Protein AF-A0A961BH27-F1 (afdb_monomer)

Sequence (497 aa):
MKLRLSTRRLLLGATVGILLGLAGMFGVGQNLEDRLIDYRLHAWHKGTPSPEIVLVGVSDADIATFGSWPFPRGVHSDVIQILEAMKPAHISMDILFNEASEDPGQDQQLLTSINQQKNITLPYYFDKFGFEDFSPGTDHFLEGRHYGYDPAQGDLPAGADAVGPFTKLDCTFGASNGIPSRPDGKIREAPLFIQQGSLLYPSLGMQTLMASLKTAPDQITVQPGRFVTITNSPRGTLRFPISRRGLYRINYQGDLERFTGLDYSSLYRSVKDPEFGQKVRSAVEGNLVLVGYVATGSYDTLNTPIGPMPGLVVHANLLSNLWSGQHLWLPPFWLEMVILPIFGLAAGAVMTLRRKARLAGVLVLGLAALAICLAAAKEDIMLPMAGLAGTWGVLLCAAGLLKNTLTNPEGLAPAPSLPKVLLPKIPQTGSTGLSRRVSHPPSIRNPELPVGMDSNDAETVQMDATVTWQSPAREARSPDEKISPAEENTSLQPPAP

Mean predicted aligned error: 13.77 Å

Radius of gyration: 36.38 Å; Cα contacts (8 Å, |Δi|>4): 754; chains: 1; bounding box: 133×83×92 Å

Secondary structure (DSSP, 8-state):
-HHHHHHHHHHHHHHHHHHHHHHHHTTTTHHHHHHHHHHHHHHT------TTEEEEEE-HHHHHHH-SSSPPHHHHHHHHHHHHTT--SEEEEE----S--SSHHHHHHHHHHHHT-SSEEEEEEEEEEESS-PPP---TTSTT--EE--GGG--PPEEEEEE--SS--SSEEEE------STT----EEESEEEETTEEEEBHHHHHHHHHTT--GGGEEEETTTEEEEEEETTEEEEEE--TTSEEEP-----GGGSEEEEHHHHHHHHH-HHHHHHHHHHHTTSEEEEEE--TT-TTEEE-SS-EEEHHHHHHHHHHHHHH----BPPPHHHHHHHHHHHHHHHHHHTTS-HHHHHHHHHHHHHHHHHHHHHHHHTTB---HHHHHHHHHHHHHHHHHHHHHHH-GGGSPPPPPPP---PPPPPP----------------------------------------------------------------PPPP-

Nearest PDB structures (foldseek):
  5f13-assembly2_A  TM=2.605E-01  e=8.378E+00  Saccharomyces cerevisiae S288C

pLDDT: mean 77.59, std 23.12, range [23.41, 98.44]

Structure (mmCIF, N/CA/C/O backbone):
data_AF-A0A961BH27-F1
#
_entry.id   AF-A0A961BH27-F1
#
loop_
_atom_site.group_PDB
_atom_site.id
_atom_site.type_symbol
_atom_site.label_atom_id
_atom_site.label_alt_id
_atom_site.label_comp_id
_atom_site.label_asym_id
_atom_site.label_entity_id
_atom_site.label_seq_id
_atom_site.pdbx_PDB_ins_code
_atom_site.Cartn_x
_atom_site.Cartn_y
_atom_site.Cartn_z
_atom_site.occupancy
_atom_site.B_iso_or_equiv
_atom_site.auth_seq_id
_atom_site.auth_comp_id
_atom_site.auth_asym_id
_atom_site.auth_atom_id
_atom_site.pdbx_PDB_model_num
ATOM 1 N N . MET A 1 1 ? 35.818 -8.642 -47.823 1.00 59.59 1 MET A N 1
ATOM 2 C CA . MET A 1 1 ? 36.194 -7.955 -46.559 1.00 59.59 1 MET A CA 1
ATOM 3 C C . MET A 1 1 ? 35.021 -7.268 -45.843 1.00 59.59 1 MET A C 1
ATOM 5 O O . MET A 1 1 ? 34.776 -7.620 -44.697 1.00 59.59 1 MET A O 1
ATOM 9 N N . LYS A 1 2 ? 34.268 -6.346 -46.477 1.00 54.69 2 LYS A N 1
ATOM 10 C CA . LYS A 1 2 ? 33.192 -5.552 -45.825 1.00 54.69 2 LYS A CA 1
ATOM 11 C C . LYS A 1 2 ? 32.170 -6.378 -45.013 1.00 54.69 2 LYS A C 1
ATOM 13 O O . LYS A 1 2 ? 31.910 -6.024 -43.870 1.00 54.69 2 LYS A O 1
ATOM 18 N N . LEU A 1 3 ? 31.686 -7.507 -45.545 1.00 62.22 3 LEU A N 1
ATOM 19 C CA . LEU A 1 3 ? 30.698 -8.380 -44.882 1.00 62.22 3 LEU A CA 1
ATOM 20 C C . LEU A 1 3 ? 31.181 -8.963 -43.531 1.00 62.22 3 LEU A C 1
ATOM 22 O O . LEU A 1 3 ? 30.425 -9.048 -42.566 1.00 62.22 3 LEU A O 1
ATOM 26 N N . ARG A 1 4 ? 32.475 -9.308 -43.421 1.00 69.81 4 ARG A N 1
ATOM 27 C CA . ARG A 1 4 ? 33.071 -9.775 -42.153 1.00 69.81 4 ARG A CA 1
ATOM 28 C C . ARG A 1 4 ? 33.147 -8.649 -41.112 1.00 69.81 4 ARG A C 1
ATOM 30 O O . ARG A 1 4 ? 33.093 -8.922 -39.918 1.00 69.81 4 ARG A O 1
ATOM 37 N N . LEU A 1 5 ? 33.249 -7.390 -41.548 1.00 65.81 5 LEU A N 1
ATOM 38 C CA . LEU A 1 5 ? 33.334 -6.233 -40.655 1.00 65.81 5 LEU A CA 1
ATOM 39 C C . LEU A 1 5 ? 31.963 -5.823 -40.092 1.00 65.81 5 LEU A C 1
ATOM 41 O O . LEU A 1 5 ? 31.892 -5.422 -38.933 1.00 65.81 5 LEU A O 1
ATOM 45 N N . SER A 1 6 ? 30.882 -5.943 -40.873 1.00 76.50 6 SER A N 1
ATOM 46 C CA . SER A 1 6 ? 29.514 -5.735 -40.373 1.00 76.50 6 SER A CA 1
ATOM 47 C C . SER A 1 6 ? 29.108 -6.828 -39.384 1.00 76.50 6 SER A C 1
ATOM 49 O O . SER A 1 6 ? 28.646 -6.508 -38.293 1.00 76.50 6 SER A O 1
ATOM 51 N N . THR A 1 7 ? 29.387 -8.097 -39.704 1.00 83.25 7 THR A N 1
ATOM 52 C CA . THR A 1 7 ? 29.096 -9.240 -38.815 1.00 83.25 7 THR A CA 1
ATOM 53 C C . THR A 1 7 ? 29.766 -9.083 -37.443 1.00 83.25 7 THR A C 1
ATOM 55 O O . THR A 1 7 ? 29.114 -9.248 -36.418 1.00 83.25 7 THR A O 1
ATOM 58 N N . ARG A 1 8 ? 31.040 -8.659 -37.397 1.00 83.25 8 ARG A N 1
ATOM 59 C CA . ARG A 1 8 ? 31.754 -8.389 -36.132 1.00 83.25 8 ARG A CA 1
ATOM 60 C C . ARG A 1 8 ? 31.102 -7.294 -35.275 1.00 83.25 8 ARG A C 1
ATOM 62 O O . ARG A 1 8 ? 31.149 -7.399 -34.056 1.00 83.25 8 ARG A O 1
ATOM 69 N N . ARG A 1 9 ? 30.500 -6.260 -35.879 1.00 82.69 9 ARG A N 1
ATOM 70 C CA . ARG A 1 9 ? 29.819 -5.176 -35.136 1.00 82.69 9 ARG A CA 1
ATOM 71 C C . ARG A 1 9 ? 28.480 -5.619 -34.554 1.00 82.69 9 ARG A C 1
ATOM 73 O O . ARG A 1 9 ? 28.168 -5.235 -33.434 1.00 82.69 9 ARG A O 1
ATOM 80 N N . LEU A 1 10 ? 27.733 -6.440 -35.292 1.00 85.31 10 LEU A N 1
ATOM 81 C CA . LEU A 1 10 ? 26.492 -7.051 -34.810 1.00 85.31 10 LEU A CA 1
ATOM 82 C C . LEU A 1 10 ? 26.770 -7.987 -33.628 1.00 85.31 10 LEU A C 1
ATOM 84 O O . LEU A 1 10 ? 26.159 -7.831 -32.577 1.00 85.31 10 LEU A O 1
ATOM 88 N N . LEU A 1 11 ? 27.750 -8.889 -33.772 1.00 87.38 11 LEU A N 1
ATOM 89 C CA . LEU A 1 11 ? 28.154 -9.806 -32.701 1.00 87.38 11 LEU A CA 1
ATOM 90 C C . LEU A 1 11 ? 28.625 -9.057 -31.449 1.00 87.38 11 LEU A C 1
ATOM 92 O O . LEU A 1 11 ? 28.153 -9.364 -30.364 1.00 87.38 11 LEU A O 1
ATOM 96 N N . LEU A 1 12 ? 29.479 -8.035 -31.592 1.00 85.62 12 LEU A N 1
ATOM 97 C CA . LEU A 1 12 ? 29.916 -7.213 -30.457 1.00 85.62 12 LEU A CA 1
ATOM 98 C C . LEU A 1 12 ? 28.732 -6.552 -29.734 1.00 85.62 12 LEU A C 1
ATOM 100 O O . LEU A 1 12 ? 28.686 -6.567 -28.508 1.00 85.62 12 LEU A O 1
ATOM 104 N N . GLY A 1 13 ? 27.771 -6.002 -30.483 1.00 84.25 13 GLY A N 1
ATOM 105 C CA . GLY A 1 13 ? 26.556 -5.419 -29.915 1.00 84.25 13 GLY A CA 1
ATOM 106 C C . GLY A 1 13 ? 25.723 -6.439 -29.133 1.00 84.25 13 GLY A C 1
ATOM 107 O O . GLY A 1 13 ? 25.352 -6.173 -27.992 1.00 84.25 13 GLY A O 1
ATOM 108 N N . ALA A 1 14 ? 25.501 -7.628 -29.701 1.00 87.38 14 ALA A N 1
ATOM 109 C CA . ALA A 1 14 ? 24.814 -8.728 -29.021 1.00 87.38 14 ALA A CA 1
ATOM 110 C C . ALA A 1 14 ? 25.539 -9.154 -27.733 1.00 87.38 14 ALA A C 1
ATOM 112 O O . ALA A 1 14 ? 24.911 -9.248 -26.682 1.00 87.38 14 ALA A O 1
ATOM 113 N N . THR A 1 15 ? 26.862 -9.351 -27.787 1.00 89.38 15 THR A N 1
ATOM 114 C CA . THR A 1 15 ? 27.681 -9.719 -26.620 1.00 89.38 15 THR A CA 1
ATOM 115 C C . THR A 1 15 ? 27.604 -8.666 -25.515 1.00 89.38 15 THR A C 1
ATOM 117 O O . THR A 1 15 ? 27.448 -9.030 -24.355 1.00 89.38 15 THR A O 1
ATOM 120 N N . VAL A 1 16 ? 27.648 -7.372 -25.852 1.00 86.31 16 VAL A N 1
ATOM 121 C CA . VAL A 1 16 ? 27.463 -6.282 -24.875 1.00 86.31 16 VAL A CA 1
ATOM 122 C C . VAL A 1 16 ? 26.071 -6.337 -24.239 1.00 86.31 16 VAL A C 1
ATOM 124 O O . VAL A 1 16 ? 25.966 -6.221 -23.022 1.00 86.31 16 VAL A O 1
ATOM 127 N N . GLY A 1 17 ? 25.016 -6.568 -25.027 1.00 85.38 17 GLY A N 1
ATOM 128 C CA . GLY A 1 17 ? 23.655 -6.733 -24.505 1.00 85.38 17 GLY A CA 1
ATOM 129 C C . GLY A 1 17 ? 23.513 -7.924 -23.550 1.00 85.38 17 GLY A C 1
ATOM 130 O O . GLY A 1 17 ? 22.913 -7.783 -22.489 1.00 85.38 17 GLY A O 1
ATOM 131 N N . ILE A 1 18 ? 24.126 -9.068 -23.881 1.00 89.50 18 ILE A N 1
ATOM 132 C CA . ILE A 1 18 ? 24.154 -10.260 -23.014 1.00 89.50 18 ILE A CA 1
ATOM 133 C C . ILE A 1 18 ? 24.910 -9.966 -21.711 1.00 89.50 18 ILE A C 1
ATOM 135 O O . ILE A 1 18 ? 24.404 -10.266 -20.634 1.00 89.50 18 ILE A O 1
ATOM 139 N N . LEU A 1 19 ? 26.098 -9.356 -21.787 1.00 89.31 19 LEU A N 1
ATOM 140 C CA . LEU A 1 19 ? 26.910 -9.044 -20.604 1.00 89.31 19 LEU A CA 1
ATOM 141 C C . LEU A 1 19 ? 26.225 -8.034 -19.674 1.00 89.31 19 LEU A C 1
ATOM 143 O O . LEU A 1 19 ? 26.331 -8.171 -18.460 1.00 89.31 19 LEU A O 1
ATOM 147 N N . LEU A 1 20 ? 25.501 -7.053 -20.222 1.00 85.56 20 LEU A N 1
ATOM 148 C CA . LEU A 1 20 ? 24.712 -6.109 -19.426 1.00 85.56 20 LEU A CA 1
ATOM 149 C C . LEU A 1 20 ? 23.499 -6.775 -18.769 1.00 85.56 20 LEU A C 1
ATOM 151 O O . LEU A 1 20 ? 23.211 -6.468 -17.617 1.00 85.56 20 LEU A O 1
ATOM 155 N N . GLY A 1 21 ? 22.842 -7.720 -19.450 1.00 84.81 21 GLY A N 1
ATOM 156 C CA . GLY A 1 21 ? 21.815 -8.560 -18.831 1.00 84.81 21 GLY A CA 1
ATOM 157 C C . GLY A 1 21 ? 22.378 -9.374 -17.664 1.00 84.81 21 GLY A C 1
ATOM 158 O O . GLY A 1 21 ? 21.896 -9.261 -16.540 1.00 84.81 21 GLY A O 1
ATOM 159 N N . LEU A 1 22 ? 23.465 -10.115 -17.892 1.00 88.38 22 LEU A N 1
ATOM 160 C CA . LEU A 1 22 ? 24.137 -10.880 -16.836 1.00 88.38 22 LEU A CA 1
ATOM 161 C C . LEU A 1 22 ? 24.563 -9.988 -15.658 1.00 88.38 22 LEU A C 1
ATOM 163 O O . LEU A 1 22 ? 24.367 -10.369 -14.510 1.00 88.38 22 LEU A O 1
ATOM 167 N N . ALA A 1 23 ? 25.081 -8.784 -15.915 1.00 86.62 23 ALA A N 1
ATOM 168 C CA . ALA A 1 23 ? 25.407 -7.822 -14.863 1.00 86.62 23 ALA A CA 1
ATOM 169 C C . ALA A 1 23 ? 24.155 -7.368 -14.079 1.00 86.62 23 ALA A C 1
ATOM 171 O O . ALA A 1 23 ? 24.193 -7.314 -12.848 1.00 86.62 23 ALA A O 1
ATOM 172 N N . GLY A 1 24 ? 23.035 -7.115 -14.765 1.00 82.81 24 GLY A N 1
ATOM 173 C CA . GLY A 1 24 ? 21.744 -6.793 -14.146 1.00 82.81 24 GLY A CA 1
ATOM 174 C C . GLY A 1 24 ? 21.210 -7.903 -13.232 1.00 82.81 24 GLY A C 1
ATOM 175 O O . GLY A 1 24 ? 20.682 -7.604 -12.159 1.00 82.81 24 GLY A O 1
ATOM 176 N N . MET A 1 25 ? 21.440 -9.180 -13.575 1.00 80.62 25 MET A N 1
ATOM 177 C CA . MET A 1 25 ? 21.106 -10.322 -12.703 1.00 80.62 25 MET A CA 1
ATOM 178 C C . MET A 1 25 ? 21.856 -10.288 -11.361 1.00 80.62 25 MET A C 1
ATOM 180 O O . MET A 1 25 ? 21.301 -10.710 -10.350 1.00 80.62 25 MET A O 1
ATOM 184 N N . PHE A 1 26 ? 23.079 -9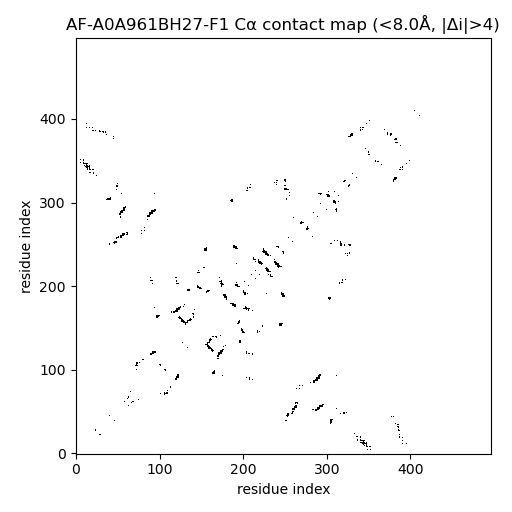.749 -11.331 1.00 83.75 26 PHE A N 1
ATOM 185 C CA . PHE A 1 26 ? 23.860 -9.514 -10.106 1.00 83.75 26 PHE A CA 1
ATOM 186 C C . PHE A 1 26 ? 23.602 -8.131 -9.476 1.00 83.75 26 PHE A C 1
ATOM 188 O O . PHE A 1 26 ? 24.369 -7.670 -8.634 1.00 83.75 26 PHE A O 1
ATOM 195 N N . GLY A 1 27 ? 22.536 -7.441 -9.887 1.00 80.75 27 GLY A N 1
ATOM 196 C CA . GLY A 1 27 ? 22.129 -6.151 -9.332 1.00 80.75 27 GLY A CA 1
ATOM 197 C C . GLY A 1 27 ? 22.894 -4.933 -9.855 1.00 80.75 27 GLY A C 1
ATOM 198 O O . GLY A 1 27 ? 22.629 -3.809 -9.415 1.00 80.75 27 GLY A O 1
ATOM 199 N N . VAL A 1 28 ? 23.810 -5.103 -10.814 1.00 84.44 28 VAL A N 1
ATOM 200 C CA . VAL A 1 28 ? 24.578 -3.987 -11.380 1.00 84.44 28 VAL A CA 1
ATOM 201 C C . VAL A 1 28 ? 23.629 -3.027 -12.097 1.00 84.44 28 VAL A C 1
ATOM 203 O O . VAL A 1 28 ? 22.975 -3.381 -13.072 1.00 84.44 28 VAL A O 1
ATOM 206 N N . GLY A 1 29 ? 23.567 -1.788 -11.608 1.00 84.25 29 GLY A N 1
ATOM 207 C CA . GLY A 1 29 ? 22.683 -0.753 -12.143 1.00 84.25 29 GLY A CA 1
ATOM 208 C C . GLY A 1 29 ? 21.291 -0.686 -11.506 1.00 84.25 29 GLY A C 1
ATOM 209 O O . GLY A 1 29 ? 20.572 0.259 -11.817 1.00 84.25 29 GLY A O 1
ATOM 210 N N . GLN A 1 30 ? 20.920 -1.575 -10.572 1.00 82.94 30 GLN A N 1
ATOM 211 C CA . GLN A 1 30 ? 19.602 -1.513 -9.913 1.00 82.94 30 GLN A CA 1
ATOM 212 C C . GLN A 1 30 ? 19.346 -0.167 -9.216 1.00 82.94 30 GLN A C 1
ATOM 214 O O . GLN A 1 30 ? 18.279 0.404 -9.389 1.00 82.94 30 GLN A O 1
ATOM 219 N N . ASN A 1 31 ? 20.342 0.414 -8.537 1.00 87.12 31 ASN A N 1
ATOM 220 C CA . ASN A 1 31 ? 20.216 1.746 -7.922 1.00 87.12 31 ASN A CA 1
ATOM 221 C C . ASN A 1 31 ? 19.938 2.870 -8.942 1.00 87.12 31 ASN A C 1
ATOM 223 O O . ASN A 1 31 ? 19.357 3.896 -8.590 1.00 87.12 31 ASN A O 1
ATOM 227 N N . LEU A 1 32 ? 20.380 2.711 -10.196 1.00 88.75 32 LEU A N 1
ATOM 228 C CA . LEU A 1 32 ? 20.043 3.637 -11.276 1.00 88.75 32 LEU A CA 1
ATOM 229 C C . LEU A 1 32 ? 18.631 3.354 -11.798 1.00 88.75 32 LEU A C 1
ATOM 231 O O . LEU A 1 32 ? 17.881 4.299 -12.016 1.00 88.75 32 LEU A O 1
ATOM 235 N N . GLU A 1 33 ? 18.251 2.083 -11.950 1.00 88.69 33 GLU A N 1
ATOM 236 C CA . GLU A 1 33 ? 16.896 1.709 -12.364 1.00 88.69 33 GLU A CA 1
ATOM 237 C C . GLU A 1 33 ? 15.842 2.181 -11.359 1.00 88.69 33 GLU A C 1
ATOM 239 O O . GLU A 1 33 ? 14.889 2.837 -11.764 1.00 88.69 33 GLU A O 1
ATOM 244 N N . ASP A 1 34 ? 16.046 1.957 -10.058 1.00 89.00 34 ASP A N 1
ATOM 245 C CA . ASP A 1 34 ? 15.152 2.432 -8.997 1.00 89.00 34 ASP A CA 1
ATOM 246 C C . ASP A 1 34 ? 14.978 3.961 -9.062 1.00 89.00 34 ASP A C 1
ATOM 248 O O . ASP A 1 34 ? 13.853 4.448 -9.030 1.00 89.00 34 ASP A O 1
ATOM 252 N N . ARG A 1 35 ? 16.053 4.734 -9.283 1.00 89.44 35 ARG A N 1
ATOM 253 C CA . ARG A 1 35 ? 15.963 6.196 -9.491 1.00 89.44 35 ARG A CA 1
ATOM 254 C C . ARG A 1 35 ? 15.223 6.585 -10.775 1.00 89.44 35 ARG A C 1
ATOM 256 O O . ARG A 1 35 ? 14.539 7.607 -10.801 1.00 89.44 35 ARG A O 1
ATOM 263 N N . LEU A 1 36 ? 15.357 5.801 -11.845 1.00 89.31 36 LEU A N 1
ATOM 264 C CA . LEU A 1 36 ? 14.645 6.022 -13.107 1.00 89.31 36 LEU A CA 1
ATOM 265 C C . LEU A 1 36 ? 13.167 5.607 -13.016 1.00 89.31 36 LEU A C 1
ATOM 267 O O . LEU A 1 36 ? 12.332 6.191 -13.706 1.00 89.31 36 LEU A O 1
ATOM 271 N N . ILE A 1 37 ? 12.819 4.622 -12.182 1.00 88.94 37 ILE A N 1
ATOM 272 C CA . ILE A 1 37 ? 11.434 4.308 -11.796 1.00 88.94 37 ILE A CA 1
ATOM 273 C C . ILE A 1 37 ? 10.871 5.460 -10.957 1.00 88.94 37 ILE A C 1
ATOM 275 O O . ILE A 1 37 ? 9.840 6.006 -11.336 1.00 88.94 37 ILE A O 1
ATOM 279 N N . ASP A 1 38 ? 11.570 5.896 -9.902 1.00 90.62 38 ASP A N 1
ATOM 280 C CA . ASP A 1 38 ? 11.144 7.014 -9.047 1.00 90.62 38 ASP A CA 1
ATOM 281 C C . ASP A 1 38 ? 10.828 8.273 -9.867 1.00 90.62 38 ASP A C 1
ATOM 283 O O . ASP A 1 38 ? 9.765 8.875 -9.711 1.00 90.62 38 ASP A O 1
ATOM 287 N N . TYR A 1 39 ? 11.725 8.645 -10.787 1.00 89.00 39 TYR A N 1
ATOM 288 C CA . TYR A 1 39 ? 11.520 9.791 -11.670 1.00 89.00 39 TYR A CA 1
ATOM 289 C C . TYR A 1 39 ? 10.280 9.626 -12.561 1.00 89.00 39 TYR A C 1
ATOM 291 O O . TYR A 1 39 ? 9.517 10.576 -12.717 1.00 89.00 39 TYR A O 1
ATOM 299 N N . ARG A 1 40 ? 10.047 8.430 -13.125 1.00 87.12 40 ARG A N 1
ATOM 300 C CA . ARG A 1 40 ? 8.849 8.152 -13.937 1.00 87.12 40 ARG A CA 1
ATOM 301 C C . ARG A 1 40 ? 7.571 8.268 -13.110 1.00 87.12 40 ARG A C 1
ATOM 303 O O . ARG A 1 40 ? 6.652 8.935 -13.576 1.00 87.12 40 ARG A O 1
ATOM 310 N N . LEU A 1 41 ? 7.537 7.686 -11.907 1.00 87.81 41 LEU A N 1
ATOM 311 C CA . LEU A 1 41 ? 6.415 7.786 -10.963 1.00 87.81 41 LEU A CA 1
ATOM 312 C C . LEU A 1 41 ? 6.093 9.248 -10.628 1.00 87.81 41 LEU A C 1
ATOM 314 O O . LEU A 1 41 ? 4.961 9.689 -10.797 1.00 87.81 41 LEU A O 1
ATOM 318 N N . HIS A 1 42 ? 7.099 10.031 -10.239 1.00 85.50 42 HIS A N 1
ATOM 319 C CA . HIS A 1 42 ? 6.890 11.425 -9.848 1.00 85.50 42 HIS A CA 1
ATOM 320 C C . HIS A 1 42 ? 6.506 12.338 -11.032 1.00 85.50 42 HIS A C 1
ATOM 322 O O . HIS A 1 42 ? 5.605 13.172 -10.909 1.00 85.50 42 HIS A O 1
ATOM 328 N N . ALA A 1 43 ? 7.178 12.196 -12.182 1.00 81.25 43 ALA A N 1
ATOM 329 C CA . ALA A 1 43 ? 7.036 13.128 -13.302 1.00 81.25 43 ALA A CA 1
ATOM 330 C C . ALA A 1 43 ? 5.830 12.840 -14.211 1.00 81.25 43 ALA A C 1
ATOM 332 O O . ALA A 1 43 ? 5.185 13.784 -14.670 1.00 81.25 43 ALA A O 1
ATOM 333 N N . TRP A 1 44 ? 5.550 11.567 -14.517 1.00 67.44 44 TRP A N 1
ATOM 334 C CA . TRP A 1 44 ? 4.668 11.192 -15.636 1.00 67.44 44 TRP A CA 1
ATOM 335 C C . TRP A 1 44 ? 3.654 10.094 -15.309 1.00 67.44 44 TRP A C 1
ATOM 337 O O . TRP A 1 44 ? 2.553 10.112 -15.856 1.00 67.44 44 TRP A O 1
ATOM 347 N N . HIS A 1 45 ? 3.995 9.156 -14.427 1.00 67.25 45 HIS A N 1
ATOM 348 C CA . HIS A 1 45 ? 3.149 8.020 -14.068 1.00 67.25 45 HIS A CA 1
ATOM 349 C C . HIS A 1 45 ? 2.304 8.324 -12.832 1.00 67.25 45 HIS A C 1
ATOM 351 O O . HIS A 1 45 ? 2.448 7.723 -11.771 1.00 67.25 45 HIS A O 1
ATOM 357 N N . LYS A 1 46 ? 1.411 9.300 -12.989 1.00 67.19 46 LYS A N 1
ATOM 358 C CA . LYS A 1 46 ? 0.401 9.646 -11.990 1.00 67.19 46 LYS A CA 1
ATOM 359 C C . LYS A 1 46 ? -0.877 8.864 -12.286 1.00 67.19 46 LYS A C 1
ATOM 361 O O . LYS A 1 46 ? -1.806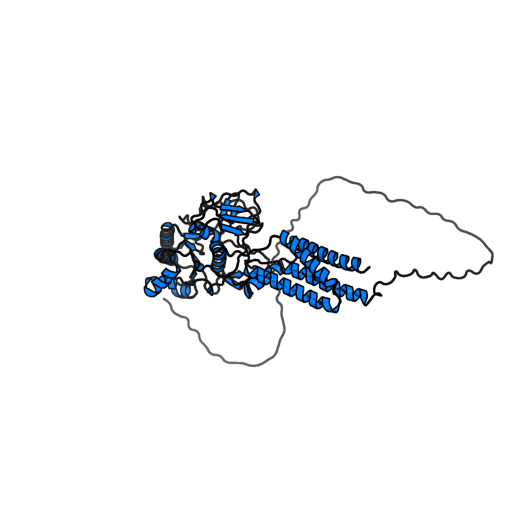 9.413 -12.877 1.00 67.19 46 LYS A O 1
ATOM 366 N N . GLY A 1 47 ? -0.905 7.588 -11.888 1.00 74.38 47 GLY A N 1
ATOM 367 C CA . GLY A 1 47 ? -2.096 6.729 -11.983 1.00 74.38 47 GLY A CA 1
ATOM 368 C C . GLY A 1 47 ? -3.312 7.320 -11.251 1.00 74.38 47 GLY A C 1
ATOM 369 O O . GLY A 1 47 ? -3.226 8.396 -10.655 1.00 74.38 47 GLY A O 1
ATOM 370 N N . THR A 1 48 ? -4.467 6.656 -11.291 1.00 87.00 48 THR A N 1
ATOM 371 C CA . THR A 1 48 ? -5.687 7.199 -10.658 1.00 87.00 48 THR A CA 1
ATOM 372 C C . THR A 1 48 ? -5.996 6.430 -9.376 1.00 87.00 48 THR A C 1
ATOM 374 O O . THR A 1 48 ? -6.301 5.239 -9.482 1.00 87.00 48 THR A O 1
ATOM 377 N N . PRO A 1 49 ? -5.916 7.070 -8.188 1.00 92.56 49 PRO A N 1
ATOM 378 C CA . PRO A 1 49 ? -6.366 6.466 -6.938 1.00 92.56 49 PRO A CA 1
ATOM 379 C C . PRO A 1 49 ? -7.818 5.997 -7.037 1.00 92.56 49 PRO A C 1
ATOM 381 O O . PRO A 1 49 ? -8.630 6.630 -7.715 1.00 92.56 49 PRO A O 1
ATOM 384 N N . SER A 1 50 ? -8.147 4.892 -6.373 1.00 94.38 50 SER A N 1
ATOM 385 C CA . SER A 1 50 ? -9.505 4.358 -6.392 1.00 94.38 50 SER A CA 1
ATOM 386 C C . SER A 1 50 ? -10.455 5.304 -5.647 1.00 94.38 50 SER A C 1
ATOM 388 O O . SER A 1 50 ? -10.194 5.601 -4.478 1.00 94.38 50 SER A O 1
ATOM 390 N N . PRO A 1 51 ? -11.556 5.772 -6.268 1.00 94.94 51 PRO A N 1
ATOM 391 C CA . PRO A 1 51 ? -12.512 6.667 -5.614 1.00 94.94 51 PRO A CA 1
ATOM 392 C C . PRO A 1 51 ? -13.247 6.004 -4.439 1.00 94.94 51 PRO A C 1
ATOM 394 O O . PRO A 1 51 ? -13.809 6.705 -3.604 1.00 94.94 51 PRO A O 1
ATOM 397 N N . GLU A 1 52 ? -13.222 4.670 -4.355 1.00 96.25 52 GLU A N 1
ATOM 398 C CA . GLU A 1 52 ? -13.803 3.884 -3.265 1.00 96.25 52 GLU A CA 1
ATOM 399 C C . GLU A 1 52 ? -12.931 3.840 -1.996 1.00 96.25 52 GLU A C 1
ATOM 401 O O . GLU A 1 52 ? -13.275 3.130 -1.053 1.00 96.25 52 GLU A O 1
ATOM 406 N N . ILE A 1 53 ? -11.794 4.548 -1.964 1.00 97.62 53 ILE A N 1
ATOM 407 C CA . ILE A 1 53 ? -10.916 4.650 -0.790 1.00 97.62 53 ILE A CA 1
ATOM 408 C C . ILE A 1 53 ? -10.994 6.067 -0.228 1.00 97.62 53 ILE A C 1
ATOM 410 O O . ILE A 1 53 ? -10.622 7.045 -0.882 1.00 97.62 53 ILE A O 1
ATOM 414 N N . VAL A 1 54 ? -11.457 6.152 1.014 1.00 98.00 54 VAL A N 1
ATOM 415 C CA . VAL A 1 54 ? -11.623 7.391 1.776 1.00 98.00 54 VAL A CA 1
ATOM 416 C C . VAL A 1 54 ? -10.601 7.415 2.898 1.00 98.00 54 VAL A C 1
ATOM 418 O O . VAL A 1 54 ? -10.437 6.424 3.609 1.00 98.00 54 VAL A O 1
ATOM 421 N N . LEU A 1 55 ? -9.934 8.549 3.081 1.00 98.00 55 LEU A N 1
ATOM 422 C CA . LEU A 1 55 ? -9.017 8.769 4.193 1.00 98.00 55 LEU A CA 1
ATOM 423 C C . LEU A 1 55 ? -9.718 9.618 5.247 1.00 98.00 55 LEU A C 1
ATOM 425 O O . LEU A 1 55 ? -10.197 10.707 4.945 1.00 98.00 55 LEU A O 1
ATOM 429 N N . VAL A 1 56 ? -9.762 9.125 6.479 1.00 97.88 56 VAL A N 1
ATOM 430 C CA . VAL A 1 56 ? -10.148 9.879 7.672 1.00 97.88 56 VAL A CA 1
ATOM 431 C C . VAL A 1 56 ? -8.861 10.171 8.433 1.00 97.88 56 VAL A C 1
ATOM 433 O O . VAL A 1 56 ? -8.367 9.352 9.212 1.00 97.88 56 VAL A O 1
ATOM 436 N N . GLY A 1 57 ? -8.277 11.321 8.126 1.00 95.50 57 GLY A N 1
ATOM 437 C CA . GLY A 1 57 ? -7.056 11.797 8.748 1.00 95.50 57 GLY A CA 1
ATOM 438 C C . GLY A 1 57 ? -7.312 12.367 10.141 1.00 95.50 57 GLY A C 1
ATOM 439 O O . GLY A 1 57 ? -8.360 12.952 10.395 1.00 95.50 57 GLY A O 1
ATOM 440 N N . VAL A 1 58 ? -6.323 12.232 11.020 1.00 96.06 58 VAL A N 1
ATOM 441 C CA . VAL A 1 58 ? -6.126 13.126 12.165 1.00 96.06 58 VAL A CA 1
ATOM 442 C C . VAL A 1 58 ? -5.211 14.252 11.698 1.00 96.06 58 VAL A C 1
ATOM 444 O O . VAL A 1 58 ? -4.018 14.016 11.473 1.00 96.06 58 VAL A O 1
ATOM 447 N N . SER A 1 59 ? -5.772 15.443 11.491 1.00 94.56 59 SER A N 1
ATOM 448 C CA . SER A 1 59 ? -5.061 16.618 10.966 1.00 94.56 59 SER A CA 1
ATOM 449 C C . SER A 1 59 ? -4.698 17.640 12.052 1.00 94.56 59 SER A C 1
ATOM 451 O O . SER A 1 59 ? -5.095 17.516 13.211 1.00 94.56 59 SER A O 1
ATOM 453 N N . ASP A 1 60 ? -3.950 18.691 11.694 1.00 94.00 60 ASP A N 1
ATOM 454 C CA . ASP A 1 60 ? -3.601 19.771 12.634 1.00 94.00 60 ASP A CA 1
ATOM 455 C C . ASP A 1 60 ? -4.853 20.473 13.202 1.00 94.00 60 ASP A C 1
ATOM 457 O O . ASP A 1 60 ? -4.861 20.923 14.349 1.00 94.00 60 ASP A O 1
ATOM 461 N N . ALA A 1 61 ? -5.940 20.527 12.420 1.00 92.19 61 ALA A N 1
ATOM 462 C CA . ALA A 1 61 ? -7.231 21.058 12.857 1.00 92.19 61 ALA A CA 1
ATOM 463 C C . ALA A 1 61 ? -7.899 20.162 13.914 1.00 92.19 61 ALA A C 1
ATOM 465 O O . ALA A 1 61 ? -8.562 20.666 14.825 1.00 92.19 61 ALA A O 1
ATOM 466 N N . ASP A 1 62 ? -7.691 18.848 13.834 1.00 95.56 62 ASP A N 1
ATOM 467 C CA . ASP A 1 62 ? -8.176 17.898 14.832 1.00 95.56 62 ASP A CA 1
ATOM 468 C C . ASP A 1 62 ? -7.380 18.017 16.131 1.00 95.56 62 ASP A C 1
ATOM 470 O O . ASP A 1 62 ? -7.979 18.064 17.201 1.00 95.56 62 ASP A O 1
ATOM 474 N N . ILE A 1 63 ? -6.055 18.176 16.061 1.00 95.06 63 ILE A N 1
ATOM 475 C CA . ILE A 1 63 ? -5.210 18.435 17.242 1.00 95.06 63 ILE A CA 1
ATOM 476 C C . ILE A 1 63 ? -5.634 19.745 17.928 1.00 95.06 63 ILE A C 1
ATOM 478 O O . ILE A 1 63 ? -5.795 19.796 19.147 1.00 95.06 63 ILE A O 1
ATOM 482 N N . ALA A 1 64 ? -5.926 20.793 17.153 1.00 93.50 64 ALA A N 1
ATOM 483 C CA . ALA A 1 64 ? -6.471 22.043 17.688 1.00 93.50 64 ALA A CA 1
ATOM 484 C C . ALA A 1 64 ? -7.886 21.900 18.299 1.00 93.50 64 ALA A C 1
ATOM 486 O O . ALA A 1 64 ? -8.289 22.751 19.093 1.00 93.50 64 ALA A O 1
ATOM 487 N N . THR A 1 65 ? -8.637 20.850 17.944 1.00 94.31 65 THR A N 1
ATOM 488 C CA . THR A 1 65 ? -10.021 20.611 18.398 1.00 94.31 65 THR A CA 1
ATOM 489 C C . THR A 1 65 ? -10.102 19.659 19.596 1.00 94.31 65 THR A C 1
ATOM 491 O O . THR A 1 65 ? -10.876 19.909 20.520 1.00 94.31 65 THR A O 1
ATOM 494 N N . PHE A 1 66 ? -9.329 18.570 19.587 1.00 93.94 66 PHE A N 1
ATOM 495 C CA . PHE A 1 66 ? -9.388 17.479 20.571 1.00 93.94 66 PHE A CA 1
ATOM 496 C C . PHE A 1 66 ? -8.213 17.484 21.563 1.00 93.94 66 PHE A C 1
ATOM 498 O O . PHE A 1 66 ? -8.263 16.766 22.561 1.00 93.94 66 PHE A O 1
ATOM 505 N N . GLY A 1 67 ? -7.189 18.312 21.332 1.00 92.75 67 GLY A N 1
ATOM 506 C CA . GLY A 1 67 ? -5.999 18.426 22.175 1.00 92.75 67 GLY A CA 1
ATOM 507 C C . GLY A 1 67 ? -4.803 17.638 21.638 1.00 92.75 67 GLY A C 1
ATOM 508 O O . GLY A 1 67 ? -4.733 17.288 20.463 1.00 92.75 67 GLY A O 1
ATOM 509 N N . SER A 1 68 ? -3.822 17.383 22.503 1.00 90.19 68 SER A N 1
ATOM 510 C CA . SER A 1 68 ? -2.588 16.682 22.131 1.00 90.19 68 SER A CA 1
ATOM 511 C C . SER A 1 68 ? -2.839 15.240 21.680 1.00 90.19 68 SER A C 1
ATOM 513 O O . SER A 1 68 ? -3.688 14.542 22.226 1.00 90.19 68 SER A O 1
ATOM 515 N N . TRP A 1 69 ? -2.037 14.772 20.723 1.00 90.19 69 TRP A N 1
ATOM 516 C CA . TRP A 1 69 ? -1.945 13.355 20.370 1.00 90.19 69 TRP A CA 1
ATOM 517 C C . TRP A 1 69 ? -1.133 12.574 21.429 1.00 90.19 69 TRP A C 1
ATOM 519 O O . TRP A 1 69 ? -0.136 13.119 21.912 1.00 90.19 69 TRP A O 1
ATOM 529 N N . PRO A 1 70 ? -1.480 11.312 21.764 1.00 91.69 70 PRO A N 1
ATOM 530 C CA . PRO A 1 70 ? -2.632 10.536 21.293 1.00 91.69 70 PRO A CA 1
ATOM 531 C C . PRO A 1 70 ? -3.964 11.001 21.895 1.00 91.69 70 PRO A C 1
ATOM 533 O O . PRO A 1 70 ? -4.030 11.399 23.055 1.00 91.69 70 PRO A O 1
ATOM 536 N N . PHE A 1 71 ? -5.040 10.922 21.108 1.00 93.62 71 PHE A N 1
ATOM 537 C CA . PHE A 1 71 ? -6.370 11.323 21.570 1.00 93.62 71 PHE A CA 1
ATOM 538 C C . PHE A 1 71 ? -6.969 10.334 22.595 1.00 93.62 71 PHE A C 1
ATOM 540 O O . PHE A 1 71 ? -6.668 9.135 22.558 1.00 93.62 71 PHE A O 1
ATOM 547 N N . PRO A 1 72 ? -7.881 10.805 23.472 1.00 93.94 72 PRO A N 1
ATOM 548 C CA . PRO A 1 72 ? -8.691 9.947 24.338 1.00 93.94 72 PRO A CA 1
ATOM 549 C C . PRO A 1 72 ? -9.423 8.852 23.550 1.00 93.94 72 PRO A C 1
ATOM 551 O O . PRO A 1 72 ? -9.930 9.098 22.451 1.00 93.94 72 PRO A O 1
ATOM 554 N N . ARG A 1 73 ? -9.564 7.648 24.123 1.00 94.50 73 ARG A N 1
ATOM 555 C CA . ARG A 1 73 ? -10.192 6.500 23.428 1.00 94.50 73 ARG A CA 1
ATOM 556 C C . ARG A 1 73 ? -11.636 6.778 23.001 1.00 94.50 73 ARG A C 1
ATOM 558 O O . ARG A 1 73 ? -12.078 6.271 21.971 1.00 94.50 73 ARG A O 1
ATOM 565 N N . GLY A 1 74 ? -12.339 7.623 23.758 1.00 93.62 74 GLY A N 1
ATOM 566 C CA . GLY A 1 74 ? -13.683 8.093 23.426 1.00 93.62 74 GLY A CA 1
ATOM 567 C C . GLY A 1 74 ? -13.762 8.786 22.062 1.00 93.62 74 GLY A C 1
ATOM 568 O O . GLY A 1 74 ? -14.714 8.551 21.328 1.00 93.62 74 GLY A O 1
ATOM 569 N N . VAL A 1 75 ? -12.726 9.531 21.656 1.00 95.31 75 VAL A N 1
ATOM 570 C CA . VAL A 1 75 ? -12.687 10.206 20.345 1.00 95.31 75 VAL A CA 1
ATOM 571 C C . VAL A 1 75 ? -12.651 9.184 19.203 1.00 95.31 75 VAL A C 1
ATOM 573 O O . VAL A 1 75 ? -13.399 9.294 18.233 1.00 95.31 75 VAL A O 1
ATOM 576 N N . HIS A 1 76 ? -11.828 8.140 19.335 1.00 95.38 76 HIS A N 1
ATOM 577 C CA . HIS A 1 76 ? -11.789 7.045 18.360 1.00 95.38 76 HIS A CA 1
ATOM 578 C C . HIS A 1 76 ? -13.095 6.237 18.354 1.00 95.38 76 HIS A C 1
ATOM 580 O O . HIS A 1 76 ? -13.584 5.872 17.286 1.00 95.38 76 HIS A O 1
ATOM 586 N N . SER A 1 77 ? -13.692 6.000 19.527 1.00 95.06 77 SER A N 1
ATOM 587 C CA . SER A 1 77 ? -15.001 5.352 19.656 1.00 95.06 77 SER A CA 1
ATOM 588 C C . SER A 1 77 ? -16.103 6.117 18.915 1.00 95.06 77 SER A C 1
ATOM 590 O O . SER A 1 77 ? -16.866 5.508 18.168 1.00 95.06 77 SER A O 1
ATOM 592 N N . ASP A 1 78 ? -16.197 7.432 19.111 1.00 95.31 78 ASP A N 1
ATOM 593 C CA . ASP A 1 78 ? -17.193 8.272 18.441 1.00 95.31 78 ASP A CA 1
ATOM 594 C C . ASP A 1 78 ? -16.994 8.255 16.920 1.00 95.31 78 ASP A C 1
ATOM 596 O O . ASP A 1 78 ? -17.957 8.086 16.175 1.00 95.31 78 ASP A O 1
ATOM 600 N N . VAL A 1 79 ? -15.746 8.365 16.445 1.00 96.62 79 VAL A N 1
ATOM 601 C CA . VAL A 1 79 ? -15.416 8.281 15.012 1.00 96.62 79 VAL A CA 1
ATOM 602 C C . VAL A 1 79 ? -15.851 6.946 14.409 1.00 96.62 79 VAL A C 1
ATOM 604 O O . VAL A 1 79 ? -16.481 6.948 13.351 1.00 96.62 79 VAL A O 1
ATOM 607 N N . ILE A 1 80 ? -15.599 5.822 15.090 1.00 96.19 80 ILE A N 1
ATOM 608 C CA . ILE A 1 80 ? -16.087 4.500 14.666 1.00 96.19 80 ILE A CA 1
ATOM 609 C C . ILE A 1 80 ? -17.620 4.503 14.579 1.00 96.19 80 ILE A C 1
ATOM 611 O O . ILE A 1 80 ? -18.169 4.136 13.544 1.00 96.19 80 ILE A O 1
ATOM 615 N N . GLN A 1 81 ? -18.327 4.972 15.612 1.00 95.88 81 GLN A N 1
ATOM 616 C CA . GLN A 1 81 ? -19.798 4.992 15.623 1.00 95.88 81 GLN A CA 1
ATOM 617 C C . GLN A 1 81 ? -20.398 5.893 14.527 1.00 95.88 81 GLN A C 1
ATOM 619 O O . GLN A 1 81 ? -21.397 5.523 13.905 1.00 95.88 81 GLN A O 1
ATOM 624 N N . ILE A 1 82 ? -19.788 7.054 14.257 1.00 96.81 82 ILE A N 1
ATOM 625 C CA . ILE A 1 82 ? -20.214 7.977 13.194 1.00 96.81 82 ILE A CA 1
ATOM 626 C C . ILE A 1 82 ? -20.015 7.340 11.815 1.00 96.81 82 ILE A C 1
ATOM 628 O O . ILE A 1 82 ? -20.922 7.407 10.983 1.00 96.81 82 ILE A O 1
ATOM 632 N N . LEU A 1 83 ? -18.863 6.704 11.578 1.00 97.19 83 LEU A N 1
ATOM 633 C CA . LEU A 1 83 ? -18.583 6.009 10.322 1.00 97.19 83 LEU A CA 1
ATOM 634 C C . LEU A 1 83 ? -19.533 4.824 10.121 1.00 97.19 83 LEU A C 1
ATOM 636 O O . LEU A 1 83 ? -20.160 4.733 9.071 1.00 97.19 83 LEU A O 1
ATOM 640 N N . GLU A 1 84 ? -19.741 3.974 11.126 1.00 95.81 84 GLU A N 1
ATOM 641 C CA . GLU A 1 84 ? -20.674 2.841 11.032 1.00 95.81 84 GLU A CA 1
ATOM 642 C C . GLU A 1 84 ? -22.120 3.273 10.741 1.00 95.81 84 GLU A C 1
ATOM 644 O O . GLU A 1 84 ? -22.809 2.658 9.922 1.00 95.81 84 GLU A O 1
ATOM 649 N N . ALA A 1 85 ? -22.572 4.403 11.296 1.00 95.69 85 ALA A N 1
ATOM 650 C CA . ALA A 1 85 ? -23.871 4.994 10.956 1.00 95.69 85 ALA A CA 1
ATOM 651 C C . ALA A 1 85 ? -23.981 5.463 9.481 1.00 95.69 85 ALA A C 1
ATOM 653 O O . ALA A 1 85 ? -25.088 5.726 8.990 1.00 95.69 85 ALA A O 1
ATOM 654 N N . MET A 1 86 ? -22.858 5.559 8.761 1.00 97.00 86 MET A N 1
ATOM 655 C CA . MET A 1 86 ? -22.773 5.823 7.318 1.00 97.00 86 MET A CA 1
ATOM 656 C C . MET A 1 86 ? -22.548 4.559 6.471 1.00 97.00 86 MET A C 1
ATOM 658 O O . MET A 1 86 ? -22.609 4.661 5.251 1.00 97.00 86 MET A O 1
ATOM 662 N N . LYS A 1 87 ? -22.368 3.380 7.085 1.00 96.75 87 LYS A N 1
ATOM 663 C CA . LYS A 1 87 ? -22.238 2.065 6.422 1.00 96.75 87 LYS A CA 1
ATOM 664 C C . LYS A 1 87 ? -21.093 1.965 5.389 1.00 96.75 87 LYS A C 1
ATOM 666 O O . LYS A 1 87 ? -21.353 1.692 4.211 1.00 96.75 87 LYS A O 1
ATOM 671 N N . PRO A 1 88 ? -19.824 2.154 5.788 1.00 97.69 88 PRO A N 1
ATOM 672 C CA . PRO A 1 88 ? -18.682 1.806 4.950 1.00 97.69 88 PRO A CA 1
ATOM 673 C C . PRO A 1 88 ? -18.681 0.310 4.616 1.00 97.69 88 PRO A C 1
ATOM 675 O O . PRO A 1 88 ? -19.210 -0.514 5.365 1.00 97.69 88 PRO A O 1
ATOM 678 N N . ALA A 1 89 ? -18.040 -0.064 3.509 1.00 96.44 89 ALA A N 1
ATOM 679 C CA . ALA A 1 89 ? -17.789 -1.472 3.209 1.00 96.44 89 ALA A CA 1
ATOM 680 C C . ALA A 1 89 ? -16.812 -2.098 4.217 1.00 96.44 89 ALA A C 1
ATOM 682 O O . ALA A 1 89 ? -16.979 -3.262 4.581 1.00 96.44 89 ALA A O 1
ATOM 683 N N . HIS A 1 90 ? -15.808 -1.331 4.663 1.00 97.88 90 HIS A N 1
ATOM 684 C CA . HIS A 1 90 ? -14.861 -1.721 5.711 1.00 97.88 90 HIS A CA 1
ATOM 685 C C . HIS A 1 90 ? -14.133 -0.494 6.280 1.00 97.88 90 HIS A C 1
ATOM 687 O O . HIS A 1 90 ? -13.810 0.424 5.524 1.00 97.88 90 HIS A O 1
ATOM 693 N N . ILE A 1 91 ? -13.829 -0.499 7.577 1.00 98.12 91 ILE A N 1
ATOM 694 C CA . ILE A 1 91 ? -12.966 0.474 8.259 1.00 98.12 91 ILE A CA 1
ATOM 695 C C . ILE A 1 91 ? -11.623 -0.194 8.573 1.00 98.12 91 ILE A C 1
ATOM 697 O O . ILE A 1 91 ? -11.565 -1.260 9.179 1.00 98.12 91 ILE A O 1
ATOM 701 N N . SER A 1 92 ? -10.519 0.438 8.200 1.00 97.81 92 SER A N 1
ATOM 702 C CA . SER A 1 92 ? -9.170 0.039 8.599 1.00 97.81 92 SER A CA 1
ATOM 703 C C . SER A 1 92 ? -8.554 1.161 9.409 1.00 97.81 92 SER A C 1
ATOM 705 O O . SER A 1 92 ? -8.421 2.276 8.909 1.00 97.81 92 SER A O 1
ATOM 707 N N . MET A 1 93 ? -8.154 0.877 10.639 1.00 96.69 93 MET A N 1
ATOM 708 C CA . MET A 1 93 ? -7.413 1.834 11.450 1.00 96.69 93 MET A CA 1
ATOM 709 C C . MET A 1 93 ? -5.913 1.644 11.234 1.00 96.69 93 MET A C 1
ATOM 711 O O . MET A 1 93 ? -5.426 0.521 11.132 1.00 96.69 93 MET A O 1
ATOM 715 N N . ASP A 1 94 ? -5.201 2.758 11.180 1.00 95.19 94 ASP A N 1
ATOM 716 C CA . ASP A 1 94 ? -3.748 2.893 11.156 1.00 95.19 94 ASP A CA 1
ATOM 717 C C . ASP A 1 94 ? -3.328 3.677 12.414 1.00 95.19 94 ASP A C 1
ATOM 719 O O . ASP A 1 94 ? -2.769 4.771 12.381 1.00 95.19 94 ASP A O 1
ATOM 723 N N . ILE A 1 95 ? -3.786 3.153 13.555 1.00 94.38 95 ILE A N 1
ATOM 724 C CA . ILE A 1 95 ? -3.582 3.667 14.909 1.00 94.38 95 ILE A CA 1
ATOM 725 C C . ILE A 1 95 ? -3.331 2.446 15.797 1.00 94.38 95 ILE A C 1
ATOM 727 O O . ILE A 1 95 ? -4.193 1.571 15.909 1.00 94.38 95 ILE A O 1
ATOM 731 N N . LEU A 1 96 ? -2.146 2.367 16.402 1.00 92.44 96 LEU A N 1
ATOM 732 C CA . LEU A 1 96 ? -1.779 1.272 17.299 1.00 92.44 96 LEU A CA 1
ATOM 733 C C . LEU A 1 96 ? -2.399 1.483 18.686 1.00 92.44 96 LEU A C 1
ATOM 735 O O . LEU A 1 96 ? -2.305 2.556 19.278 1.00 92.44 96 LEU A O 1
ATOM 739 N N . PHE A 1 97 ? -3.021 0.427 19.210 1.00 92.75 97 PHE A N 1
ATOM 740 C CA . PHE A 1 97 ? -3.651 0.394 20.533 1.00 92.75 97 PHE A CA 1
ATOM 741 C C . PHE A 1 97 ? -2.912 -0.575 21.467 1.00 92.75 97 PHE A C 1
ATOM 743 O O . PHE A 1 97 ? -3.539 -1.394 22.127 1.00 92.75 97 PHE A O 1
ATOM 750 N N . ASN A 1 98 ? -1.579 -0.537 21.483 1.00 90.19 98 ASN A N 1
ATOM 751 C CA . ASN A 1 98 ? -0.725 -1.500 22.194 1.00 90.19 98 ASN A CA 1
ATOM 752 C C . ASN A 1 98 ? -0.563 -1.250 23.701 1.00 90.19 98 ASN A C 1
ATOM 754 O O . ASN A 1 98 ? -0.110 -2.136 24.421 1.00 90.19 98 ASN A O 1
ATOM 758 N N . GLU A 1 99 ? -0.975 -0.083 24.186 1.00 90.31 99 GLU A N 1
ATOM 759 C CA . GLU A 1 99 ? -0.951 0.283 25.605 1.00 90.31 99 GLU A CA 1
ATOM 760 C C . GLU A 1 99 ? -2.378 0.512 26.122 1.00 90.31 99 GLU A C 1
ATOM 762 O O . GLU A 1 99 ? -3.247 0.986 25.385 1.00 90.31 99 GLU A O 1
ATOM 767 N N . ALA A 1 100 ? -2.634 0.170 27.385 1.00 88.81 100 ALA A N 1
ATOM 768 C CA . ALA A 1 100 ? -3.894 0.496 28.051 1.00 88.81 100 ALA A CA 1
ATOM 769 C C . ALA A 1 100 ? -3.955 1.997 28.386 1.00 88.81 100 ALA A C 1
ATOM 771 O O . ALA A 1 100 ? -2.928 2.632 28.630 1.00 88.81 100 ALA A O 1
ATOM 772 N N . SER A 1 101 ? -5.155 2.570 28.407 1.00 90.44 101 SER A N 1
ATOM 773 C CA . SER A 1 101 ? -5.386 3.929 28.898 1.00 90.44 101 SER A CA 1
ATOM 774 C C . SER A 1 101 ? -5.231 3.998 30.424 1.00 90.44 101 SER A C 1
ATOM 776 O O . SER A 1 101 ? -5.515 3.034 31.133 1.00 90.44 101 SER A O 1
ATOM 778 N N . GLU A 1 102 ? -4.848 5.168 30.947 1.00 88.81 102 GLU A N 1
ATOM 779 C CA . GLU A 1 102 ? -4.888 5.448 32.392 1.00 88.81 102 GLU A CA 1
ATOM 780 C C . GLU A 1 102 ? -6.313 5.343 32.970 1.00 88.81 102 GLU A C 1
ATOM 782 O O . GLU A 1 102 ? -6.479 5.071 34.159 1.00 88.81 102 GLU A O 1
ATOM 787 N N . ASP A 1 103 ? -7.339 5.535 32.131 1.00 90.31 103 ASP A N 1
ATOM 788 C CA . ASP A 1 103 ? -8.752 5.374 32.473 1.00 90.31 103 ASP A CA 1
ATOM 789 C C . ASP A 1 103 ? -9.331 4.097 31.823 1.00 90.31 103 ASP A C 1
ATOM 791 O O . ASP A 1 103 ? -9.629 4.088 30.623 1.00 90.31 103 ASP A O 1
ATOM 795 N N . PRO A 1 104 ? -9.576 3.020 32.595 1.00 89.19 104 PRO A N 1
ATOM 796 C CA . PRO A 1 104 ? -10.192 1.796 32.078 1.00 89.19 104 PRO A CA 1
ATOM 797 C C . PRO A 1 104 ? -11.588 2.000 31.466 1.00 89.19 104 PRO A C 1
ATOM 799 O O . PRO A 1 104 ? -12.021 1.187 30.646 1.00 89.19 104 PRO A O 1
ATOM 802 N N . GLY A 1 105 ? -12.306 3.067 31.839 1.00 92.06 105 GLY A N 1
ATOM 803 C CA . GLY A 1 105 ? -13.599 3.415 31.248 1.00 92.06 105 GLY A CA 1
ATOM 804 C C . GLY A 1 105 ? -13.478 3.838 29.783 1.00 92.06 105 GLY A C 1
ATOM 805 O O . GLY A 1 105 ? -14.318 3.464 28.961 1.00 92.06 105 GLY A O 1
ATOM 806 N N . GLN A 1 106 ? -12.396 4.540 29.437 1.00 90.88 106 GLN A N 1
ATOM 807 C CA . GLN A 1 106 ? -12.084 4.923 28.061 1.00 90.88 106 GLN A CA 1
ATOM 808 C C . GLN A 1 106 ? -11.758 3.711 27.189 1.00 90.88 106 GLN A C 1
ATOM 810 O O . GLN A 1 106 ? -12.311 3.580 26.093 1.00 90.88 106 GLN A O 1
ATOM 815 N N . ASP A 1 107 ? -10.913 2.799 27.675 1.00 92.19 107 ASP A N 1
ATOM 816 C CA . ASP A 1 107 ? -10.649 1.553 26.954 1.00 92.19 107 ASP A CA 1
ATOM 817 C C . ASP A 1 107 ? -11.953 0.766 26.773 1.00 92.19 107 ASP A C 1
ATOM 819 O O . ASP A 1 107 ? -12.291 0.419 25.643 1.00 92.19 107 ASP A O 1
ATOM 823 N N . GLN A 1 108 ? -12.762 0.580 27.825 1.00 91.62 108 GLN A N 1
ATOM 824 C CA . GLN A 1 108 ? -14.047 -0.125 27.730 1.00 91.62 108 GLN A CA 1
ATOM 825 C C . GLN A 1 108 ? -15.015 0.500 26.705 1.00 91.62 108 GLN A C 1
ATOM 827 O O . GLN A 1 108 ? -15.750 -0.237 26.037 1.00 91.62 108 GLN A O 1
ATOM 832 N N . GLN A 1 109 ? -15.009 1.825 26.530 1.00 91.31 109 GLN A N 1
ATOM 833 C CA . GLN A 1 109 ? -15.784 2.501 25.484 1.00 91.31 109 GLN A CA 1
ATOM 834 C C . GLN A 1 109 ? -15.314 2.077 24.079 1.00 91.31 109 GLN A C 1
ATOM 836 O O . GLN A 1 109 ? -16.136 1.684 23.247 1.00 91.31 109 GLN A O 1
ATOM 841 N N . LEU A 1 110 ? -13.999 2.067 23.830 1.00 92.50 110 LEU A N 1
ATOM 842 C CA . LEU A 1 110 ? -13.421 1.614 22.559 1.00 92.50 110 LEU A CA 1
ATOM 843 C C . LEU A 1 110 ? -13.644 0.111 22.319 1.00 92.50 110 LEU A C 1
ATOM 845 O O . LEU A 1 110 ? -14.061 -0.268 21.225 1.00 92.50 110 LEU A O 1
ATOM 849 N N . LEU A 1 111 ? -13.448 -0.734 23.341 1.00 92.31 111 LEU A N 1
ATOM 850 C CA . LEU A 1 111 ? -13.736 -2.175 23.283 1.00 92.31 111 LEU A CA 1
ATOM 851 C C . LEU A 1 111 ? -15.179 -2.435 22.844 1.00 92.31 111 LEU A C 1
ATOM 853 O O . LEU A 1 111 ? -15.435 -3.313 22.022 1.00 92.31 111 LEU A O 1
ATOM 857 N N . THR A 1 112 ? -16.120 -1.665 23.391 1.00 91.44 112 THR A N 1
ATOM 858 C CA . THR A 1 112 ? -17.548 -1.793 23.086 1.00 91.44 112 THR A CA 1
ATOM 859 C C . THR A 1 112 ? -17.831 -1.414 21.633 1.00 91.44 112 THR A C 1
ATOM 861 O O . THR A 1 112 ? -18.482 -2.182 20.928 1.00 91.44 112 THR A O 1
ATOM 864 N N . SER A 1 113 ? -17.293 -0.286 21.161 1.00 91.50 113 SER A N 1
ATOM 865 C CA . SER A 1 113 ? -17.479 0.177 19.779 1.00 91.50 113 SER A CA 1
ATOM 866 C C . SER A 1 113 ? -16.833 -0.740 18.739 1.00 91.50 113 SER A C 1
ATOM 868 O O . SER A 1 113 ? -17.402 -0.915 17.666 1.00 91.50 113 SER A O 1
ATOM 870 N N . ILE A 1 114 ? -15.687 -1.359 19.045 1.00 92.56 114 ILE A N 1
ATOM 871 C CA . ILE A 1 114 ? -15.019 -2.293 18.126 1.00 92.56 114 ILE A CA 1
ATOM 872 C C . ILE A 1 114 ? -15.729 -3.652 18.110 1.00 92.56 114 ILE A C 1
ATOM 874 O O . ILE A 1 114 ? -16.093 -4.133 17.043 1.00 92.56 114 ILE A O 1
ATOM 878 N N . ASN A 1 115 ? -15.990 -4.257 19.275 1.00 90.00 115 ASN A N 1
ATOM 879 C CA . ASN A 1 115 ? -16.573 -5.605 19.358 1.00 90.00 115 ASN A CA 1
ATOM 880 C C . ASN A 1 115 ? -18.051 -5.676 18.919 1.00 90.00 115 ASN A C 1
ATOM 882 O O . ASN A 1 115 ? -18.592 -6.768 18.749 1.00 90.00 115 ASN A O 1
ATOM 886 N N . GLN A 1 116 ? -18.729 -4.537 18.746 1.00 88.38 116 GLN A N 1
ATOM 887 C CA . GLN A 1 116 ? -20.065 -4.485 18.141 1.00 88.38 116 GLN A CA 1
ATOM 888 C C . GLN A 1 116 ? -20.045 -4.647 16.611 1.00 88.38 116 GLN A C 1
ATOM 890 O O . GLN A 1 116 ? -21.096 -4.913 16.027 1.00 88.38 116 GLN A O 1
ATOM 895 N N . GLN A 1 117 ? -18.881 -4.508 15.967 1.00 86.12 117 GLN A N 1
ATOM 896 C CA . GLN A 1 117 ? -18.745 -4.348 14.519 1.00 86.12 117 GLN A CA 1
ATOM 897 C C . GLN A 1 117 ? -17.833 -5.422 13.918 1.00 86.12 117 GLN A C 1
ATOM 899 O O . GLN A 1 117 ? -16.875 -5.868 14.540 1.00 86.12 117 GLN A O 1
ATOM 904 N N . LYS A 1 118 ? -18.126 -5.859 12.687 1.00 83.56 118 LYS A N 1
ATOM 905 C CA . LYS A 1 118 ? -17.423 -6.990 12.028 1.00 83.56 118 LYS A CA 1
ATOM 906 C C . LYS A 1 118 ? -16.589 -6.596 10.810 1.00 83.56 118 LYS A C 1
ATOM 908 O O . LYS A 1 118 ? -16.016 -7.447 10.137 1.00 83.56 118 LYS A O 1
ATOM 913 N N . ASN A 1 119 ? -16.560 -5.307 10.522 1.00 94.00 119 ASN A N 1
ATOM 914 C CA . ASN A 1 119 ? -15.985 -4.645 9.358 1.00 94.00 119 ASN A CA 1
ATOM 915 C C . ASN A 1 119 ? -14.853 -3.688 9.774 1.00 94.00 119 ASN A C 1
ATOM 917 O O . ASN A 1 119 ? -14.607 -2.699 9.094 1.00 94.00 119 ASN A O 1
ATOM 921 N N . ILE A 1 120 ? -14.168 -3.981 10.888 1.00 95.94 120 ILE A N 1
ATOM 922 C CA . ILE A 1 120 ? -13.018 -3.218 11.387 1.00 95.94 120 ILE A CA 1
ATOM 923 C C . ILE A 1 120 ? -11.745 -4.066 11.265 1.00 95.94 120 ILE A C 1
ATOM 925 O O . ILE A 1 120 ? -11.700 -5.199 11.748 1.00 95.94 120 ILE A O 1
ATOM 929 N N . THR A 1 121 ? -10.697 -3.506 10.656 1.00 95.69 121 THR A N 1
ATOM 930 C CA . THR A 1 121 ? -9.310 -3.983 10.784 1.00 95.69 121 THR A CA 1
ATOM 931 C C . THR A 1 121 ? -8.529 -3.036 11.683 1.00 95.69 121 THR A C 1
ATOM 933 O O . THR A 1 121 ? -8.581 -1.823 11.485 1.00 95.69 121 THR A O 1
ATOM 936 N N . LEU A 1 122 ? -7.756 -3.588 12.615 1.00 95.69 122 LEU A N 1
ATOM 937 C CA . LEU A 1 122 ? -6.768 -2.847 13.397 1.00 95.69 122 LEU A CA 1
ATOM 938 C C . LEU A 1 122 ? -5.339 -3.203 12.968 1.00 95.69 122 LEU A C 1
ATOM 940 O O . LEU A 1 122 ? -5.107 -4.315 12.471 1.00 95.69 122 LEU A O 1
ATOM 944 N N . PRO A 1 123 ? -4.371 -2.301 13.187 1.00 95.62 123 PRO A N 1
ATOM 945 C CA . PRO A 1 123 ? -2.983 -2.575 12.897 1.00 95.62 123 PRO A CA 1
ATOM 946 C C . PRO A 1 123 ? -2.325 -3.310 14.064 1.00 95.62 123 PRO A C 1
ATOM 948 O O . PRO A 1 123 ? -2.732 -3.217 15.224 1.00 95.62 123 PRO A O 1
ATOM 951 N N . TYR A 1 124 ? -1.258 -4.014 13.732 1.00 94.69 124 TYR A N 1
ATOM 952 C CA . TYR A 1 124 ? -0.242 -4.478 14.665 1.00 94.69 124 TYR A CA 1
ATOM 953 C C . TYR A 1 124 ? 1.100 -4.472 13.924 1.00 94.69 124 TYR A C 1
ATOM 955 O O . TYR A 1 124 ? 1.124 -4.308 12.701 1.00 94.69 124 TYR A O 1
ATOM 963 N N . TYR A 1 125 ? 2.212 -4.675 14.620 1.00 93.81 125 TYR A N 1
ATOM 964 C CA . TYR A 1 125 ? 3.505 -4.879 13.967 1.00 93.81 125 TYR A CA 1
ATOM 965 C C . TYR A 1 125 ? 4.286 -6.013 14.632 1.00 93.81 125 TYR A C 1
ATOM 967 O O . TYR A 1 125 ? 4.070 -6.326 15.796 1.00 93.81 125 TYR A O 1
ATOM 975 N N . PHE A 1 126 ? 5.189 -6.643 13.892 1.00 92.44 126 PHE A N 1
ATOM 976 C CA . PHE A 1 126 ? 6.221 -7.514 14.453 1.00 92.44 126 PHE A CA 1
ATOM 977 C C . PHE A 1 126 ? 7.433 -6.671 14.853 1.00 92.44 126 PHE A C 1
ATOM 979 O O . PHE A 1 126 ? 7.934 -5.919 14.012 1.00 92.44 126 PHE A O 1
ATOM 986 N N . ASP A 1 127 ? 7.893 -6.781 16.101 1.00 91.12 127 ASP A N 1
ATOM 987 C CA . ASP A 1 127 ? 9.088 -6.071 16.588 1.00 91.12 127 ASP A CA 1
ATOM 988 C C . ASP A 1 127 ? 10.358 -6.594 15.896 1.00 91.12 127 ASP A C 1
ATOM 990 O O . ASP A 1 127 ? 11.200 -5.828 15.421 1.00 91.12 127 ASP A O 1
ATOM 994 N N . LYS A 1 128 ? 10.439 -7.918 15.721 1.00 90.31 128 LYS A N 1
ATOM 995 C CA . LYS A 1 128 ? 11.441 -8.568 14.872 1.00 90.31 128 LYS A CA 1
ATOM 996 C C . LYS A 1 128 ? 10.854 -8.786 13.491 1.00 90.31 128 LYS A C 1
ATOM 998 O O . LYS A 1 128 ? 9.894 -9.537 13.342 1.00 90.31 128 LYS A O 1
ATOM 1003 N N . PHE A 1 129 ? 11.433 -8.150 12.481 1.00 90.88 129 PHE A N 1
ATOM 1004 C CA . PHE A 1 129 ? 10.917 -8.203 11.120 1.00 90.88 129 PHE A CA 1
ATOM 1005 C C . PHE A 1 129 ? 12.034 -8.072 10.083 1.00 90.88 129 PHE A C 1
ATOM 1007 O O . PHE A 1 129 ? 12.894 -7.198 10.197 1.00 90.88 129 PHE A O 1
ATOM 1014 N N . GLY A 1 130 ? 12.014 -8.928 9.060 1.00 90.31 130 GLY A N 1
ATOM 1015 C CA . GLY A 1 130 ? 13.091 -9.002 8.075 1.00 90.31 130 GLY A CA 1
ATOM 1016 C C . GLY A 1 130 ? 12.990 -10.228 7.173 1.00 90.31 130 GLY A C 1
ATOM 1017 O O . GLY A 1 130 ? 11.912 -10.551 6.683 1.00 90.31 130 GLY A O 1
ATOM 1018 N N . PHE A 1 131 ? 14.120 -10.887 6.932 1.00 87.88 131 PHE A N 1
ATOM 1019 C CA . PHE A 1 131 ? 14.232 -12.131 6.146 1.00 87.88 131 PHE A CA 1
ATOM 1020 C C . PHE A 1 131 ? 15.048 -13.209 6.877 1.00 87.88 131 PHE A C 1
ATOM 1022 O O . PHE A 1 131 ? 15.520 -14.177 6.287 1.00 87.88 131 PHE A O 1
ATOM 1029 N N . GLU A 1 132 ? 15.272 -12.995 8.165 1.00 85.50 132 GLU A N 1
ATOM 1030 C CA . GLU A 1 132 ? 15.895 -13.919 9.087 1.00 85.50 132 GLU A CA 1
ATOM 1031 C C . GLU A 1 132 ? 14.851 -14.922 9.601 1.00 85.50 132 GLU A C 1
ATOM 1033 O O . GLU A 1 132 ? 13.691 -14.571 9.823 1.00 85.50 132 GLU A O 1
ATOM 1038 N N . ASP A 1 133 ? 15.261 -16.168 9.841 1.00 78.44 133 ASP A N 1
ATOM 1039 C CA . ASP A 1 133 ? 14.399 -17.163 10.481 1.00 78.44 133 ASP A CA 1
ATOM 1040 C C . ASP A 1 133 ? 14.175 -16.794 11.957 1.00 78.44 133 ASP A C 1
ATOM 1042 O O . ASP A 1 133 ? 15.022 -17.047 12.821 1.00 78.44 133 ASP A O 1
ATOM 1046 N N . PHE A 1 134 ? 13.022 -16.200 12.262 1.00 80.50 134 PHE A N 1
ATOM 1047 C CA . PHE A 1 134 ? 12.614 -15.922 13.636 1.00 80.50 134 PHE A CA 1
ATOM 1048 C C . PHE A 1 134 ? 11.854 -17.106 14.251 1.00 80.50 134 PHE A C 1
ATOM 1050 O O . PHE A 1 134 ? 10.926 -17.658 13.654 1.00 80.50 134 PHE A O 1
ATOM 1057 N N . SER A 1 135 ? 12.202 -17.462 15.490 1.00 73.06 135 SER A N 1
ATOM 1058 C CA . SER A 1 135 ? 11.394 -18.375 16.306 1.00 73.06 135 SER A CA 1
ATOM 1059 C C . SER A 1 135 ? 9.991 -17.788 16.536 1.00 73.06 135 SER A C 1
ATOM 1061 O O . SER A 1 135 ? 9.900 -16.600 16.848 1.00 73.06 135 SER A O 1
ATOM 1063 N N . PRO A 1 136 ? 8.905 -18.581 16.441 1.00 67.31 136 PRO A N 1
ATOM 1064 C CA . PRO A 1 136 ? 7.554 -18.097 16.726 1.00 67.31 136 PRO A CA 1
ATOM 1065 C C . PRO A 1 136 ? 7.415 -17.553 18.156 1.00 67.31 136 PRO A C 1
ATOM 1067 O O . PRO A 1 136 ? 7.849 -18.204 19.110 1.00 67.31 136 PRO A O 1
ATOM 1070 N N . GLY A 1 137 ? 6.790 -16.381 18.288 1.00 66.75 137 GLY A N 1
ATOM 1071 C CA . GLY A 1 137 ? 6.446 -15.768 19.573 1.00 66.75 137 GLY A CA 1
ATOM 1072 C C . GLY A 1 137 ? 5.123 -16.292 20.145 1.00 66.75 137 GLY A C 1
ATOM 1073 O O . GLY A 1 137 ? 4.397 -17.054 19.504 1.00 66.75 137 GLY A O 1
ATOM 1074 N N . THR A 1 138 ? 4.778 -15.866 21.362 1.00 61.84 138 THR A N 1
ATOM 1075 C CA . THR A 1 138 ? 3.477 -16.150 21.998 1.00 61.84 138 THR A CA 1
ATOM 1076 C C . THR A 1 138 ? 2.443 -15.073 21.652 1.00 61.84 138 THR A C 1
ATOM 1078 O O . THR A 1 138 ? 1.963 -14.342 22.520 1.00 61.84 138 THR A O 1
ATOM 1081 N N . ASP A 1 139 ? 2.096 -14.965 20.370 1.00 65.69 139 ASP A N 1
ATOM 1082 C CA . ASP A 1 139 ? 1.273 -13.875 19.827 1.00 65.69 139 ASP A CA 1
ATOM 1083 C C . ASP A 1 139 ? -0.243 -14.134 20.019 1.00 65.69 139 ASP A C 1
ATOM 1085 O O . ASP A 1 139 ? -1.005 -14.304 19.065 1.00 65.69 139 ASP A O 1
ATOM 1089 N N . HIS A 1 140 ? -0.710 -14.188 21.274 1.00 65.06 140 HIS A N 1
ATOM 1090 C CA . HIS A 1 140 ? -2.052 -14.684 21.659 1.00 65.06 140 HIS A CA 1
ATOM 1091 C C . HIS A 1 140 ? -3.261 -13.987 20.978 1.00 65.06 140 HIS A C 1
ATOM 1093 O O . HIS A 1 140 ? -4.363 -14.546 20.927 1.00 65.06 140 HIS A O 1
ATOM 1099 N N . PHE A 1 141 ? -3.106 -12.764 20.453 1.00 74.62 141 PHE A N 1
ATOM 1100 C CA . PHE A 1 141 ? -4.182 -12.059 19.736 1.00 74.62 141 PHE A CA 1
ATOM 1101 C C . PHE A 1 141 ? -4.311 -12.476 18.255 1.00 74.62 141 PHE A C 1
ATOM 1103 O O . PHE A 1 141 ? -5.370 -12.256 17.655 1.00 74.62 141 PHE A O 1
ATOM 1110 N N . LEU A 1 142 ? -3.280 -13.115 17.686 1.00 79.56 142 LEU A N 1
ATOM 1111 C CA . LEU A 1 142 ? -3.226 -13.609 16.302 1.00 79.56 142 LEU A CA 1
ATOM 1112 C C . LEU A 1 142 ? -3.694 -15.072 16.146 1.00 79.56 142 LEU A C 1
ATOM 1114 O O . LEU A 1 142 ? -3.790 -15.586 15.028 1.00 79.56 142 LEU A O 1
ATOM 1118 N N . GLU A 1 143 ? -4.026 -15.748 17.248 1.00 73.69 143 GLU A N 1
ATOM 1119 C CA . GLU A 1 143 ? -4.562 -17.114 17.249 1.00 73.69 143 GLU A CA 1
ATOM 1120 C C . GLU A 1 143 ? -5.754 -17.275 16.290 1.00 73.69 143 GLU A C 1
ATOM 1122 O O . GLU A 1 143 ? -6.764 -16.578 16.400 1.00 73.69 143 GLU A O 1
ATOM 1127 N N . GLY A 1 144 ? -5.643 -18.221 15.352 1.00 70.44 144 GLY A N 1
ATOM 1128 C CA . GLY A 1 144 ? -6.673 -18.507 14.346 1.00 70.44 144 GLY A CA 1
ATOM 1129 C C . GLY A 1 144 ? -6.825 -17.451 13.242 1.00 70.44 144 GLY A C 1
ATOM 1130 O O . GLY A 1 144 ? -7.709 -17.594 12.400 1.00 70.44 144 GLY A O 1
ATOM 1131 N N . ARG A 1 145 ? -5.982 -16.409 13.213 1.00 76.88 145 ARG A N 1
ATOM 1132 C CA . ARG A 1 145 ? -6.028 -15.295 12.242 1.00 76.88 145 ARG A CA 1
ATOM 1133 C C . ARG A 1 145 ? -4.891 -15.358 11.220 1.00 76.88 145 ARG A C 1
ATOM 1135 O O . ARG A 1 145 ? -4.299 -14.346 10.857 1.00 76.88 145 ARG A O 1
ATOM 1142 N N . HIS A 1 146 ? -4.584 -16.568 10.771 1.00 76.62 146 HIS A N 1
ATOM 1143 C CA . HIS A 1 146 ? -3.463 -16.882 9.893 1.00 76.62 146 HIS A CA 1
ATOM 1144 C C . HIS A 1 146 ? -3.889 -17.743 8.705 1.00 76.62 146 HIS A C 1
ATOM 1146 O O . HIS A 1 146 ? -4.935 -18.394 8.717 1.00 76.62 146 HIS A O 1
ATOM 1152 N N . TYR A 1 147 ? -3.023 -17.789 7.700 1.00 79.06 147 TYR A N 1
ATOM 1153 C CA . TYR A 1 147 ? -3.185 -18.581 6.487 1.00 79.06 147 TYR A CA 1
ATOM 1154 C C . TYR A 1 147 ? -2.080 -19.638 6.447 1.00 79.06 147 TYR A C 1
ATOM 1156 O O . TYR A 1 147 ? -0.934 -19.351 6.791 1.00 79.06 147 TYR A O 1
ATOM 1164 N N . GLY A 1 148 ? -2.421 -20.870 6.070 1.00 69.06 148 GLY A N 1
ATOM 1165 C CA . GLY A 1 148 ? -1.444 -21.956 5.986 1.00 69.06 148 GLY A CA 1
ATOM 1166 C C . GLY A 1 148 ? -0.477 -21.749 4.822 1.00 69.06 148 GLY A C 1
ATOM 1167 O O . GLY A 1 148 ? -0.904 -21.426 3.712 1.00 69.06 148 GLY A O 1
ATOM 1168 N N . TYR A 1 149 ? 0.814 -21.962 5.065 1.00 70.56 149 TYR A N 1
ATOM 1169 C CA . TYR A 1 149 ? 1.864 -21.854 4.058 1.00 70.56 149 TYR A CA 1
ATOM 1170 C C . TYR A 1 149 ? 2.834 -23.024 4.130 1.00 70.56 149 TYR A C 1
ATOM 1172 O O . TYR A 1 149 ? 3.143 -23.555 5.195 1.00 70.56 149 TYR A O 1
ATOM 1180 N N . ASP A 1 150 ? 3.306 -23.417 2.954 1.00 71.81 150 ASP A N 1
ATOM 1181 C CA . ASP A 1 150 ? 4.362 -24.398 2.773 1.00 71.81 150 ASP A CA 1
ATOM 1182 C C . ASP A 1 150 ? 5.694 -23.645 2.605 1.00 71.81 150 ASP A C 1
ATOM 1184 O O . ASP A 1 150 ? 5.887 -22.986 1.576 1.00 71.81 150 ASP A O 1
ATOM 1188 N N . PRO A 1 151 ? 6.624 -23.738 3.579 1.00 64.94 151 PRO A N 1
ATOM 1189 C CA . PRO A 1 151 ? 7.911 -23.046 3.525 1.00 64.94 151 PRO A CA 1
ATOM 1190 C C . PRO A 1 151 ? 8.756 -23.376 2.286 1.00 64.94 151 PRO A C 1
ATOM 1192 O O . PRO A 1 151 ? 9.652 -22.610 1.939 1.00 64.94 151 PRO A O 1
ATOM 1195 N N . ALA A 1 152 ? 8.473 -24.475 1.575 1.00 60.03 152 ALA A N 1
ATOM 1196 C CA . ALA A 1 152 ? 9.172 -24.824 0.339 1.00 60.03 152 ALA A CA 1
ATOM 1197 C C . ALA A 1 152 ? 8.897 -23.859 -0.838 1.00 60.03 152 ALA A C 1
ATOM 1199 O O . ALA A 1 152 ? 9.548 -23.974 -1.880 1.00 60.03 152 ALA A O 1
ATOM 1200 N N . GLN A 1 153 ? 7.944 -22.925 -0.714 1.00 65.88 153 GLN A N 1
ATOM 1201 C CA . GLN A 1 153 ? 7.483 -22.093 -1.834 1.00 65.88 153 GLN A CA 1
ATOM 1202 C C . GLN A 1 153 ? 8.273 -20.786 -2.042 1.00 65.88 153 GLN A C 1
ATOM 1204 O O . GLN A 1 153 ? 8.152 -20.184 -3.113 1.00 65.88 153 GLN A O 1
ATOM 1209 N N . GLY A 1 154 ? 9.138 -20.379 -1.104 1.00 67.88 154 GLY A N 1
ATOM 1210 C CA . GLY A 1 154 ? 10.090 -19.275 -1.293 1.00 67.88 154 GLY A CA 1
ATOM 1211 C C . GLY A 1 154 ? 10.418 -18.456 -0.039 1.00 67.88 154 GLY A C 1
ATOM 1212 O O . GLY A 1 154 ? 9.835 -18.658 1.021 1.00 67.88 154 GLY A O 1
ATOM 1213 N N . ASP A 1 155 ? 11.352 -17.515 -0.211 1.00 82.69 155 ASP A N 1
ATOM 1214 C CA . ASP A 1 155 ? 11.797 -16.521 0.780 1.00 82.69 155 ASP A CA 1
ATOM 1215 C C . ASP A 1 155 ? 10.713 -15.439 0.935 1.00 82.69 155 ASP A C 1
ATOM 1217 O O . ASP A 1 155 ? 10.553 -14.584 0.063 1.00 82.69 155 ASP A O 1
ATOM 1221 N N . LEU A 1 156 ? 9.908 -15.508 1.993 1.00 89.50 156 LEU A N 1
ATOM 1222 C CA . LEU A 1 156 ? 8.958 -14.457 2.367 1.00 89.50 156 LEU A CA 1
ATOM 1223 C C . LEU A 1 156 ? 9.537 -13.645 3.530 1.00 89.50 156 LEU A C 1
ATOM 1225 O O . LEU A 1 156 ? 10.325 -14.180 4.307 1.00 89.50 156 LEU A O 1
ATOM 1229 N N . PRO A 1 157 ? 9.153 -12.367 3.689 1.00 92.12 157 PRO A N 1
ATOM 1230 C CA . PRO A 1 157 ? 9.596 -11.608 4.842 1.00 92.12 157 PRO A CA 1
ATOM 1231 C C . PRO A 1 157 ? 8.988 -12.216 6.106 1.00 92.12 157 PRO A C 1
ATOM 1233 O O . PRO A 1 157 ? 7.783 -12.475 6.155 1.00 92.12 157 PRO A O 1
ATOM 1236 N N . ALA A 1 158 ? 9.819 -12.456 7.110 1.00 91.19 158 ALA A N 1
ATOM 1237 C CA . ALA A 1 158 ? 9.441 -13.114 8.351 1.00 91.19 158 ALA A CA 1
ATOM 1238 C C . ALA A 1 158 ? 9.221 -12.099 9.480 1.00 91.19 158 ALA A C 1
ATOM 1240 O O . ALA A 1 158 ? 9.787 -11.002 9.459 1.00 91.19 158 ALA A O 1
ATOM 1241 N N . GLY A 1 159 ? 8.406 -12.472 10.468 1.00 90.56 159 GLY A N 1
ATOM 1242 C CA . GLY A 1 159 ? 8.099 -11.654 11.638 1.00 90.56 159 GLY A CA 1
ATOM 1243 C C . GLY A 1 159 ? 7.940 -12.469 12.924 1.00 90.56 159 GLY A C 1
ATOM 1244 O O . GLY A 1 159 ? 7.425 -13.590 12.908 1.00 90.56 159 GLY A O 1
ATOM 1245 N N . ALA A 1 160 ? 8.368 -11.898 14.048 1.00 89.69 160 ALA A N 1
ATOM 1246 C CA . ALA A 1 160 ? 8.139 -12.429 15.390 1.00 89.69 160 ALA A CA 1
ATOM 1247 C C . ALA A 1 160 ? 7.968 -11.309 16.423 1.00 89.69 160 ALA A C 1
ATOM 1249 O O . ALA A 1 160 ? 8.246 -10.143 16.140 1.00 89.69 160 ALA A O 1
ATOM 1250 N N . ASP A 1 161 ? 7.506 -11.699 17.612 1.00 88.75 161 ASP A N 1
ATOM 1251 C CA . ASP A 1 161 ? 7.160 -10.818 18.728 1.00 88.75 161 ASP A CA 1
ATOM 1252 C C . ASP A 1 161 ? 6.151 -9.745 18.283 1.00 88.75 161 ASP A C 1
ATOM 1254 O O . ASP A 1 161 ? 6.482 -8.573 18.074 1.00 88.75 161 ASP A O 1
ATOM 1258 N N . ALA A 1 162 ? 4.907 -10.176 18.046 1.00 90.56 162 ALA A N 1
ATOM 1259 C CA . ALA A 1 162 ? 3.862 -9.298 17.539 1.00 90.56 162 ALA A CA 1
ATOM 1260 C C . ALA A 1 162 ? 3.355 -8.346 18.633 1.00 90.56 162 ALA A C 1
ATOM 1262 O O . ALA A 1 162 ? 2.768 -8.758 19.635 1.00 90.56 162 ALA A O 1
ATOM 1263 N N . VAL A 1 163 ? 3.506 -7.048 18.391 1.00 91.12 163 VAL A N 1
ATOM 1264 C CA . VAL A 1 163 ? 2.955 -5.966 19.203 1.00 91.12 163 VAL A CA 1
ATOM 1265 C C . VAL A 1 163 ? 1.648 -5.504 18.559 1.00 91.12 163 VAL A C 1
ATOM 1267 O O . VAL A 1 163 ? 1.631 -4.838 17.522 1.00 91.12 163 VAL A O 1
ATOM 1270 N N . GLY A 1 164 ? 0.534 -5.914 19.163 1.00 89.31 164 GLY A N 1
ATOM 1271 C CA . GLY A 1 164 ? -0.828 -5.589 18.734 1.00 89.31 164 GLY A CA 1
ATOM 1272 C C . GLY A 1 164 ? -1.632 -4.890 19.827 1.00 89.31 164 GLY A C 1
ATOM 1273 O O . GLY A 1 164 ? -1.034 -4.219 20.660 1.00 89.31 164 GLY A O 1
ATOM 1274 N N . PRO A 1 165 ? -2.972 -5.002 19.838 1.00 87.50 165 PRO A N 1
ATOM 1275 C CA . PRO A 1 165 ? -3.806 -4.326 20.828 1.00 87.50 165 PRO A CA 1
ATOM 1276 C C . PRO A 1 165 ? -3.542 -4.816 22.261 1.00 87.50 165 PRO A C 1
ATOM 1278 O O . PRO A 1 165 ? -3.235 -5.988 22.478 1.00 87.50 165 PRO A O 1
ATOM 1281 N N . PHE A 1 166 ? -3.794 -3.952 23.247 1.00 82.88 166 PHE A N 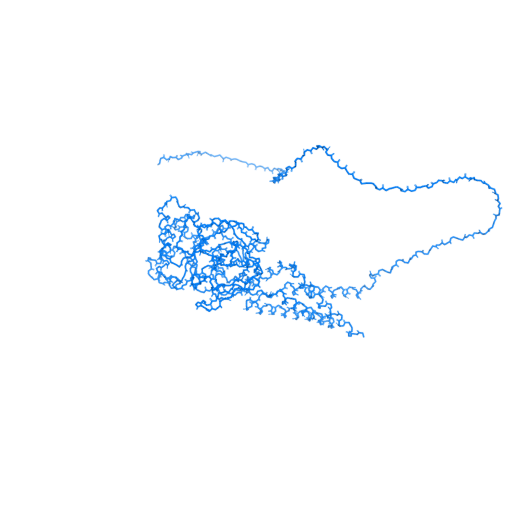1
ATOM 1282 C CA . PHE A 1 166 ? -3.676 -4.248 24.683 1.00 82.88 166 PHE A CA 1
ATOM 1283 C C . PHE A 1 166 ? -4.586 -5.398 25.173 1.00 82.88 166 PHE A C 1
ATOM 1285 O O . PHE A 1 166 ? -4.438 -5.872 26.298 1.00 82.88 166 PHE A O 1
ATOM 1292 N N . THR A 1 167 ? -5.548 -5.852 24.359 1.00 83.12 167 THR A N 1
ATOM 1293 C CA . THR A 1 167 ? -6.421 -6.999 24.651 1.00 83.12 167 THR A CA 1
ATOM 1294 C C . THR A 1 167 ? -6.956 -7.664 23.376 1.00 83.12 167 THR A C 1
ATOM 1296 O O . THR A 1 167 ? -6.845 -7.125 22.275 1.00 83.12 167 THR A O 1
ATOM 1299 N N . LYS A 1 168 ? -7.571 -8.845 23.508 1.00 81.38 168 LYS A N 1
ATOM 1300 C CA . LYS A 1 168 ? -8.173 -9.597 22.394 1.00 81.38 168 LYS A CA 1
ATOM 1301 C C . LYS A 1 168 ? -9.527 -8.986 22.003 1.00 81.38 168 LYS A C 1
ATOM 1303 O O . LYS A 1 168 ? -10.442 -8.932 22.819 1.00 81.38 168 LYS A O 1
ATOM 1308 N N . LEU A 1 169 ? -9.653 -8.570 20.743 1.00 85.50 169 LEU A N 1
ATOM 1309 C CA . LEU A 1 169 ? -10.855 -7.945 20.161 1.00 85.50 169 LEU A CA 1
ATOM 1310 C C . LEU A 1 169 ? -11.489 -8.859 19.104 1.00 85.50 169 LEU A C 1
ATOM 1312 O O . LEU A 1 169 ? -10.778 -9.676 18.511 1.00 85.50 169 LEU A O 1
ATOM 1316 N N . ASP A 1 170 ? -12.789 -8.713 18.833 1.00 87.12 170 ASP A N 1
ATOM 1317 C CA . ASP A 1 170 ? -13.528 -9.447 17.785 1.00 87.12 170 ASP A CA 1
ATOM 1318 C C . ASP A 1 170 ? -13.493 -8.712 16.429 1.00 87.12 170 ASP A C 1
ATOM 1320 O O . ASP A 1 170 ? -14.514 -8.417 15.817 1.00 87.12 170 ASP A O 1
ATOM 1324 N N . CYS A 1 171 ? -12.286 -8.383 15.964 1.00 90.00 171 CYS A N 1
ATOM 1325 C CA . CYS A 1 171 ? -12.044 -7.705 14.688 1.00 90.00 171 CYS A CA 1
ATOM 1326 C C . CYS A 1 171 ? -10.948 -8.419 13.867 1.00 90.00 171 CYS A C 1
ATOM 1328 O O . CYS A 1 171 ? -10.373 -9.424 14.311 1.00 90.00 171 CYS A O 1
ATOM 1330 N N . THR A 1 172 ? -10.653 -7.924 12.660 1.00 92.50 172 THR A N 1
ATOM 1331 C CA . THR A 1 172 ? -9.497 -8.383 11.868 1.00 92.50 172 THR A CA 1
ATOM 1332 C C . THR A 1 172 ? -8.226 -7.606 12.223 1.00 9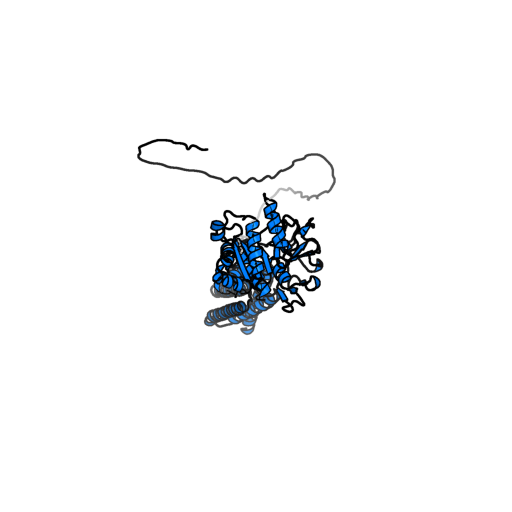2.50 172 THR A C 1
ATOM 1334 O O . THR A 1 172 ? -8.288 -6.485 12.726 1.00 92.50 172 THR A O 1
ATOM 1337 N N . PHE A 1 173 ? -7.062 -8.207 11.965 1.00 93.44 173 PHE A N 1
ATOM 1338 C CA . PHE A 1 173 ? -5.746 -7.645 12.287 1.00 93.44 173 PHE A CA 1
ATOM 1339 C C . PHE A 1 173 ? -4.813 -7.769 11.090 1.00 93.44 173 PHE A C 1
ATOM 1341 O O . PHE A 1 173 ? -4.732 -8.846 10.502 1.00 93.44 173 PHE A O 1
ATOM 1348 N N . GLY A 1 174 ? -4.118 -6.691 10.731 1.00 94.69 174 GLY A N 1
ATOM 1349 C CA . GLY A 1 174 ? -3.148 -6.707 9.636 1.00 94.69 174 GLY A CA 1
ATOM 1350 C C . GLY A 1 174 ? -1.866 -5.963 9.993 1.00 94.69 174 GLY A C 1
ATOM 1351 O O . GLY A 1 174 ? -1.907 -4.938 10.669 1.00 94.69 174 GLY A O 1
ATOM 1352 N N . ALA A 1 175 ? -0.729 -6.488 9.544 1.00 95.31 175 ALA A N 1
ATOM 1353 C CA . ALA A 1 175 ? 0.579 -5.963 9.924 1.00 95.31 175 ALA A CA 1
ATOM 1354 C C . ALA A 1 175 ? 0.917 -4.641 9.205 1.00 95.31 175 ALA A C 1
ATOM 1356 O O . ALA A 1 175 ? 0.832 -4.570 7.975 1.00 95.31 175 ALA A O 1
ATOM 1357 N N . SER A 1 176 ? 1.352 -3.612 9.934 1.00 94.12 176 SER A N 1
ATOM 1358 C CA . SER A 1 176 ? 1.810 -2.329 9.367 1.00 94.12 176 SER A CA 1
ATOM 1359 C C . SER A 1 176 ? 3.313 -2.295 9.038 1.00 94.12 176 SER A C 1
ATOM 1361 O O . SER A 1 176 ? 3.823 -1.284 8.561 1.00 94.12 176 SER A O 1
ATOM 1363 N N . ASN A 1 177 ? 4.044 -3.402 9.227 1.00 91.75 177 ASN A N 1
ATOM 1364 C CA . ASN A 1 177 ? 5.475 -3.481 8.923 1.00 91.75 177 ASN A CA 1
ATOM 1365 C C . ASN A 1 177 ? 5.803 -3.159 7.446 1.00 91.75 177 ASN A C 1
ATOM 1367 O O . ASN A 1 177 ? 5.323 -3.822 6.521 1.00 91.75 177 ASN A O 1
ATOM 1371 N N . GLY A 1 178 ? 6.711 -2.204 7.226 1.00 83.00 178 GLY A N 1
ATOM 1372 C CA . GLY A 1 178 ? 7.319 -1.906 5.925 1.00 83.00 178 GLY A CA 1
ATOM 1373 C C . GLY A 1 178 ? 8.790 -2.327 5.864 1.00 83.00 178 GLY A C 1
ATOM 1374 O O . GLY A 1 178 ? 9.496 -2.258 6.866 1.00 83.00 178 GLY A O 1
ATOM 1375 N N . ILE A 1 179 ? 9.275 -2.739 4.686 1.00 75.81 179 ILE A N 1
ATOM 1376 C CA . ILE A 1 179 ? 10.701 -3.044 4.459 1.00 75.81 179 ILE A CA 1
ATOM 1377 C C . ILE A 1 179 ? 11.327 -1.910 3.643 1.00 75.81 179 ILE A C 1
ATOM 1379 O O . ILE A 1 179 ? 10.989 -1.761 2.464 1.00 75.81 179 ILE A O 1
ATOM 1383 N N . PRO A 1 180 ? 12.284 -1.146 4.200 1.00 69.69 180 PRO A N 1
ATOM 1384 C CA . PRO A 1 180 ? 13.106 -0.233 3.417 1.00 69.69 180 PRO A CA 1
ATOM 1385 C C . PRO A 1 180 ? 13.922 -1.031 2.392 1.00 69.69 180 PRO A C 1
ATOM 1387 O O . PRO A 1 180 ? 14.892 -1.707 2.727 1.00 69.69 180 PRO A O 1
ATOM 1390 N N . SER A 1 181 ? 13.531 -0.979 1.118 1.00 65.38 181 SER A N 1
ATOM 1391 C CA . SER A 1 181 ? 14.096 -1.866 0.089 1.00 65.38 181 SER A CA 1
ATOM 1392 C C . SER A 1 181 ? 15.561 -1.552 -0.260 1.00 65.38 181 SER A C 1
ATOM 1394 O O . SER A 1 181 ? 16.216 -2.348 -0.936 1.00 65.38 181 SER A O 1
ATOM 1396 N N . ARG A 1 182 ? 16.067 -0.367 0.120 1.00 79.88 182 ARG A N 1
ATOM 1397 C CA . ARG A 1 182 ? 17.350 0.204 -0.327 1.00 79.88 182 ARG A CA 1
ATOM 1398 C C . ARG A 1 182 ? 17.987 1.128 0.728 1.00 79.88 182 ARG A C 1
ATOM 1400 O O . ARG A 1 182 ? 17.260 1.720 1.522 1.00 79.88 182 ARG A O 1
ATOM 1407 N N . PRO A 1 183 ? 19.314 1.378 0.656 1.00 80.31 183 PRO A N 1
ATOM 1408 C CA . PRO A 1 183 ? 20.015 2.335 1.525 1.00 80.31 183 PRO A CA 1
ATOM 1409 C C . PRO A 1 183 ? 19.551 3.798 1.430 1.00 80.31 183 PRO A C 1
ATOM 1411 O O . PRO A 1 183 ? 20.002 4.619 2.219 1.00 80.31 183 PRO A O 1
ATOM 1414 N N . ASP A 1 184 ? 18.699 4.153 0.461 1.00 85.56 184 ASP A N 1
ATOM 1415 C CA . ASP A 1 184 ? 18.102 5.492 0.366 1.00 85.56 184 ASP A CA 1
ATOM 1416 C C . ASP A 1 184 ? 16.817 5.655 1.198 1.00 85.56 184 ASP A C 1
ATOM 1418 O O . ASP A 1 184 ? 16.203 6.719 1.162 1.00 85.56 184 ASP A O 1
ATOM 1422 N N . GLY A 1 185 ? 16.413 4.619 1.945 1.00 87.38 185 GLY A N 1
ATOM 1423 C CA . GLY A 1 185 ? 15.316 4.674 2.913 1.00 87.38 185 GLY A CA 1
ATOM 1424 C C . GLY A 1 185 ? 13.926 4.871 2.306 1.00 87.38 185 GLY A C 1
ATOM 1425 O O . GLY A 1 185 ? 12.965 5.045 3.051 1.00 87.38 185 GLY A O 1
ATOM 1426 N N . LYS A 1 186 ? 13.791 4.857 0.974 1.00 92.12 186 LYS A N 1
ATOM 1427 C CA . LYS A 1 186 ? 12.490 5.010 0.320 1.00 92.12 186 LYS A CA 1
ATOM 1428 C C . LYS A 1 186 ? 11.696 3.710 0.362 1.00 92.12 186 LYS A C 1
ATOM 1430 O O . LYS A 1 186 ? 12.154 2.682 -0.147 1.00 92.12 186 LYS A O 1
ATOM 1435 N N . ILE A 1 187 ? 10.466 3.793 0.856 1.00 92.69 187 ILE A N 1
ATOM 1436 C CA . ILE A 1 187 ? 9.473 2.729 0.735 1.00 92.69 187 ILE A CA 1
ATOM 1437 C C . ILE A 1 187 ? 9.037 2.656 -0.729 1.00 92.69 187 ILE A C 1
ATOM 1439 O O . ILE A 1 187 ? 8.469 3.599 -1.273 1.00 92.69 187 ILE A O 1
ATOM 1443 N N . ARG A 1 188 ? 9.372 1.550 -1.395 1.00 92.50 188 ARG A N 1
ATOM 1444 C CA . ARG A 1 188 ? 8.945 1.241 -2.775 1.00 92.50 188 ARG A CA 1
ATOM 1445 C C . ARG A 1 188 ? 8.095 -0.019 -2.845 1.00 92.50 188 ARG A C 1
ATOM 1447 O O . ARG A 1 188 ? 7.370 -0.239 -3.813 1.00 92.50 188 ARG A O 1
ATOM 1454 N N . GLU A 1 189 ? 8.249 -0.865 -1.839 1.00 93.25 189 GLU A N 1
ATOM 1455 C CA . GLU A 1 189 ? 7.724 -2.213 -1.773 1.00 93.25 189 GLU A CA 1
ATOM 1456 C C . GLU A 1 189 ? 7.165 -2.457 -0.373 1.00 93.25 189 GLU A C 1
ATOM 1458 O O . GLU A 1 189 ? 7.684 -1.918 0.605 1.00 93.25 189 GLU A O 1
ATOM 1463 N N . ALA A 1 190 ? 6.125 -3.278 -0.284 1.00 94.25 190 ALA A N 1
ATOM 1464 C CA . ALA A 1 190 ? 5.535 -3.713 0.975 1.00 94.25 190 ALA A CA 1
ATOM 1465 C C . ALA A 1 190 ? 5.288 -5.230 0.950 1.00 94.25 190 ALA A C 1
ATOM 1467 O O . ALA A 1 190 ? 5.035 -5.791 -0.124 1.00 94.25 190 ALA A O 1
ATOM 1468 N N . PRO A 1 191 ? 5.334 -5.918 2.104 1.00 94.94 191 PRO A N 1
ATOM 1469 C CA . PRO A 1 191 ? 4.799 -7.270 2.203 1.00 94.94 191 PRO A CA 1
ATOM 1470 C C . PRO A 1 191 ? 3.285 -7.258 1.937 1.00 94.94 191 PRO A C 1
ATOM 1472 O O . PRO A 1 191 ? 2.566 -6.378 2.412 1.00 94.94 191 PRO A O 1
ATOM 1475 N N . LEU A 1 192 ? 2.774 -8.261 1.218 1.00 95.56 192 LEU A N 1
ATOM 1476 C CA . LEU A 1 192 ? 1.339 -8.599 1.274 1.00 95.56 192 LEU A CA 1
ATOM 1477 C C . LEU A 1 192 ? 1.054 -9.601 2.393 1.00 95.56 192 LEU A C 1
ATOM 1479 O O . LEU A 1 192 ? 0.006 -9.534 3.025 1.00 95.56 192 LEU A O 1
ATOM 1483 N N . PHE A 1 193 ? 2.017 -10.486 2.650 1.00 94.50 193 PHE A N 1
ATOM 1484 C CA . PHE A 1 193 ? 2.030 -11.428 3.758 1.00 94.50 193 PHE A CA 1
ATOM 1485 C C . PHE A 1 193 ? 3.397 -11.416 4.439 1.00 94.50 193 PHE A C 1
ATOM 1487 O O . PHE A 1 193 ? 4.416 -11.205 3.778 1.00 94.50 193 PHE A O 1
ATOM 1494 N N . ILE A 1 194 ? 3.386 -11.668 5.744 1.00 92.44 194 ILE A N 1
ATOM 1495 C CA . ILE A 1 194 ? 4.552 -11.855 6.605 1.00 92.44 194 ILE A CA 1
ATOM 1496 C C . ILE A 1 194 ? 4.486 -13.275 7.168 1.00 92.44 194 ILE A C 1
ATOM 1498 O O . ILE A 1 194 ? 3.414 -13.727 7.579 1.00 92.44 194 ILE A O 1
ATOM 1502 N N . GLN A 1 195 ? 5.609 -13.984 7.153 1.00 90.12 195 GLN A N 1
ATOM 1503 C CA . GLN A 1 195 ? 5.715 -15.372 7.586 1.00 90.12 195 GLN A CA 1
ATOM 1504 C C . GLN A 1 195 ? 6.099 -15.492 9.065 1.00 90.12 195 GLN A C 1
ATOM 1506 O O . GLN A 1 195 ? 6.954 -14.764 9.560 1.00 90.12 195 GLN A O 1
ATOM 1511 N N . GLN A 1 196 ? 5.521 -16.473 9.752 1.00 85.69 196 GLN A N 1
ATOM 1512 C CA . GLN A 1 196 ? 5.966 -16.929 11.066 1.00 85.69 196 GLN A CA 1
ATOM 1513 C C . GLN A 1 196 ? 5.848 -18.457 11.113 1.00 85.69 196 GLN A C 1
ATOM 1515 O O . GLN A 1 196 ? 4.749 -19.013 11.153 1.00 85.69 196 GLN A O 1
ATOM 1520 N N . GLY A 1 197 ? 6.976 -19.168 11.040 1.00 81.44 197 GLY A N 1
ATOM 1521 C CA . GLY A 1 197 ? 6.964 -20.624 10.864 1.00 81.44 197 GLY A CA 1
ATOM 1522 C C . GLY A 1 197 ? 6.240 -21.036 9.573 1.00 81.44 197 GLY A C 1
ATOM 1523 O O . GLY A 1 197 ? 6.638 -20.634 8.482 1.00 81.44 197 GLY A O 1
ATOM 1524 N N . SER A 1 198 ? 5.174 -21.834 9.687 1.00 81.81 198 SER A N 1
ATOM 1525 C CA . SER A 1 198 ? 4.302 -22.257 8.573 1.00 81.81 198 SER A CA 1
ATOM 1526 C C . SER A 1 198 ? 3.041 -21.393 8.402 1.00 81.81 198 SER A C 1
ATOM 1528 O O . SER A 1 198 ? 2.128 -21.760 7.657 1.00 81.81 198 SER A O 1
ATOM 1530 N N . LEU A 1 199 ? 2.960 -20.263 9.108 1.00 87.19 199 LEU A N 1
ATOM 1531 C CA . LEU A 1 199 ? 1.813 -19.360 9.101 1.00 87.19 199 LEU A CA 1
ATOM 1532 C C . LEU A 1 199 ? 2.128 -18.082 8.326 1.00 87.19 199 LEU A C 1
ATOM 1534 O O . LEU A 1 199 ? 3.240 -17.560 8.399 1.00 87.19 199 LEU A O 1
ATOM 1538 N N . LEU A 1 200 ? 1.129 -17.559 7.618 1.00 90.12 200 LEU A N 1
ATOM 1539 C CA . LEU A 1 200 ? 1.162 -16.232 7.010 1.00 90.12 200 LEU A CA 1
ATOM 1540 C C . LEU A 1 200 ? 0.149 -15.313 7.665 1.00 90.12 200 LEU A C 1
ATOM 1542 O O . LEU A 1 200 ? -1.013 -15.686 7.854 1.00 90.12 200 LEU A O 1
ATOM 1546 N N . TYR A 1 201 ? 0.574 -14.076 7.883 1.00 92.50 201 TYR A N 1
ATOM 1547 C CA . TYR A 1 201 ? -0.278 -12.986 8.321 1.00 92.50 201 TYR A CA 1
ATOM 1548 C C . TYR A 1 201 ? -0.299 -11.871 7.272 1.00 92.50 201 TYR A C 1
ATOM 1550 O O . TYR A 1 201 ? 0.764 -11.474 6.789 1.00 92.50 201 TYR A O 1
ATOM 1558 N N . PRO A 1 202 ? -1.478 -11.377 6.867 1.00 95.31 202 PRO A N 1
ATOM 1559 C CA . PRO A 1 202 ? -1.584 -10.309 5.882 1.00 95.31 202 PRO A CA 1
ATOM 1560 C C . PRO A 1 202 ? -1.109 -8.961 6.442 1.00 95.31 202 PRO A C 1
ATOM 1562 O O . PRO A 1 202 ? -1.303 -8.654 7.620 1.00 95.31 202 PRO A O 1
ATOM 1565 N N . SER A 1 203 ? -0.544 -8.112 5.582 1.00 96.12 203 SER A N 1
ATOM 1566 C CA . SER A 1 203 ? -0.320 -6.701 5.924 1.00 96.12 203 SER A CA 1
ATOM 1567 C C . SER A 1 203 ? -1.641 -5.927 6.021 1.00 96.12 203 SER A C 1
ATOM 1569 O O . SER A 1 203 ? -2.665 -6.380 5.510 1.00 96.12 203 SER A O 1
ATOM 1571 N N . LEU A 1 204 ? -1.642 -4.750 6.654 1.00 96.56 204 LEU A N 1
ATOM 1572 C CA . LEU A 1 204 ? -2.842 -3.949 6.938 1.00 96.56 204 LEU A CA 1
ATOM 1573 C C . LEU A 1 204 ? -3.729 -3.736 5.696 1.00 96.56 204 LEU A C 1
ATOM 1575 O O . LEU A 1 204 ? -4.922 -4.044 5.712 1.00 96.56 204 LEU A O 1
ATOM 1579 N N . GLY A 1 205 ? -3.129 -3.306 4.581 1.00 96.06 205 GLY A N 1
ATOM 1580 C CA . GLY A 1 205 ? -3.840 -3.128 3.310 1.00 96.06 205 GLY A CA 1
ATOM 1581 C C . GLY A 1 205 ? -4.372 -4.441 2.721 1.00 96.06 205 GLY A C 1
ATOM 1582 O O . GLY A 1 205 ? -5.487 -4.479 2.202 1.00 96.06 205 GLY A O 1
ATOM 1583 N N . MET A 1 206 ? -3.618 -5.538 2.846 1.00 96.81 206 MET A N 1
ATOM 1584 C CA . MET A 1 206 ? -4.034 -6.855 2.358 1.00 96.81 206 MET A CA 1
ATOM 1585 C C . MET A 1 206 ? -5.177 -7.441 3.208 1.00 96.81 206 MET A C 1
ATOM 1587 O O . MET A 1 206 ? -6.147 -7.964 2.659 1.00 96.81 206 MET A O 1
ATOM 1591 N N . GLN A 1 207 ? -5.129 -7.289 4.535 1.00 96.38 207 GLN A N 1
ATOM 1592 C CA . GLN A 1 207 ? -6.196 -7.729 5.437 1.00 96.38 207 GLN A CA 1
ATOM 1593 C C . GLN A 1 207 ? -7.490 -6.946 5.204 1.00 96.38 207 GLN A C 1
ATOM 1595 O O . GLN A 1 207 ? -8.568 -7.537 5.213 1.00 96.38 207 GLN A O 1
ATOM 1600 N N . THR A 1 208 ? -7.406 -5.639 4.965 1.00 97.06 208 THR A N 1
ATOM 1601 C CA . THR A 1 208 ? -8.579 -4.797 4.684 1.00 97.06 208 THR A CA 1
ATOM 1602 C C . THR A 1 208 ? -9.222 -5.129 3.335 1.00 97.06 208 THR A C 1
ATOM 1604 O O . THR A 1 208 ? -10.449 -5.223 3.239 1.00 97.06 208 THR A O 1
ATOM 1607 N N . LEU A 1 209 ? -8.422 -5.442 2.309 1.00 96.94 209 LEU A N 1
ATOM 1608 C CA . LEU A 1 209 ? -8.932 -6.038 1.071 1.00 96.94 209 LEU A CA 1
ATOM 1609 C C . LEU A 1 209 ? -9.644 -7.376 1.339 1.00 96.94 209 LEU A C 1
ATOM 1611 O O . LEU A 1 209 ? -10.760 -7.597 0.879 1.00 96.94 209 LEU A O 1
ATOM 1615 N N . MET A 1 210 ? -9.009 -8.279 2.085 1.00 95.38 210 MET A N 1
ATOM 1616 C CA . MET A 1 210 ? -9.552 -9.613 2.351 1.00 95.38 210 MET A CA 1
ATOM 1617 C C . MET A 1 210 ? -10.828 -9.579 3.197 1.00 95.38 210 MET A C 1
ATOM 1619 O O . MET A 1 210 ? -11.764 -10.320 2.910 1.00 95.38 210 MET A O 1
ATOM 1623 N N . ALA A 1 211 ? -10.900 -8.706 4.201 1.00 94.12 211 ALA A N 1
ATOM 1624 C CA . ALA A 1 211 ? -12.069 -8.573 5.063 1.00 94.12 211 ALA A CA 1
ATOM 1625 C C . ALA A 1 211 ? -13.263 -7.959 4.312 1.00 94.12 211 ALA A C 1
ATOM 1627 O O . ALA A 1 211 ? -14.358 -8.523 4.353 1.00 94.12 211 ALA A O 1
ATOM 1628 N N . SER A 1 212 ? -13.043 -6.895 3.527 1.00 95.12 212 SER A N 1
ATOM 1629 C CA . SER A 1 212 ? -14.093 -6.291 2.687 1.00 95.12 212 SER A CA 1
ATOM 1630 C C . SER A 1 212 ? -14.645 -7.252 1.622 1.00 95.12 212 SER A C 1
ATOM 1632 O O . SER A 1 212 ? -15.844 -7.248 1.340 1.00 95.12 212 SER A O 1
ATOM 1634 N N . LEU A 1 213 ? -13.800 -8.134 1.073 1.00 94.88 213 LEU A N 1
ATOM 1635 C CA . LEU A 1 213 ? -14.206 -9.194 0.140 1.00 94.88 213 LEU A CA 1
ATOM 1636 C C . LEU A 1 213 ? -14.740 -10.465 0.826 1.00 94.88 213 LEU A C 1
ATOM 1638 O O . LEU A 1 213 ? -15.238 -11.351 0.129 1.00 94.88 213 LEU A O 1
ATOM 1642 N N . LYS A 1 214 ? -14.666 -10.552 2.163 1.00 92.88 214 LYS A N 1
ATOM 1643 C CA . LYS A 1 214 ? -15.008 -11.733 2.980 1.00 92.88 214 LYS A CA 1
ATOM 1644 C C . LYS A 1 214 ? -14.247 -12.996 2.549 1.00 92.88 214 LYS A C 1
ATOM 1646 O O . LYS A 1 214 ? -14.812 -14.087 2.497 1.00 92.88 214 LYS A O 1
ATOM 1651 N N . THR A 1 215 ? -12.968 -12.824 2.221 1.00 92.19 215 THR A N 1
ATOM 1652 C CA . THR A 1 215 ? -12.079 -13.876 1.722 1.00 92.19 215 THR A CA 1
ATOM 1653 C C . THR A 1 215 ? -11.839 -14.958 2.777 1.00 92.19 215 THR A C 1
ATOM 1655 O O . THR A 1 215 ? -11.438 -14.656 3.900 1.00 92.19 215 THR A O 1
ATOM 1658 N N . ALA A 1 216 ? -12.030 -16.222 2.399 1.00 87.62 216 ALA A N 1
ATOM 1659 C CA . ALA A 1 216 ? -11.738 -17.382 3.241 1.00 87.62 216 ALA A CA 1
ATOM 1660 C C . ALA A 1 216 ? -10.289 -17.891 3.041 1.00 87.62 216 ALA A C 1
ATOM 1662 O O . ALA A 1 216 ? -9.712 -17.672 1.972 1.00 87.62 216 ALA A O 1
ATOM 1663 N N . PRO A 1 217 ? -9.667 -18.575 4.025 1.00 84.62 217 PRO A N 1
ATOM 1664 C CA . PRO A 1 217 ? -8.257 -18.966 3.923 1.00 84.62 217 PRO A CA 1
ATOM 1665 C C . PRO A 1 217 ? -7.898 -19.905 2.768 1.00 84.62 217 PRO A C 1
ATOM 1667 O O . PRO A 1 217 ? -6.801 -19.805 2.224 1.00 84.62 217 PRO A O 1
ATOM 1670 N N . ASP A 1 218 ? -8.820 -20.772 2.358 1.00 87.19 218 ASP A N 1
ATOM 1671 C CA . ASP A 1 218 ? -8.678 -21.697 1.228 1.00 87.19 218 ASP A CA 1
ATOM 1672 C C . ASP A 1 218 ? -8.709 -21.000 -0.144 1.00 87.19 218 ASP A C 1
ATOM 1674 O O . ASP A 1 218 ? -8.251 -21.558 -1.141 1.00 87.19 218 ASP A O 1
ATOM 1678 N N . GLN A 1 219 ? -9.211 -19.764 -0.207 1.00 90.56 219 GLN A N 1
ATOM 1679 C CA . GLN A 1 219 ? -9.264 -18.976 -1.439 1.00 90.56 219 GLN A CA 1
ATOM 1680 C C . GLN A 1 219 ? -7.914 -18.354 -1.819 1.00 90.56 219 GLN A C 1
ATOM 1682 O O . GLN A 1 219 ? -7.764 -17.885 -2.955 1.00 90.56 219 GLN A O 1
ATOM 1687 N N . ILE A 1 220 ? -6.953 -18.318 -0.890 1.00 92.12 220 ILE A N 1
ATOM 1688 C CA . ILE A 1 220 ? -5.679 -17.612 -1.041 1.00 92.12 220 ILE A CA 1
ATOM 1689 C C . ILE A 1 220 ? -4.574 -18.571 -1.486 1.00 92.12 220 ILE A C 1
ATOM 1691 O O . ILE A 1 220 ? -4.422 -19.679 -0.981 1.00 92.12 220 ILE A O 1
ATOM 1695 N N . THR A 1 221 ? -3.754 -18.137 -2.440 1.00 92.25 221 THR A N 1
ATOM 1696 C CA . THR A 1 221 ? -2.537 -18.852 -2.842 1.00 92.25 221 THR A CA 1
ATOM 1697 C C . THR A 1 221 ? -1.397 -17.862 -3.028 1.00 92.25 221 THR A C 1
ATOM 1699 O O . THR A 1 221 ? -1.511 -16.929 -3.825 1.00 92.25 221 THR A O 1
ATOM 1702 N N . VAL A 1 222 ? -0.286 -18.070 -2.324 1.00 92.38 222 VAL A N 1
ATOM 1703 C CA . VAL A 1 222 ? 0.911 -17.220 -2.394 1.00 92.38 222 VAL A CA 1
ATOM 1704 C C . VAL A 1 222 ? 1.990 -17.948 -3.190 1.00 92.38 222 VAL A C 1
ATOM 1706 O O . VAL A 1 222 ? 2.425 -19.020 -2.797 1.00 92.38 222 VAL A O 1
ATOM 1709 N N . GLN A 1 223 ? 2.416 -17.381 -4.320 1.00 91.25 223 GLN A N 1
ATOM 1710 C CA . GLN A 1 223 ? 3.501 -17.916 -5.151 1.00 91.25 223 GLN A CA 1
ATOM 1711 C C . GLN A 1 223 ? 4.621 -16.871 -5.269 1.00 91.25 223 GLN A C 1
ATOM 1713 O O . GLN A 1 223 ? 4.537 -15.997 -6.145 1.00 91.25 223 GLN A O 1
ATOM 1718 N N . PRO A 1 224 ? 5.660 -16.932 -4.412 1.00 89.88 224 PRO A N 1
ATOM 1719 C CA . PRO A 1 224 ? 6.813 -16.037 -4.468 1.00 89.88 224 PRO A CA 1
ATOM 1720 C C . PRO A 1 224 ? 7.422 -15.941 -5.874 1.00 89.88 224 PRO A C 1
ATOM 1722 O O . PRO A 1 224 ? 7.590 -16.929 -6.590 1.00 89.88 224 PRO A O 1
ATOM 1725 N N . GLY A 1 225 ? 7.718 -14.717 -6.313 1.00 87.25 225 GLY A N 1
ATOM 1726 C CA . GLY A 1 225 ? 8.220 -14.434 -7.662 1.00 87.25 225 GLY A CA 1
ATOM 1727 C C . GLY A 1 225 ? 7.172 -14.513 -8.772 1.00 87.25 225 GLY A C 1
ATOM 1728 O O . GLY A 1 225 ? 7.539 -14.430 -9.948 1.00 87.25 225 GLY A O 1
ATOM 1729 N N . ARG A 1 226 ? 5.893 -14.700 -8.424 1.00 89.94 226 ARG A N 1
ATOM 1730 C CA . ARG A 1 226 ? 4.760 -14.684 -9.353 1.00 89.94 226 ARG A CA 1
ATOM 1731 C C . ARG A 1 226 ? 3.636 -13.807 -8.811 1.00 89.94 226 ARG A C 1
ATOM 1733 O O . ARG A 1 226 ? 3.565 -12.636 -9.166 1.00 89.94 226 ARG A O 1
ATOM 1740 N N . PHE A 1 227 ? 2.757 -14.373 -7.985 1.00 93.25 227 PHE A N 1
ATOM 1741 C CA . PHE A 1 227 ? 1.492 -13.758 -7.590 1.00 93.25 227 PHE A CA 1
ATOM 1742 C C . PHE A 1 227 ? 1.041 -14.202 -6.202 1.00 93.25 227 PHE A C 1
ATOM 1744 O O . PHE A 1 227 ? 1.085 -15.391 -5.887 1.00 93.25 227 PHE A O 1
ATOM 1751 N N . VAL A 1 228 ? 0.468 -13.273 -5.442 1.00 94.81 228 VAL A N 1
ATOM 1752 C CA . VAL A 1 228 ? -0.617 -13.607 -4.513 1.00 94.81 228 VAL A CA 1
ATOM 1753 C C . VAL A 1 228 ? -1.903 -13.690 -5.331 1.00 94.81 228 VAL A C 1
ATOM 1755 O O . VAL A 1 228 ? -2.186 -12.795 -6.124 1.00 94.81 228 VAL A O 1
ATOM 1758 N N . THR A 1 229 ? -2.676 -14.759 -5.171 1.00 95.38 229 THR A N 1
ATOM 1759 C CA . THR A 1 229 ? -3.963 -14.954 -5.852 1.00 95.38 229 THR A CA 1
ATOM 1760 C C . THR A 1 229 ? -5.076 -15.094 -4.822 1.00 95.38 229 THR A C 1
ATOM 1762 O O . THR A 1 229 ? -4.935 -15.890 -3.897 1.00 95.38 229 THR A O 1
ATOM 1765 N N . ILE A 1 230 ? -6.182 -14.371 -5.014 1.00 95.31 230 ILE A N 1
ATOM 1766 C CA . ILE A 1 230 ? -7.460 -14.648 -4.342 1.00 95.31 230 ILE A CA 1
ATOM 1767 C C . ILE A 1 230 ? -8.401 -15.231 -5.395 1.00 95.31 230 ILE A C 1
ATOM 1769 O O . ILE A 1 230 ? -8.711 -14.577 -6.393 1.00 95.31 230 ILE A O 1
ATOM 1773 N N . THR A 1 231 ? -8.837 -16.468 -5.190 1.00 94.69 231 THR A N 1
ATOM 1774 C CA . THR A 1 231 ? -9.821 -17.152 -6.039 1.00 94.69 231 THR A CA 1
ATOM 1775 C C . THR A 1 231 ? -11.234 -16.972 -5.486 1.00 94.69 231 THR A C 1
ATOM 1777 O O . THR A 1 231 ? -11.410 -16.687 -4.308 1.00 94.69 231 THR A O 1
ATOM 1780 N N . ASN A 1 232 ? -12.259 -17.124 -6.331 1.00 91.50 232 ASN A N 1
ATOM 1781 C CA . ASN A 1 232 ? -13.671 -17.142 -5.914 1.00 91.50 232 ASN A CA 1
ATOM 1782 C C . ASN A 1 232 ? -14.145 -15.927 -5.078 1.00 91.50 232 ASN A C 1
ATOM 1784 O O . ASN A 1 232 ? -15.124 -16.036 -4.341 1.00 91.50 232 ASN A O 1
ATOM 1788 N N . SER A 1 233 ? -13.491 -14.764 -5.201 1.00 92.94 233 SER A N 1
ATOM 1789 C CA . SER A 1 233 ? -13.944 -13.538 -4.533 1.00 92.94 233 SER A CA 1
ATOM 1790 C C . SER A 1 233 ? -15.208 -12.972 -5.206 1.00 92.94 233 SER A C 1
ATOM 1792 O O . SER A 1 233 ? -15.456 -13.263 -6.383 1.00 92.94 233 SER A O 1
ATOM 1794 N N . PRO A 1 234 ? -15.957 -12.069 -4.542 1.00 92.50 234 PRO A N 1
ATOM 1795 C CA . PRO A 1 234 ? -17.062 -11.330 -5.165 1.00 92.50 234 PRO A CA 1
ATOM 1796 C C . PRO A 1 234 ? -16.671 -10.545 -6.430 1.00 92.50 234 PRO A C 1
ATOM 1798 O O . PRO A 1 234 ? -17.536 -10.188 -7.226 1.00 92.50 234 PRO A O 1
ATOM 1801 N N . ARG A 1 235 ? -15.370 -10.284 -6.634 1.00 92.19 235 ARG A N 1
ATOM 1802 C CA . ARG A 1 235 ? -14.803 -9.582 -7.799 1.00 92.19 235 ARG A CA 1
ATOM 1803 C C . ARG A 1 235 ? -14.075 -10.524 -8.772 1.00 92.19 235 ARG A C 1
ATOM 1805 O O . ARG A 1 235 ? -13.316 -10.069 -9.623 1.00 92.19 235 ARG A O 1
ATOM 1812 N N . GLY A 1 236 ? -14.303 -11.835 -8.663 1.00 93.12 236 GLY A N 1
ATOM 1813 C CA . GLY A 1 236 ? -13.650 -12.860 -9.477 1.00 93.12 236 GLY A CA 1
ATOM 1814 C C . GLY A 1 236 ? -12.285 -13.283 -8.926 1.00 93.12 236 GLY A C 1
ATOM 1815 O O . GLY A 1 236 ? -12.069 -13.305 -7.714 1.00 93.12 236 GLY A O 1
ATOM 1816 N N . THR A 1 237 ? -11.363 -13.662 -9.816 1.00 95.69 237 THR A N 1
ATOM 1817 C CA . THR A 1 237 ? -9.995 -14.051 -9.431 1.00 95.69 237 THR A CA 1
ATOM 1818 C C . THR A 1 237 ? -9.066 -12.842 -9.484 1.00 95.69 237 THR A C 1
ATOM 1820 O O . THR A 1 237 ? -8.796 -12.327 -10.569 1.00 95.69 237 THR A O 1
ATOM 1823 N N . LEU A 1 238 ? -8.546 -12.424 -8.332 1.00 96.44 238 LEU A N 1
ATOM 1824 C CA . LEU A 1 238 ? -7.601 -11.311 -8.205 1.00 96.44 238 LEU A CA 1
ATOM 1825 C C . LEU A 1 238 ? -6.163 -11.844 -8.149 1.00 96.44 238 LEU A C 1
ATOM 1827 O O . LEU A 1 238 ? -5.926 -12.917 -7.589 1.00 96.44 238 LEU A O 1
ATOM 1831 N N . ARG A 1 239 ? -5.204 -11.123 -8.744 1.00 95.94 239 ARG A N 1
ATOM 1832 C CA . ARG A 1 239 ? -3.787 -11.527 -8.822 1.00 95.94 239 ARG A CA 1
ATOM 1833 C C . ARG A 1 239 ? -2.860 -10.334 -8.626 1.00 95.94 239 ARG A C 1
ATOM 1835 O O . ARG A 1 239 ? -2.798 -9.465 -9.487 1.00 95.94 239 ARG A O 1
ATOM 1842 N N . PHE A 1 240 ? -2.086 -10.355 -7.549 1.00 95.81 240 PHE A N 1
ATOM 1843 C CA . PHE A 1 240 ? -1.191 -9.271 -7.151 1.00 95.81 240 PHE A CA 1
ATOM 1844 C C . PHE A 1 240 ? 0.264 -9.692 -7.408 1.00 95.81 240 PHE A C 1
ATOM 1846 O O . PHE A 1 240 ? 0.708 -10.673 -6.801 1.00 95.81 240 PHE A O 1
ATOM 1853 N N . PRO A 1 241 ? 1.005 -9.042 -8.327 1.00 94.44 241 PRO A N 1
ATOM 1854 C CA . PRO A 1 241 ? 2.377 -9.429 -8.652 1.00 94.44 241 PRO A CA 1
ATOM 1855 C C . PRO A 1 241 ? 3.312 -9.226 -7.457 1.00 94.44 241 PRO A C 1
ATOM 1857 O O . PRO A 1 241 ? 3.373 -8.138 -6.889 1.00 94.44 241 PRO A O 1
ATOM 1860 N N . ILE A 1 242 ? 4.067 -10.267 -7.100 1.00 92.88 242 ILE A N 1
ATOM 1861 C CA . ILE A 1 242 ? 5.056 -10.220 -6.013 1.00 92.88 242 ILE A CA 1
ATOM 1862 C C . ILE A 1 242 ? 6.439 -10.660 -6.486 1.00 92.88 242 ILE A C 1
ATOM 1864 O O . ILE A 1 242 ? 6.589 -11.553 -7.326 1.00 92.88 242 ILE A O 1
ATOM 1868 N N . SER A 1 243 ? 7.468 -10.037 -5.917 1.00 89.81 243 SER A N 1
ATOM 1869 C CA . SER A 1 243 ? 8.863 -10.400 -6.142 1.00 89.81 243 SER A CA 1
ATOM 1870 C C . SER A 1 243 ? 9.170 -11.797 -5.587 1.00 89.81 243 SER A C 1
ATOM 1872 O O . SER A 1 243 ? 8.381 -12.392 -4.846 1.00 89.81 243 SER A O 1
ATOM 1874 N N . ARG A 1 244 ? 10.352 -12.339 -5.916 1.00 87.25 244 ARG A N 1
ATOM 1875 C CA . ARG A 1 244 ? 10.840 -13.609 -5.338 1.00 87.25 244 ARG A CA 1
ATOM 1876 C C . ARG A 1 244 ? 10.938 -13.582 -3.811 1.00 87.25 244 ARG A C 1
ATOM 1878 O O . ARG A 1 244 ? 10.969 -14.652 -3.225 1.00 87.25 244 ARG A O 1
ATOM 1885 N N . ARG A 1 245 ? 10.977 -12.381 -3.223 1.00 88.50 245 ARG A N 1
ATOM 1886 C CA . ARG A 1 245 ? 11.051 -12.118 -1.785 1.00 88.50 245 ARG A CA 1
ATOM 1887 C C . ARG A 1 245 ? 9.684 -11.809 -1.154 1.00 88.50 245 ARG A C 1
ATOM 1889 O O . ARG A 1 245 ? 9.613 -11.096 -0.165 1.00 88.50 245 ARG A O 1
ATOM 1896 N N . GLY A 1 246 ? 8.576 -12.177 -1.805 1.00 90.38 246 GLY A N 1
ATOM 1897 C CA . GLY A 1 246 ? 7.216 -11.890 -1.321 1.00 90.38 246 GLY A CA 1
ATOM 1898 C C . GLY A 1 246 ? 6.744 -10.435 -1.416 1.00 90.38 246 GLY A C 1
ATOM 1899 O O . GLY A 1 246 ? 5.592 -10.151 -1.090 1.00 90.38 246 GLY A O 1
ATOM 1900 N N . LEU A 1 247 ? 7.600 -9.511 -1.862 1.00 93.00 247 LEU A N 1
ATOM 1901 C CA . LEU A 1 247 ? 7.313 -8.078 -1.810 1.00 93.00 247 LEU A CA 1
ATOM 1902 C C . LEU A 1 247 ? 6.503 -7.604 -3.019 1.00 93.00 247 LEU A C 1
ATOM 1904 O O . LEU A 1 247 ? 6.839 -7.911 -4.165 1.00 93.00 247 LEU A O 1
ATOM 1908 N N . TYR A 1 248 ? 5.465 -6.817 -2.757 1.00 94.81 248 TYR A N 1
ATOM 1909 C CA . TYR A 1 248 ? 4.649 -6.140 -3.758 1.00 94.81 248 TYR A CA 1
ATOM 1910 C C . TYR A 1 248 ? 5.191 -4.731 -4.021 1.00 94.81 248 TYR A C 1
ATOM 1912 O O . TYR A 1 248 ? 5.459 -3.986 -3.078 1.00 94.81 248 TYR A O 1
ATOM 1920 N N . ARG A 1 249 ? 5.337 -4.347 -5.295 1.00 93.69 249 ARG A N 1
ATOM 1921 C CA . ARG A 1 249 ? 5.832 -3.021 -5.700 1.00 93.69 249 ARG A CA 1
ATOM 1922 C C . ARG A 1 249 ? 4.674 -2.024 -5.757 1.00 93.69 249 ARG A C 1
ATOM 1924 O O . ARG A 1 249 ? 3.752 -2.194 -6.553 1.00 93.69 249 ARG A O 1
ATOM 1931 N N . ILE A 1 250 ? 4.736 -0.977 -4.938 1.00 94.31 250 ILE A N 1
ATOM 1932 C CA . ILE A 1 250 ? 3.656 0.008 -4.821 1.00 94.31 250 ILE A CA 1
ATOM 1933 C C . ILE A 1 250 ? 3.638 0.905 -6.067 1.00 94.31 250 ILE A C 1
ATOM 1935 O O . ILE A 1 250 ? 4.636 1.541 -6.414 1.00 94.31 250 ILE A O 1
ATOM 1939 N N . ASN A 1 251 ? 2.484 0.970 -6.728 1.00 93.81 251 ASN A N 1
ATOM 1940 C CA . ASN A 1 251 ? 2.184 1.962 -7.752 1.00 93.81 251 ASN A CA 1
ATOM 1941 C C . ASN A 1 251 ? 1.667 3.218 -7.039 1.00 93.81 251 ASN A C 1
ATOM 1943 O O . ASN A 1 251 ? 0.512 3.271 -6.616 1.00 93.81 251 ASN A O 1
ATOM 1947 N N . TYR A 1 252 ? 2.541 4.205 -6.838 1.00 93.75 252 TYR A N 1
ATOM 1948 C CA . TYR A 1 252 ? 2.191 5.451 -6.155 1.00 93.75 252 TYR A CA 1
ATOM 1949 C C . TYR A 1 252 ? 1.308 6.327 -7.053 1.00 93.75 252 TYR A C 1
ATOM 1951 O O . TYR A 1 252 ? 1.790 7.124 -7.856 1.00 93.75 252 TYR A O 1
ATOM 1959 N N . GLN A 1 253 ? -0.003 6.148 -6.913 1.00 91.38 253 GLN A N 1
ATOM 1960 C CA . GLN A 1 253 ? -1.042 6.845 -7.661 1.00 91.38 253 GLN A CA 1
ATOM 1961 C C . GLN A 1 253 ? -1.309 8.253 -7.112 1.00 91.38 253 GLN A C 1
ATOM 1963 O O . GLN A 1 253 ? -1.732 9.119 -7.876 1.00 91.38 253 GLN A O 1
ATOM 1968 N N . GLY A 1 254 ? -1.061 8.535 -5.831 1.00 87.75 254 GLY A N 1
ATOM 1969 C CA . GLY A 1 254 ? -1.324 9.866 -5.278 1.00 87.75 254 GLY A CA 1
ATOM 1970 C C . GLY A 1 254 ? -0.691 10.167 -3.926 1.00 87.75 254 GLY A C 1
ATOM 1971 O O . GLY A 1 254 ? -0.291 9.272 -3.187 1.00 87.75 254 GLY A O 1
ATOM 1972 N N . ASP A 1 255 ? -0.618 11.458 -3.630 1.00 91.44 255 ASP A N 1
ATOM 1973 C CA . ASP A 1 255 ? -0.423 12.029 -2.299 1.00 91.44 255 ASP A CA 1
ATOM 1974 C C . ASP A 1 255 ? -1.793 12.263 -1.623 1.00 91.44 255 ASP A C 1
ATOM 1976 O O . ASP A 1 255 ? -2.838 11.896 -2.168 1.00 91.44 255 ASP A O 1
ATOM 1980 N N . LEU A 1 256 ? -1.788 12.856 -0.424 1.00 91.06 256 LEU A N 1
ATOM 1981 C CA . LEU A 1 256 ? -2.986 13.090 0.390 1.00 91.06 256 LEU A CA 1
ATOM 1982 C C . LEU A 1 256 ? -4.083 13.871 -0.361 1.00 91.06 256 LEU A C 1
ATOM 1984 O O . LEU A 1 256 ? -5.258 13.556 -0.209 1.00 91.06 256 LEU A O 1
ATOM 1988 N N . GLU A 1 257 ? -3.708 14.837 -1.208 1.00 91.31 257 GLU A N 1
ATOM 1989 C CA . GLU A 1 257 ? -4.646 15.690 -1.957 1.00 91.31 257 GLU A CA 1
ATOM 1990 C C . GLU A 1 257 ? -5.402 14.942 -3.068 1.00 91.31 257 GLU A C 1
ATOM 1992 O O . GLU A 1 257 ? -6.446 15.407 -3.530 1.00 91.31 257 GLU A O 1
ATOM 1997 N N . ARG A 1 258 ? -4.887 13.790 -3.527 1.00 92.25 258 ARG A N 1
ATOM 1998 C CA . ARG A 1 258 ? -5.514 12.995 -4.598 1.00 92.25 258 ARG A CA 1
ATOM 1999 C C . ARG A 1 258 ? -6.500 11.936 -4.107 1.00 92.25 258 ARG A C 1
ATOM 2001 O O . ARG A 1 258 ? -7.208 11.371 -4.941 1.00 92.25 258 ARG A O 1
ATOM 2008 N N . PHE A 1 259 ? -6.543 11.654 -2.807 1.00 94.12 259 PHE A N 1
ATOM 2009 C CA . PHE A 1 259 ? -7.554 10.787 -2.198 1.00 94.12 259 PHE A CA 1
ATOM 2010 C C . PHE A 1 259 ? -8.718 11.619 -1.642 1.00 94.12 259 PHE A C 1
ATOM 2012 O O . PHE A 1 259 ? -8.579 12.810 -1.369 1.00 94.12 259 PHE A O 1
ATOM 2019 N N . THR A 1 260 ? -9.876 10.990 -1.433 1.00 93.38 260 THR A N 1
ATOM 2020 C CA . THR A 1 260 ? -10.990 11.639 -0.729 1.00 93.38 260 THR A CA 1
ATOM 2021 C C . THR A 1 260 ? -10.642 11.757 0.755 1.00 93.38 260 THR A C 1
ATOM 2023 O O . THR A 1 260 ? -10.758 10.780 1.493 1.00 93.38 260 THR A O 1
ATOM 2026 N N . GLY A 1 261 ? -10.192 12.939 1.180 1.00 93.81 261 GLY A N 1
ATOM 2027 C CA . GLY A 1 261 ? -9.846 13.243 2.570 1.00 93.81 261 GLY A CA 1
ATOM 2028 C C . GLY A 1 261 ? -11.019 13.786 3.395 1.00 93.81 261 GLY A C 1
ATOM 2029 O O . GLY A 1 261 ? -11.790 14.630 2.932 1.00 93.81 261 GLY A O 1
ATOM 2030 N N . LEU A 1 262 ? -11.118 13.311 4.633 1.00 96.31 262 LEU A N 1
ATOM 2031 C CA . LEU A 1 262 ? -11.977 13.789 5.714 1.00 96.31 262 LEU A CA 1
ATOM 2032 C C . LEU A 1 262 ? -11.133 13.918 6.991 1.00 96.31 262 LEU A C 1
ATOM 2034 O O . LEU A 1 262 ? -10.198 13.149 7.189 1.00 96.31 262 LEU A O 1
ATOM 2038 N N . ASP A 1 263 ? -11.505 14.837 7.875 1.00 95.50 263 ASP A N 1
ATOM 2039 C CA . ASP A 1 263 ? -10.902 15.012 9.206 1.00 95.50 263 ASP A CA 1
ATOM 2040 C C . ASP A 1 263 ? -11.790 14.412 10.310 1.00 95.50 263 ASP A C 1
ATOM 2042 O O . ASP A 1 263 ? -13.009 14.273 10.124 1.00 95.50 263 ASP A O 1
ATOM 2046 N N . TYR A 1 264 ? -11.239 14.152 11.501 1.00 96.56 264 TYR A N 1
ATOM 2047 C CA . TYR A 1 264 ? -12.046 13.747 12.666 1.00 96.56 264 TYR A CA 1
ATOM 2048 C C . TYR A 1 264 ? -13.114 14.807 12.991 1.00 96.56 264 TYR A C 1
ATOM 2050 O O . TYR A 1 264 ? -14.302 14.503 13.126 1.00 96.56 264 TYR A O 1
ATOM 2058 N N . SER A 1 265 ? -12.718 16.076 13.050 1.00 94.94 265 SER A N 1
ATOM 2059 C CA . SER A 1 265 ? -13.595 17.233 13.273 1.00 94.94 265 SER A CA 1
ATOM 2060 C C . SER A 1 265 ? -14.683 17.365 12.200 1.00 94.94 265 SER A C 1
ATOM 2062 O O . SER A 1 265 ? -15.825 17.718 12.520 1.00 94.94 265 SER A O 1
ATOM 2064 N N . SER A 1 266 ? -14.384 16.995 10.950 1.00 95.06 266 SER A N 1
ATOM 2065 C CA . SER A 1 266 ? -15.375 16.903 9.873 1.00 95.06 266 SER A CA 1
ATOM 2066 C C . SER A 1 266 ? -16.423 15.817 10.155 1.00 95.06 266 SER A C 1
ATOM 2068 O O . SER A 1 266 ? -17.618 16.071 9.976 1.00 95.06 266 SER A O 1
ATOM 2070 N N . LEU A 1 267 ? -16.040 14.649 10.683 1.00 96.69 267 LEU A N 1
ATOM 2071 C CA . LEU A 1 267 ? -17.006 13.623 11.102 1.00 96.69 267 LEU A CA 1
ATOM 2072 C C . LEU A 1 267 ? -17.913 14.119 12.241 1.00 96.69 267 LEU A C 1
ATOM 2074 O O . LEU A 1 267 ? -19.135 14.012 12.133 1.00 96.69 267 LEU A O 1
ATOM 2078 N N . TYR A 1 268 ? -17.371 14.765 13.276 1.00 95.56 268 TYR A N 1
ATOM 2079 C CA . TYR A 1 268 ? -18.196 15.357 14.345 1.00 95.56 268 TYR A CA 1
ATOM 2080 C C . TYR A 1 268 ? -19.127 16.474 13.847 1.00 95.56 268 TYR A C 1
ATOM 2082 O O . TYR A 1 268 ? -20.251 16.619 14.339 1.00 95.56 268 TYR A O 1
ATOM 2090 N N . ARG A 1 269 ? -18.692 17.271 12.861 1.00 95.75 269 ARG A N 1
ATOM 2091 C CA . ARG A 1 269 ? -19.544 18.276 12.210 1.00 95.75 269 ARG A CA 1
ATOM 2092 C C . ARG A 1 269 ? -20.674 17.625 11.408 1.00 95.75 269 ARG A C 1
ATOM 2094 O O . ARG A 1 269 ? -21.794 18.129 11.452 1.00 95.75 269 ARG A O 1
ATOM 2101 N N . SER A 1 270 ? -20.405 16.504 10.737 1.00 96.62 270 SER A N 1
ATOM 2102 C CA . SER A 1 270 ? -21.373 15.764 9.909 1.00 96.62 270 SER A CA 1
ATOM 2103 C C . SER A 1 270 ? -22.633 15.324 10.676 1.00 96.62 270 SER A C 1
ATOM 2105 O O . SER A 1 270 ? -23.711 15.238 10.096 1.00 96.62 270 SER A O 1
ATOM 2107 N N . VAL A 1 271 ? -22.520 15.117 11.994 1.00 96.56 271 VAL A N 1
ATOM 2108 C CA . VAL A 1 271 ? -23.644 14.779 12.888 1.00 96.56 271 VAL A CA 1
ATOM 2109 C C . VAL A 1 271 ? -24.516 16.001 13.216 1.00 96.56 271 VAL A C 1
ATOM 2111 O O . VAL A 1 271 ? -25.715 15.865 13.450 1.00 96.56 271 VAL A O 1
ATOM 2114 N N . LYS A 1 272 ? -23.923 17.202 13.250 1.00 96.00 272 LYS A N 1
ATOM 2115 C CA . LYS A 1 272 ? -24.580 18.459 13.663 1.00 96.00 272 LYS A CA 1
ATOM 2116 C C . LYS A 1 272 ? -25.219 19.218 12.497 1.00 96.00 272 LYS A C 1
ATOM 2118 O O . LYS A 1 272 ? -26.170 19.964 12.702 1.00 96.00 272 LYS A O 1
ATOM 2123 N N . ASP A 1 273 ? -24.671 19.053 11.298 1.00 96.81 273 ASP A N 1
ATOM 2124 C CA . ASP A 1 273 ? -25.028 19.760 10.067 1.00 96.81 273 ASP A CA 1
ATOM 2125 C C . ASP A 1 273 ? -25.561 18.727 9.055 1.00 96.81 273 ASP A C 1
ATOM 2127 O O . ASP A 1 273 ? -24.755 18.007 8.469 1.00 96.81 273 ASP A O 1
ATOM 2131 N N . PRO A 1 274 ? -26.891 18.582 8.863 1.00 94.75 274 PRO A N 1
ATOM 2132 C CA . PRO A 1 274 ? -27.454 17.507 8.039 1.00 94.75 274 PRO A CA 1
ATOM 2133 C C . PRO A 1 274 ? -27.080 17.571 6.552 1.00 94.75 274 PRO A C 1
ATOM 2135 O O . PRO A 1 274 ? -26.993 16.528 5.902 1.00 94.75 274 PRO A O 1
ATOM 2138 N N . GLU A 1 275 ? -26.855 18.769 6.005 1.00 95.94 275 GLU A N 1
ATOM 2139 C CA . GLU A 1 275 ? -26.468 18.944 4.599 1.00 95.94 275 GLU A CA 1
ATOM 2140 C C . GLU A 1 275 ? -25.019 18.490 4.395 1.00 95.94 275 GLU A C 1
ATOM 2142 O O . GLU A 1 275 ? -24.730 17.655 3.529 1.00 95.94 275 GLU A O 1
ATOM 2147 N N . PHE A 1 276 ? -24.115 18.951 5.265 1.00 97.00 276 PHE A N 1
ATOM 2148 C CA . PHE A 1 276 ? -22.739 18.462 5.294 1.00 97.00 276 PHE A CA 1
ATOM 2149 C C . PHE A 1 276 ? -22.679 16.961 5.625 1.00 97.00 276 PHE A C 1
ATOM 2151 O O . PHE A 1 276 ? -21.929 16.217 4.996 1.00 97.00 276 PHE A O 1
ATOM 2158 N N . GLY A 1 277 ? -23.532 16.496 6.537 1.00 96.88 277 GLY A N 1
ATOM 2159 C CA . GLY A 1 277 ? -23.706 15.096 6.911 1.00 96.88 277 GLY A CA 1
ATOM 2160 C C . GLY A 1 277 ? -24.034 14.191 5.732 1.00 96.88 277 GLY A C 1
ATOM 2161 O O . GLY A 1 277 ? -23.414 13.139 5.569 1.00 96.88 277 GLY A O 1
ATOM 2162 N N . GLN A 1 278 ? -24.941 14.619 4.852 1.00 96.62 278 GLN A N 1
ATOM 2163 C CA . GLN A 1 278 ? -25.262 13.857 3.647 1.00 96.62 278 GLN A CA 1
ATOM 2164 C C . GLN A 1 278 ? -24.107 13.854 2.632 1.00 96.62 278 GLN A C 1
ATOM 2166 O O . GLN A 1 278 ? -23.883 12.828 1.986 1.00 96.62 278 GLN A O 1
ATOM 2171 N N . LYS A 1 279 ? -23.328 14.940 2.520 1.00 96.06 279 LYS A N 1
ATOM 2172 C CA . LYS A 1 279 ? -22.102 14.961 1.700 1.00 96.06 279 LYS A CA 1
ATOM 2173 C C . LYS A 1 279 ? -21.049 13.978 2.226 1.00 96.06 279 LYS A C 1
ATOM 2175 O O . LYS A 1 279 ? -20.495 13.221 1.435 1.00 96.06 279 LYS A O 1
ATOM 2180 N N . VAL A 1 280 ? -20.805 13.962 3.538 1.00 97.38 280 VAL A N 1
ATOM 2181 C CA . VAL A 1 280 ? -19.849 13.039 4.178 1.00 97.38 280 VAL A CA 1
ATOM 2182 C C . VAL A 1 280 ? -20.320 11.585 4.042 1.00 97.38 280 VAL A C 1
ATOM 2184 O O . VAL A 1 280 ? -19.546 10.747 3.583 1.00 97.38 280 VAL A O 1
ATOM 2187 N N . ARG A 1 281 ? -21.604 11.289 4.303 1.00 97.44 281 ARG A N 1
ATOM 2188 C CA . ARG A 1 281 ? -22.185 9.954 4.058 1.00 97.44 281 ARG A CA 1
ATOM 2189 C C . ARG A 1 281 ? -21.988 9.508 2.612 1.00 97.44 281 ARG A C 1
ATOM 2191 O O . ARG A 1 281 ? -21.592 8.375 2.394 1.00 97.44 281 ARG A O 1
ATOM 2198 N N . SER A 1 282 ? -22.211 10.393 1.639 1.00 96.69 282 SER A N 1
ATOM 2199 C CA . SER A 1 282 ? -22.061 10.064 0.212 1.00 96.69 282 SER A CA 1
ATOM 2200 C C . SER A 1 282 ? -20.614 9.748 -0.196 1.00 96.69 282 SER A C 1
ATOM 2202 O O . SER A 1 282 ? -20.406 9.155 -1.249 1.00 96.69 282 SER A O 1
ATOM 2204 N N . ALA A 1 283 ? -19.622 10.139 0.614 1.00 96.19 283 ALA A N 1
ATOM 2205 C CA . ALA A 1 283 ? -18.237 9.710 0.454 1.00 96.19 283 ALA A CA 1
ATOM 2206 C C . ALA A 1 283 ? -17.956 8.369 1.159 1.00 96.19 283 ALA A C 1
ATOM 2208 O O . ALA A 1 283 ? -17.187 7.574 0.634 1.00 96.19 283 ALA A O 1
ATOM 2209 N N . VAL A 1 284 ? -18.560 8.112 2.324 1.00 98.06 284 VAL A N 1
ATOM 2210 C CA . VAL A 1 284 ? -18.269 6.942 3.180 1.00 98.06 284 VAL A CA 1
ATOM 2211 C C . VAL A 1 284 ? -19.084 5.690 2.817 1.00 98.06 284 VAL A C 1
ATOM 2213 O O . VAL A 1 284 ? -18.565 4.579 2.912 1.00 98.06 284 VAL A O 1
ATOM 2216 N N . GLU A 1 285 ? -20.348 5.839 2.418 1.00 97.88 285 GLU A N 1
ATOM 2217 C CA . GLU A 1 285 ? -21.293 4.728 2.235 1.00 97.88 285 GLU A CA 1
ATOM 2218 C C . GLU A 1 285 ? -20.824 3.750 1.145 1.00 97.88 285 GLU A C 1
ATOM 2220 O O . GLU A 1 285 ? -20.603 4.125 -0.005 1.00 97.88 285 GLU A O 1
ATOM 2225 N N . GLY A 1 286 ? -20.657 2.476 1.515 1.00 97.00 286 GLY A N 1
ATOM 2226 C CA . GLY A 1 286 ? -20.171 1.418 0.622 1.00 97.00 286 GLY A CA 1
ATOM 2227 C C . GLY A 1 286 ? -18.676 1.469 0.271 1.00 97.00 286 GLY A C 1
ATOM 2228 O O . GLY A 1 286 ? -18.216 0.597 -0.465 1.00 97.00 286 GLY A O 1
ATOM 2229 N N . ASN A 1 287 ? -17.913 2.424 0.810 1.00 98.06 287 ASN A N 1
ATOM 2230 C CA . ASN A 1 287 ? -16.491 2.609 0.509 1.00 98.06 287 ASN A CA 1
ATOM 2231 C C . ASN A 1 287 ? -15.567 2.040 1.601 1.00 98.06 287 ASN A C 1
ATOM 2233 O O . ASN A 1 287 ? -15.997 1.713 2.709 1.00 98.06 287 ASN A O 1
ATOM 2237 N N . LEU A 1 288 ? -14.284 1.888 1.269 1.00 98.19 288 LEU A N 1
ATOM 2238 C CA . LEU A 1 288 ? -13.227 1.475 2.191 1.00 98.19 288 LEU A CA 1
ATOM 2239 C C . LEU A 1 288 ? -12.663 2.715 2.888 1.00 98.19 288 LEU A C 1
ATOM 2241 O O . LEU A 1 288 ? -12.147 3.618 2.230 1.00 98.19 288 LEU A O 1
ATOM 2245 N N . VAL A 1 289 ? -12.741 2.757 4.215 1.00 98.44 289 VAL A N 1
ATOM 2246 C CA . VAL A 1 289 ? -12.283 3.899 5.013 1.00 98.44 289 VAL A CA 1
ATOM 2247 C C . VAL A 1 289 ? -10.972 3.551 5.705 1.00 98.44 289 VAL A C 1
ATOM 2249 O O . VAL A 1 289 ? -10.918 2.595 6.475 1.00 98.44 289 VAL A O 1
ATOM 2252 N N . LEU A 1 290 ? -9.922 4.333 5.460 1.00 98.38 290 LEU A N 1
ATOM 2253 C CA . LEU A 1 290 ? -8.660 4.259 6.194 1.00 98.38 290 LEU A CA 1
ATOM 2254 C C . LEU A 1 290 ? -8.602 5.397 7.217 1.00 98.38 290 LEU A C 1
ATOM 2256 O O . LEU A 1 290 ? -8.739 6.559 6.843 1.00 98.38 290 LEU A O 1
ATOM 2260 N N . VAL A 1 291 ? -8.392 5.076 8.491 1.00 98.06 291 VAL A N 1
ATOM 2261 C CA . VAL A 1 291 ? -8.397 6.032 9.609 1.00 98.06 291 VAL A CA 1
ATOM 2262 C C . VAL A 1 291 ? -6.996 6.117 10.211 1.00 98.06 291 VAL A C 1
ATOM 2264 O O . VAL A 1 291 ? -6.539 5.122 10.760 1.00 98.06 291 VAL A O 1
ATOM 2267 N N . GLY A 1 292 ? -6.319 7.266 10.177 1.00 95.75 292 GLY A N 1
ATOM 2268 C CA . GLY A 1 292 ? -4.944 7.368 10.697 1.00 95.75 292 GLY A CA 1
ATOM 2269 C C . GLY A 1 292 ? -4.397 8.791 10.779 1.00 95.75 292 GLY A C 1
ATOM 2270 O O . GLY A 1 292 ? -5.105 9.756 10.505 1.00 95.75 292 GLY A O 1
ATOM 2271 N N . TYR A 1 293 ? -3.136 8.936 11.178 1.00 94.38 293 TYR A N 1
ATOM 2272 C CA . TYR A 1 293 ? -2.534 10.244 11.452 1.00 94.38 293 TYR A CA 1
ATOM 2273 C C . TYR A 1 293 ? -1.964 10.909 10.187 1.00 94.38 293 TYR A C 1
ATOM 2275 O O . TYR A 1 293 ? -1.220 10.284 9.436 1.00 94.38 293 TYR A O 1
ATOM 2283 N N . VAL A 1 294 ? -2.295 12.186 9.949 1.00 94.44 294 VAL A N 1
ATOM 2284 C CA . VAL A 1 294 ? -1.811 12.959 8.779 1.00 94.44 294 VAL A CA 1
ATOM 2285 C C . VAL A 1 294 ? -1.339 14.382 9.103 1.00 94.44 294 VAL A C 1
ATOM 2287 O O . VAL A 1 294 ? -0.927 15.100 8.193 1.00 94.44 294 VAL A O 1
ATOM 2290 N N . ALA A 1 295 ? -1.400 14.802 10.369 1.00 92.06 295 ALA A N 1
ATOM 2291 C CA . ALA A 1 295 ? -1.008 16.140 10.804 1.00 92.06 295 ALA A CA 1
ATOM 2292 C C . ALA A 1 295 ? 0.477 16.451 10.521 1.00 92.06 295 ALA A C 1
ATOM 2294 O O . ALA A 1 295 ? 1.325 15.554 10.410 1.00 92.06 295 ALA A O 1
ATOM 2295 N N . THR A 1 296 ? 0.801 17.737 10.395 1.00 86.62 296 THR A N 1
ATOM 2296 C CA . THR A 1 296 ? 2.144 18.174 10.001 1.00 86.62 296 THR A CA 1
ATOM 2297 C C . THR A 1 296 ? 3.199 17.847 11.060 1.00 86.62 296 THR A C 1
ATOM 2299 O O . THR A 1 296 ? 2.940 17.811 12.260 1.00 86.62 296 THR A O 1
ATOM 2302 N N . GLY A 1 297 ? 4.421 17.549 10.607 1.00 75.69 297 GLY A N 1
ATOM 2303 C CA . GLY A 1 297 ? 5.505 17.128 11.502 1.00 75.69 297 GLY A CA 1
ATOM 2304 C C . GLY A 1 297 ? 5.334 15.726 12.104 1.00 75.69 297 GLY A C 1
ATOM 2305 O O . GLY A 1 297 ? 6.060 15.396 13.038 1.00 75.69 297 GLY A O 1
ATOM 2306 N N . SER A 1 298 ? 4.412 14.903 11.584 1.00 74.38 298 SER A N 1
ATOM 2307 C CA . SER A 1 298 ? 4.242 13.504 11.999 1.00 74.38 298 SER A CA 1
ATOM 2308 C C . SER A 1 298 ? 5.560 12.723 11.995 1.00 74.38 298 SER A C 1
ATOM 2310 O O . SER A 1 298 ? 6.282 12.711 10.992 1.00 74.38 298 SER A O 1
ATOM 2312 N N . TYR A 1 299 ? 5.816 11.982 13.077 1.00 71.12 299 TYR A N 1
ATOM 2313 C CA . TYR A 1 299 ? 6.880 10.975 13.135 1.00 71.12 299 TYR A CA 1
ATOM 2314 C C . TYR A 1 299 ? 6.657 9.822 12.137 1.00 71.12 299 TYR A C 1
ATOM 2316 O O . TYR A 1 299 ? 7.622 9.189 11.719 1.00 71.12 299 TYR A O 1
ATOM 2324 N N . ASP A 1 300 ? 5.416 9.607 11.691 1.00 83.75 300 ASP A N 1
ATOM 2325 C CA . ASP A 1 300 ? 5.023 8.649 10.646 1.00 83.75 300 ASP A CA 1
ATOM 2326 C C . ASP A 1 300 ? 5.105 9.258 9.223 1.00 83.75 300 ASP A C 1
ATOM 2328 O O . ASP A 1 300 ? 4.304 8.980 8.334 1.00 83.75 300 ASP A O 1
ATOM 2332 N N . THR A 1 301 ? 6.069 10.153 8.979 1.00 90.62 301 THR A N 1
ATOM 2333 C CA . THR A 1 301 ? 6.333 10.664 7.624 1.00 90.62 301 THR A CA 1
ATOM 2334 C C . THR A 1 301 ? 7.338 9.756 6.915 1.00 90.62 301 THR A C 1
ATOM 2336 O O . THR A 1 301 ? 8.542 9.808 7.175 1.00 90.62 301 THR A O 1
ATOM 2339 N N . LEU A 1 302 ? 6.858 8.943 5.976 1.00 91.38 302 LEU A N 1
ATOM 2340 C CA . LEU A 1 302 ? 7.665 7.988 5.219 1.00 91.38 302 LEU A CA 1
ATOM 2341 C C . LEU A 1 302 ? 8.221 8.608 3.930 1.00 91.38 302 LEU A C 1
ATOM 2343 O O . LEU A 1 302 ? 7.525 9.292 3.178 1.00 91.38 302 LEU A O 1
ATOM 2347 N N . ASN A 1 303 ? 9.488 8.314 3.627 1.00 92.06 303 ASN A N 1
ATOM 2348 C CA . ASN A 1 303 ? 10.102 8.671 2.348 1.00 92.06 303 ASN A CA 1
ATOM 2349 C C . ASN A 1 303 ? 9.623 7.720 1.243 1.00 92.06 303 ASN A C 1
ATOM 2351 O O . ASN A 1 303 ? 9.744 6.503 1.374 1.00 92.06 303 ASN A O 1
ATOM 2355 N N . THR A 1 304 ? 9.153 8.256 0.114 1.00 93.19 304 THR A N 1
ATOM 2356 C CA . THR A 1 304 ? 8.678 7.452 -1.030 1.00 93.19 304 THR A CA 1
ATOM 2357 C C . THR A 1 304 ? 9.299 7.920 -2.358 1.00 93.19 304 THR A C 1
ATOM 2359 O O . THR A 1 304 ? 9.965 8.962 -2.412 1.00 93.19 304 THR A O 1
ATOM 2362 N N . PRO A 1 305 ? 9.107 7.182 -3.470 1.00 91.50 305 PRO A N 1
ATOM 2363 C CA . PRO A 1 305 ? 9.462 7.619 -4.815 1.00 91.50 305 PRO A CA 1
ATOM 2364 C C . PRO A 1 305 ? 8.969 9.015 -5.194 1.00 91.50 305 PRO A C 1
ATOM 2366 O O . PRO A 1 305 ? 9.734 9.746 -5.826 1.00 91.50 305 PRO A O 1
ATOM 2369 N N . ILE A 1 306 ? 7.741 9.382 -4.802 1.00 91.06 306 ILE A N 1
ATOM 2370 C CA . ILE A 1 306 ? 7.078 10.616 -5.250 1.00 91.06 306 ILE A CA 1
ATOM 2371 C C . ILE A 1 306 ? 7.203 11.795 -4.273 1.00 91.06 306 ILE A C 1
ATOM 2373 O O . ILE A 1 306 ? 6.937 12.922 -4.682 1.00 91.06 306 ILE A O 1
ATOM 2377 N N . GLY A 1 307 ? 7.656 11.555 -3.040 1.00 91.06 307 GLY A N 1
ATOM 2378 C CA . GLY A 1 307 ? 7.863 12.564 -1.993 1.00 91.06 307 GLY A CA 1
ATOM 2379 C C . GLY A 1 307 ? 7.726 11.975 -0.579 1.00 91.06 307 GLY A C 1
ATOM 2380 O O . GLY A 1 307 ? 7.397 10.793 -0.446 1.00 91.06 307 GLY A O 1
ATOM 2381 N N . PRO A 1 308 ? 7.982 12.753 0.485 1.00 92.12 308 PRO A N 1
ATOM 2382 C CA . PRO A 1 308 ? 7.568 12.392 1.841 1.00 92.12 308 PRO A CA 1
ATOM 2383 C C . PRO A 1 308 ? 6.034 12.368 1.945 1.00 92.12 308 PRO A C 1
ATOM 2385 O O . PRO A 1 308 ? 5.380 13.247 1.384 1.00 92.12 308 PRO A O 1
ATOM 2388 N N . MET A 1 309 ? 5.453 11.391 2.645 1.00 92.12 309 MET A N 1
ATOM 2389 C CA . MET A 1 309 ? 4.004 11.326 2.915 1.00 92.12 309 MET A CA 1
ATOM 2390 C C . MET A 1 309 ? 3.700 10.566 4.220 1.00 92.12 309 MET A C 1
ATOM 2392 O O . MET A 1 309 ? 4.535 9.762 4.632 1.00 92.12 309 MET A O 1
ATOM 2396 N N . PRO A 1 310 ? 2.523 10.761 4.848 1.00 94.31 310 PRO A N 1
ATOM 2397 C CA . PRO A 1 310 ? 2.096 9.959 5.999 1.00 94.31 310 PRO A CA 1
ATOM 2398 C C . PRO A 1 310 ? 1.982 8.459 5.674 1.00 94.31 310 PRO A C 1
ATOM 2400 O O . PRO A 1 310 ? 1.616 8.107 4.544 1.00 94.31 310 PRO A O 1
ATOM 2403 N N . GLY A 1 311 ? 2.213 7.578 6.652 1.00 93.25 311 GLY A N 1
ATOM 2404 C CA . GLY A 1 311 ? 2.057 6.123 6.516 1.00 93.25 311 GLY A CA 1
ATOM 2405 C C . GLY A 1 311 ? 0.660 5.711 6.050 1.00 93.25 311 GLY A C 1
ATOM 2406 O O . GLY A 1 311 ? 0.538 4.919 5.108 1.00 93.25 311 GLY A O 1
ATOM 2407 N N . LEU A 1 312 ? -0.380 6.389 6.549 1.00 95.44 312 LEU A N 1
ATOM 2408 C CA . LEU A 1 312 ? -1.766 6.241 6.085 1.00 95.44 312 LEU A CA 1
ATOM 2409 C C . LEU A 1 312 ? -1.898 6.360 4.554 1.00 95.44 312 LEU A C 1
ATOM 2411 O O . LEU A 1 312 ? -2.635 5.602 3.922 1.00 95.44 312 LEU A O 1
ATOM 2415 N N . VAL A 1 313 ? -1.164 7.290 3.931 1.00 95.81 313 VAL A N 1
ATOM 2416 C CA . VAL A 1 313 ? -1.201 7.523 2.475 1.00 95.81 313 VAL A CA 1
ATOM 2417 C C . VAL A 1 313 ? -0.417 6.441 1.721 1.00 95.81 313 VAL A C 1
ATOM 2419 O O . VAL A 1 313 ? -0.788 6.071 0.603 1.00 95.81 313 VAL A O 1
ATOM 2422 N N . VAL A 1 314 ? 0.616 5.848 2.328 1.00 95.62 314 VAL A N 1
ATOM 2423 C CA . VAL A 1 314 ? 1.285 4.656 1.774 1.00 95.62 314 VAL A CA 1
ATOM 2424 C C . VAL A 1 314 ? 0.334 3.454 1.791 1.00 95.62 314 VAL A C 1
ATOM 2426 O O . VAL A 1 314 ? 0.190 2.778 0.766 1.00 95.62 314 VAL A O 1
ATOM 2429 N N . HIS A 1 315 ? -0.381 3.232 2.898 1.00 96.62 315 HIS A N 1
ATOM 2430 C CA . HIS A 1 315 ? -1.422 2.204 2.989 1.00 96.62 315 HIS A CA 1
ATOM 2431 C C . HIS A 1 315 ? -2.580 2.453 2.006 1.00 96.62 315 HIS A C 1
ATOM 2433 O O . HIS A 1 315 ? -3.052 1.501 1.378 1.00 96.62 315 HIS A O 1
ATOM 2439 N N . ALA A 1 316 ? -2.965 3.713 1.782 1.00 97.25 316 ALA A N 1
ATOM 2440 C CA . ALA A 1 316 ? -3.948 4.107 0.773 1.00 97.25 316 ALA A CA 1
ATOM 2441 C C . ALA A 1 316 ? -3.522 3.740 -0.653 1.00 97.25 316 ALA A C 1
ATOM 2443 O O . ALA A 1 316 ? -4.302 3.142 -1.393 1.00 97.25 316 ALA A O 1
ATOM 2444 N N . ASN A 1 317 ? -2.275 4.036 -1.037 1.00 96.94 317 ASN A N 1
ATOM 2445 C CA . ASN A 1 317 ? -1.744 3.657 -2.348 1.00 96.94 317 ASN A CA 1
ATOM 2446 C C . ASN A 1 317 ? -1.690 2.131 -2.518 1.00 96.94 317 ASN A C 1
ATOM 2448 O O . ASN A 1 317 ? -2.139 1.619 -3.543 1.00 96.94 317 ASN A O 1
ATOM 2452 N N . LEU A 1 318 ? -1.213 1.398 -1.505 1.00 97.19 318 LEU A N 1
ATOM 2453 C CA . LEU A 1 318 ? -1.193 -0.067 -1.525 1.00 97.19 318 LEU A CA 1
ATOM 2454 C C . LEU A 1 318 ? -2.603 -0.644 -1.729 1.00 97.19 318 LEU A C 1
ATOM 2456 O O . LEU A 1 318 ? -2.828 -1.388 -2.686 1.00 97.19 318 LEU A O 1
ATOM 2460 N N . LEU A 1 319 ? -3.562 -0.267 -0.876 1.00 97.56 319 LEU A N 1
ATOM 2461 C CA . LEU A 1 319 ? -4.946 -0.739 -0.971 1.00 97.56 319 LEU A CA 1
ATOM 2462 C C . LEU A 1 319 ? -5.592 -0.327 -2.301 1.00 97.56 319 LEU A C 1
ATOM 2464 O O . LE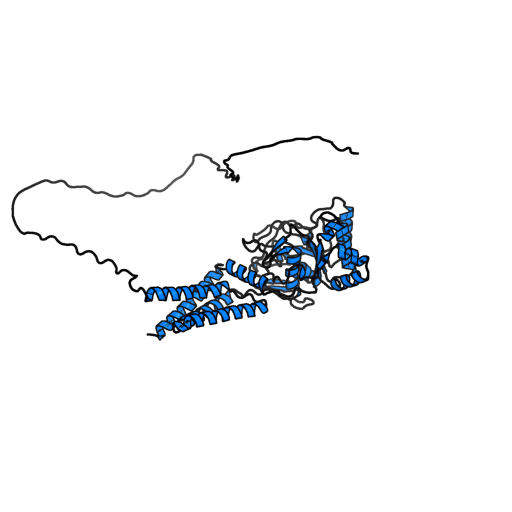U A 1 319 ? -6.287 -1.135 -2.913 1.00 97.56 319 LEU A O 1
ATOM 2468 N N . SER A 1 320 ? -5.307 0.878 -2.797 1.00 97.19 320 SER A N 1
ATOM 2469 C CA . SER A 1 320 ? -5.792 1.368 -4.090 1.00 97.19 320 SER A CA 1
ATOM 2470 C C . SER A 1 320 ? -5.323 0.500 -5.247 1.00 97.19 320 SER A C 1
ATOM 2472 O O . SER A 1 320 ? -6.127 0.137 -6.109 1.00 97.19 320 SER A O 1
ATOM 2474 N N . ASN A 1 321 ? -4.058 0.077 -5.260 1.00 96.38 321 ASN A N 1
ATOM 2475 C CA . ASN A 1 321 ? -3.591 -0.834 -6.300 1.00 96.38 321 ASN A CA 1
ATOM 2476 C C . ASN A 1 321 ? -4.261 -2.213 -6.188 1.00 96.38 321 ASN A C 1
ATOM 2478 O O . ASN A 1 321 ? -4.657 -2.784 -7.203 1.00 96.38 321 ASN A O 1
ATOM 2482 N N . LEU A 1 322 ? -4.398 -2.745 -4.968 1.00 96.75 322 LEU A N 1
ATOM 2483 C CA . LEU A 1 322 ? -5.015 -4.052 -4.716 1.00 96.75 322 LEU A CA 1
ATOM 2484 C C . LEU A 1 322 ? -6.515 -4.077 -5.068 1.00 96.75 322 LEU A C 1
ATOM 2486 O O . LEU A 1 322 ? -7.007 -5.073 -5.595 1.00 96.75 322 LEU A O 1
ATOM 2490 N N . TRP A 1 323 ? -7.232 -2.979 -4.817 1.00 96.06 323 TRP A N 1
ATOM 2491 C CA . TRP A 1 323 ? -8.668 -2.836 -5.080 1.00 96.06 323 TRP A CA 1
ATOM 2492 C C . TRP A 1 323 ? -8.989 -2.501 -6.544 1.00 96.06 323 TRP A C 1
ATOM 2494 O O . TRP A 1 323 ? -9.994 -2.973 -7.081 1.00 96.06 323 TRP A O 1
ATOM 2504 N N . SER A 1 324 ? -8.153 -1.700 -7.209 1.00 93.69 324 SER A N 1
ATOM 2505 C CA . SER A 1 324 ? -8.362 -1.304 -8.613 1.00 93.69 324 SER A CA 1
ATOM 2506 C C . SER A 1 324 ? -7.725 -2.256 -9.634 1.00 93.69 324 SER A C 1
ATOM 2508 O O . SER A 1 324 ? -8.132 -2.256 -10.793 1.00 93.69 324 SER A O 1
ATOM 2510 N N . GLY A 1 325 ? -6.735 -3.061 -9.233 1.00 92.31 325 GLY A N 1
ATOM 2511 C CA . GLY A 1 325 ? -5.946 -3.907 -10.138 1.00 92.31 325 GLY A CA 1
ATOM 2512 C C . GLY A 1 325 ? -4.825 -3.172 -10.894 1.00 92.31 325 GLY A C 1
ATOM 2513 O O . GLY A 1 325 ? -4.140 -3.783 -11.715 1.00 92.31 325 GLY A O 1
ATOM 2514 N N . GLN A 1 326 ? -4.617 -1.874 -10.631 1.00 91.56 326 GLN A N 1
ATOM 2515 C CA . GLN A 1 326 ? -3.567 -1.044 -11.245 1.00 91.56 326 GLN A CA 1
ATOM 2516 C C . GLN A 1 326 ? -2.189 -1.322 -10.604 1.00 91.56 326 GLN A C 1
ATOM 2518 O O . GLN A 1 326 ? -1.667 -0.531 -9.811 1.00 91.56 326 GLN A O 1
ATOM 2523 N N . HIS A 1 327 ? -1.609 -2.483 -10.906 1.00 92.25 327 HIS A N 1
ATOM 2524 C CA . HIS A 1 327 ? -0.319 -2.928 -10.364 1.00 92.25 327 HIS A CA 1
ATOM 2525 C C . HIS A 1 327 ? 0.874 -2.403 -11.164 1.00 92.25 327 HIS A C 1
ATOM 2527 O O . HIS A 1 327 ? 0.826 -2.387 -12.389 1.00 92.25 327 HIS A O 1
ATOM 2533 N N . LEU A 1 328 ? 1.984 -2.074 -10.491 1.00 90.56 328 LEU A N 1
ATOM 2534 C CA . LEU A 1 328 ? 3.221 -1.700 -11.181 1.00 90.56 328 LEU A CA 1
ATOM 2535 C C . LEU A 1 328 ? 3.937 -2.953 -11.708 1.00 90.56 328 LEU A C 1
ATOM 2537 O O . LEU A 1 328 ? 4.540 -3.714 -10.944 1.00 90.56 328 LEU A O 1
ATOM 2541 N N . TRP A 1 329 ? 3.892 -3.173 -13.019 1.00 87.69 329 TRP A N 1
ATOM 2542 C CA . TRP A 1 329 ? 4.463 -4.361 -13.649 1.00 87.69 329 TRP A CA 1
ATOM 2543 C C . TRP A 1 329 ? 5.951 -4.178 -13.944 1.00 87.69 329 TRP A C 1
ATOM 2545 O O . TRP A 1 329 ? 6.355 -3.528 -14.912 1.00 87.69 329 TRP A O 1
ATOM 2555 N N . LEU A 1 330 ? 6.780 -4.812 -13.118 1.00 83.75 330 LEU A N 1
ATOM 2556 C CA . LEU A 1 330 ? 8.201 -5.009 -13.388 1.00 83.75 330 LEU A CA 1
ATOM 2557 C C . LEU A 1 330 ? 8.378 -6.206 -14.344 1.00 83.75 330 LEU A C 1
ATOM 2559 O O . LEU A 1 330 ? 7.835 -7.283 -14.074 1.00 83.75 330 LEU A O 1
ATOM 2563 N N . PRO A 1 331 ? 9.122 -6.065 -15.455 1.00 80.56 331 PRO A N 1
ATOM 2564 C CA . PRO A 1 331 ? 9.368 -7.174 -16.366 1.00 80.56 331 PRO A CA 1
ATOM 2565 C C . PRO A 1 331 ? 10.186 -8.275 -15.668 1.00 80.56 331 PRO A C 1
ATOM 2567 O O . PRO A 1 331 ? 11.115 -7.981 -14.915 1.00 80.56 331 PRO A O 1
ATOM 2570 N N . PRO A 1 332 ? 9.900 -9.563 -15.924 1.00 81.06 332 PRO A N 1
ATOM 2571 C CA . PRO A 1 332 ? 10.699 -10.645 -15.365 1.00 81.06 332 PRO A CA 1
ATOM 2572 C C . PRO A 1 332 ? 12.108 -10.632 -15.973 1.00 81.06 332 PRO A C 1
ATOM 2574 O O . PRO A 1 332 ? 12.266 -10.395 -17.169 1.00 81.06 332 PRO A O 1
ATOM 2577 N N . PHE A 1 333 ? 13.128 -10.971 -15.178 1.00 78.44 333 PHE A N 1
ATOM 2578 C CA . PHE A 1 333 ? 14.549 -10.897 -15.570 1.00 78.44 333 PHE A CA 1
ATOM 2579 C C . PHE A 1 333 ? 14.874 -11.546 -16.934 1.00 78.44 333 PHE A C 1
ATOM 2581 O O . PHE A 1 333 ? 15.720 -11.054 -17.676 1.00 78.44 333 PHE A O 1
ATOM 2588 N N . TRP A 1 334 ? 14.193 -12.639 -17.306 1.00 83.25 334 TRP A N 1
ATOM 2589 C CA . TRP A 1 334 ? 14.411 -13.312 -18.590 1.00 83.25 334 TRP A CA 1
ATOM 2590 C C . TRP A 1 334 ? 14.047 -12.423 -19.786 1.00 83.25 334 TRP A C 1
ATOM 2592 O O . TRP A 1 334 ? 14.663 -12.548 -20.842 1.00 83.25 334 TRP A O 1
ATOM 2602 N N . LEU A 1 335 ? 13.090 -11.504 -19.629 1.00 85.06 335 LEU A N 1
ATOM 2603 C CA . LEU A 1 335 ? 12.710 -10.562 -20.676 1.00 85.06 335 LEU A CA 1
ATOM 2604 C C . LEU A 1 335 ? 13.822 -9.530 -20.897 1.00 85.06 335 LEU A C 1
ATOM 2606 O O . LEU A 1 335 ? 14.105 -9.183 -22.040 1.00 85.06 335 LEU A O 1
ATOM 2610 N N . GLU A 1 336 ? 14.531 -9.115 -19.843 1.00 82.75 336 GLU A N 1
ATOM 2611 C CA . GLU A 1 336 ? 15.736 -8.286 -19.975 1.00 82.75 336 GLU A CA 1
ATOM 2612 C C . GLU A 1 336 ? 16.844 -9.024 -20.740 1.00 82.75 336 GLU A C 1
ATOM 2614 O O . GLU A 1 336 ? 17.475 -8.439 -21.625 1.00 82.75 336 GLU A O 1
ATOM 2619 N N . MET A 1 337 ? 17.021 -10.330 -20.481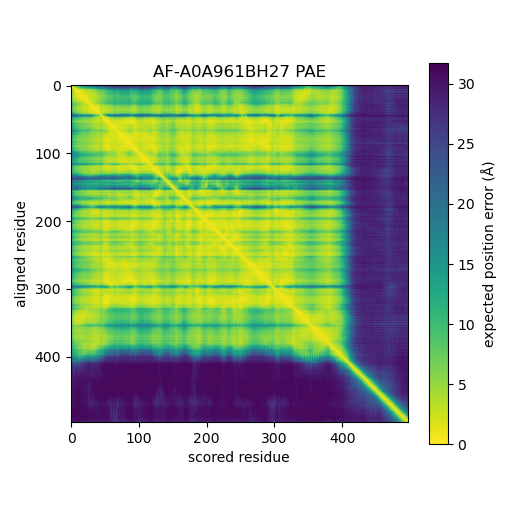 1.00 85.69 337 MET A N 1
ATOM 2620 C CA . MET A 1 337 ? 17.978 -11.176 -21.215 1.00 85.69 337 MET A CA 1
ATOM 2621 C C . MET A 1 337 ? 17.635 -11.312 -22.707 1.00 85.69 337 MET A C 1
ATOM 2623 O O . MET A 1 337 ? 18.498 -11.700 -23.490 1.00 85.69 337 MET A O 1
ATOM 2627 N N . VAL A 1 338 ? 16.403 -10.995 -23.119 1.00 89.12 338 VAL A N 1
ATOM 2628 C CA . VAL A 1 338 ? 15.971 -10.972 -24.526 1.00 89.12 338 VAL A CA 1
ATOM 2629 C C . VAL A 1 338 ? 16.051 -9.556 -25.108 1.00 89.12 338 VAL A C 1
ATOM 2631 O O . VAL A 1 338 ? 16.598 -9.365 -26.196 1.00 89.12 338 VAL A O 1
ATOM 2634 N N . ILE A 1 339 ? 15.560 -8.546 -24.384 1.00 87.06 339 ILE A N 1
ATOM 2635 C CA . ILE A 1 339 ? 15.524 -7.150 -24.841 1.00 87.06 339 ILE A CA 1
ATOM 2636 C C . ILE A 1 339 ? 16.939 -6.584 -25.014 1.00 87.06 339 ILE A C 1
ATOM 2638 O O . ILE A 1 339 ? 17.223 -5.974 -26.048 1.00 87.06 339 ILE A O 1
ATOM 2642 N N . LEU A 1 340 ? 17.844 -6.786 -24.049 1.00 87.81 340 LEU A N 1
ATOM 2643 C CA . LEU A 1 340 ? 19.170 -6.157 -24.078 1.00 87.81 340 LEU A CA 1
ATOM 2644 C C . LEU A 1 340 ? 20.049 -6.656 -25.243 1.00 87.81 340 LEU A C 1
ATOM 2646 O O . LEU A 1 340 ? 20.655 -5.812 -25.911 1.00 87.81 340 LEU A O 1
ATOM 2650 N N . PRO A 1 341 ? 20.093 -7.960 -25.595 1.00 88.88 341 PRO A N 1
ATOM 2651 C CA . PRO A 1 341 ? 20.771 -8.418 -26.811 1.00 88.88 341 PRO A CA 1
ATOM 2652 C C . PRO A 1 341 ? 20.121 -7.927 -28.109 1.00 88.88 341 PRO A C 1
ATOM 2654 O O . PRO A 1 341 ? 20.849 -7.611 -29.051 1.00 88.88 341 PRO A O 1
ATOM 2657 N N . ILE A 1 342 ? 18.788 -7.807 -28.176 1.00 89.88 342 ILE A N 1
ATOM 2658 C CA . ILE A 1 342 ? 18.092 -7.234 -29.346 1.00 89.88 342 ILE A CA 1
ATOM 2659 C C . ILE A 1 342 ? 18.472 -5.757 -29.523 1.00 89.88 342 ILE A C 1
ATOM 2661 O O . ILE A 1 342 ? 18.821 -5.335 -30.629 1.00 89.88 342 ILE A O 1
ATOM 2665 N N . PHE A 1 343 ? 18.490 -4.978 -28.437 1.00 86.31 343 PHE A N 1
ATOM 2666 C CA . PHE A 1 343 ? 18.935 -3.583 -28.470 1.00 86.31 343 PHE A CA 1
ATOM 2667 C C . PHE A 1 343 ? 20.419 -3.458 -28.832 1.00 86.31 343 PHE A C 1
ATOM 2669 O O . PHE A 1 343 ? 20.794 -2.623 -29.661 1.00 86.31 343 PHE A O 1
ATOM 2676 N N . GLY A 1 344 ? 21.253 -4.348 -28.292 1.00 86.19 344 GLY A N 1
ATOM 2677 C CA . GLY A 1 344 ? 22.661 -4.483 -28.650 1.00 86.19 344 GLY A CA 1
ATOM 2678 C C . GLY A 1 344 ? 22.874 -4.782 -30.138 1.00 86.19 344 GLY A C 1
ATOM 2679 O O . GLY A 1 344 ? 23.710 -4.141 -30.777 1.00 86.19 344 GLY A O 1
ATOM 2680 N N . LEU A 1 345 ? 22.087 -5.689 -30.727 1.00 89.50 345 LEU A N 1
ATOM 2681 C CA . LEU A 1 345 ? 22.093 -5.978 -32.167 1.00 89.50 345 LEU A CA 1
ATOM 2682 C C . LEU A 1 345 ? 21.678 -4.759 -32.999 1.00 89.50 345 LEU A C 1
ATOM 2684 O O . LEU A 1 345 ? 22.372 -4.421 -33.960 1.00 89.50 345 LEU A O 1
ATOM 2688 N N . ALA A 1 346 ? 20.592 -4.074 -32.626 1.00 88.19 346 ALA A N 1
ATOM 2689 C CA . ALA A 1 346 ? 20.113 -2.878 -33.321 1.00 88.19 346 ALA A CA 1
ATOM 2690 C C . ALA A 1 346 ? 21.162 -1.752 -33.304 1.00 88.19 346 ALA A C 1
ATOM 2692 O O . ALA A 1 346 ? 21.496 -1.174 -34.343 1.00 88.19 346 ALA A O 1
ATOM 2693 N N . ALA A 1 347 ? 21.768 -1.490 -32.147 1.00 83.94 347 ALA A N 1
ATOM 2694 C CA . ALA A 1 347 ? 22.827 -0.498 -32.014 1.00 83.94 347 ALA A CA 1
ATOM 2695 C C . ALA A 1 347 ? 24.132 -0.942 -32.720 1.00 83.94 347 ALA A C 1
ATOM 2697 O O . ALA A 1 347 ? 24.806 -0.132 -33.366 1.00 83.94 347 ALA A O 1
ATOM 2698 N N . GLY A 1 348 ? 24.451 -2.241 -32.726 1.00 84.62 348 GLY A N 1
ATOM 2699 C CA . GLY A 1 348 ? 25.511 -2.826 -33.556 1.00 84.62 348 GLY A CA 1
ATOM 2700 C C . GLY A 1 348 ? 25.269 -2.632 -35.062 1.00 84.62 348 GLY A C 1
ATOM 2701 O O . GLY A 1 348 ? 26.209 -2.329 -35.808 1.00 84.62 348 GLY A O 1
ATOM 2702 N N . ALA A 1 349 ? 24.010 -2.717 -35.510 1.00 87.44 349 ALA A N 1
ATOM 2703 C CA . ALA A 1 349 ? 23.598 -2.450 -36.887 1.00 87.44 349 ALA A CA 1
ATOM 2704 C C . ALA A 1 349 ? 23.774 -0.967 -37.246 1.00 87.44 349 ALA A C 1
ATOM 2706 O O . ALA A 1 349 ? 24.369 -0.661 -38.284 1.00 87.44 349 ALA A O 1
ATOM 2707 N N . VAL A 1 350 ? 23.387 -0.044 -36.357 1.00 85.75 350 VAL A N 1
ATOM 2708 C CA . VAL A 1 350 ? 23.669 1.400 -36.491 1.00 85.75 350 VAL A CA 1
ATOM 2709 C C . VAL A 1 350 ? 25.171 1.660 -36.672 1.00 85.75 350 VAL A C 1
ATOM 2711 O O . VAL A 1 350 ? 25.566 2.460 -37.524 1.00 85.75 350 VAL A O 1
ATOM 2714 N N . MET A 1 351 ? 26.044 0.927 -35.973 1.00 82.75 351 MET A N 1
ATOM 2715 C CA . MET A 1 351 ? 27.499 1.054 -36.150 1.00 82.75 351 MET A CA 1
ATOM 2716 C C . MET A 1 351 ? 28.018 0.541 -37.504 1.00 82.75 351 MET A C 1
ATOM 2718 O O . MET A 1 351 ? 29.151 0.858 -37.888 1.00 82.75 351 MET A O 1
ATOM 2722 N N . THR A 1 352 ? 27.226 -0.199 -38.287 1.00 84.69 352 THR A N 1
ATOM 2723 C CA . THR A 1 352 ? 27.571 -0.533 -39.684 1.00 84.69 352 THR A CA 1
ATOM 2724 C C . THR A 1 352 ? 27.379 0.648 -40.646 1.00 84.69 352 THR A C 1
ATOM 2726 O O . THR A 1 352 ? 28.065 0.705 -41.671 1.00 84.69 352 THR A O 1
ATOM 2729 N N . LEU A 1 353 ? 26.541 1.631 -40.290 1.00 84.19 353 LEU A N 1
ATOM 2730 C CA . LEU A 1 353 ? 26.210 2.782 -41.134 1.00 84.19 353 LEU A CA 1
ATOM 2731 C C . LEU A 1 353 ? 27.421 3.693 -41.428 1.00 84.19 353 LEU A C 1
ATOM 2733 O O . LEU A 1 353 ? 28.451 3.707 -40.731 1.00 84.19 353 LEU A O 1
ATOM 2737 N N . ARG A 1 354 ? 27.276 4.506 -42.486 1.00 84.44 354 ARG A N 1
ATOM 2738 C CA . ARG A 1 354 ? 28.232 5.568 -42.858 1.00 84.44 354 ARG A CA 1
ATOM 2739 C C . ARG A 1 354 ? 28.402 6.551 -41.694 1.00 84.44 354 ARG A C 1
ATOM 2741 O O . ARG A 1 354 ? 27.430 6.886 -41.031 1.00 84.44 354 ARG A O 1
ATOM 2748 N N . ARG A 1 355 ? 29.619 7.076 -41.487 1.00 78.31 355 ARG A N 1
ATOM 2749 C CA . ARG A 1 355 ? 29.984 7.921 -40.325 1.00 78.31 355 ARG A CA 1
ATOM 2750 C C . ARG A 1 355 ? 28.972 9.039 -40.023 1.00 78.31 355 ARG A C 1
ATOM 2752 O O . ARG A 1 355 ? 28.563 9.159 -38.877 1.00 78.31 355 ARG A O 1
ATOM 2759 N N . LYS A 1 356 ? 28.542 9.802 -41.040 1.00 79.00 356 LYS A N 1
ATOM 2760 C CA . LYS A 1 356 ? 27.552 10.891 -40.890 1.00 79.00 356 LYS A CA 1
ATOM 2761 C C . LYS A 1 356 ? 26.172 10.399 -40.416 1.00 79.00 356 LYS A C 1
ATOM 2763 O O . LYS A 1 356 ? 25.502 11.109 -39.685 1.00 79.00 356 LYS A O 1
ATOM 2768 N N . ALA A 1 357 ? 25.778 9.178 -40.781 1.00 83.62 357 ALA A N 1
ATOM 2769 C CA . ALA A 1 357 ? 24.494 8.580 -40.415 1.00 83.62 357 ALA A CA 1
ATOM 2770 C C . ALA A 1 357 ? 24.502 7.877 -39.044 1.00 83.62 357 ALA A C 1
ATOM 2772 O O . ALA A 1 357 ? 23.435 7.553 -38.538 1.00 83.62 357 ALA A O 1
ATOM 2773 N N . ARG A 1 358 ? 25.669 7.645 -38.417 1.00 83.38 358 ARG A N 1
ATOM 2774 C CA . ARG A 1 358 ? 25.729 6.966 -37.107 1.00 83.38 358 ARG A CA 1
ATOM 2775 C C . ARG A 1 358 ? 25.115 7.793 -35.989 1.00 83.38 358 ARG A C 1
ATOM 2777 O O . ARG A 1 358 ? 24.371 7.238 -35.204 1.00 83.38 358 ARG A O 1
ATOM 2784 N N . LEU A 1 359 ? 25.396 9.096 -35.929 1.00 78.25 359 LEU A N 1
ATOM 2785 C CA . LEU A 1 359 ? 24.835 9.973 -34.892 1.00 78.25 359 LEU A CA 1
ATOM 2786 C C . LEU A 1 359 ? 23.304 10.041 -34.988 1.00 78.25 359 LEU A C 1
ATOM 2788 O O . LEU A 1 359 ? 22.627 9.898 -33.978 1.00 78.25 359 LEU A O 1
ATOM 2792 N N . ALA A 1 360 ? 22.769 10.161 -36.207 1.00 83.00 360 ALA A N 1
ATOM 2793 C CA . ALA A 1 360 ? 21.331 10.117 -36.456 1.00 83.00 360 ALA A CA 1
ATOM 2794 C C . ALA A 1 360 ? 20.725 8.740 -36.127 1.00 83.00 360 ALA A C 1
ATOM 2796 O O . ALA A 1 360 ? 19.723 8.670 -35.429 1.00 83.00 360 ALA A O 1
ATOM 2797 N N . GLY A 1 361 ? 21.348 7.644 -36.576 1.00 83.44 361 GLY A N 1
ATOM 2798 C CA . GLY A 1 361 ? 20.875 6.283 -36.300 1.00 83.44 361 GLY A CA 1
ATOM 2799 C C . GLY A 1 361 ? 20.940 5.903 -34.819 1.00 83.44 361 GLY A C 1
ATOM 2800 O O . GLY A 1 361 ? 20.071 5.176 -34.351 1.00 83.44 361 GLY A O 1
ATOM 2801 N N . VAL A 1 362 ? 21.924 6.432 -34.080 1.00 80.94 362 VAL A N 1
ATOM 2802 C CA . VAL A 1 362 ? 21.950 6.386 -32.616 1.00 80.94 362 VAL A CA 1
ATOM 2803 C C . VAL A 1 362 ? 20.725 7.143 -32.113 1.00 80.94 362 VAL A C 1
ATOM 2805 O O . VAL A 1 362 ? 19.805 6.492 -31.639 1.00 80.94 362 VAL A O 1
ATOM 2808 N N . LEU A 1 363 ? 20.640 8.466 -32.312 1.00 83.50 363 LEU A N 1
ATOM 2809 C CA . LEU A 1 363 ? 19.548 9.309 -31.800 1.00 83.50 363 LEU A CA 1
ATOM 2810 C C . LEU A 1 363 ? 18.146 8.716 -32.045 1.00 83.50 363 LEU A C 1
ATOM 2812 O O . LEU A 1 363 ? 17.357 8.627 -31.109 1.00 83.50 363 LEU A O 1
ATOM 2816 N N . VAL A 1 364 ? 17.864 8.246 -33.265 1.00 88.25 364 VAL A N 1
ATOM 2817 C CA . VAL A 1 364 ? 16.590 7.602 -33.634 1.00 88.25 364 VAL A CA 1
ATOM 2818 C C . VAL A 1 364 ? 16.302 6.363 -32.783 1.00 88.25 364 VAL A C 1
ATOM 2820 O O . VAL A 1 364 ? 15.197 6.234 -32.265 1.00 88.25 364 VAL A O 1
ATOM 2823 N N . LEU A 1 365 ? 17.282 5.477 -32.584 1.00 85.25 365 LEU A N 1
ATOM 2824 C CA . LEU A 1 365 ? 17.123 4.284 -31.746 1.00 85.25 365 LEU A CA 1
ATOM 2825 C C . LEU A 1 365 ? 16.858 4.642 -30.268 1.00 85.25 365 LEU A C 1
ATOM 2827 O O . LEU A 1 365 ? 16.231 3.864 -29.557 1.00 85.25 365 LEU A O 1
ATOM 2831 N N . GLY A 1 366 ? 17.313 5.808 -29.803 1.00 83.75 366 GLY A N 1
ATOM 2832 C CA . GLY A 1 366 ? 17.208 6.226 -28.398 1.00 83.75 366 GLY A CA 1
ATOM 2833 C C . GLY A 1 366 ? 15.896 6.920 -28.106 1.00 83.75 366 GLY A C 1
ATOM 2834 O O . GLY A 1 366 ? 15.260 6.639 -27.098 1.00 83.75 366 GLY A O 1
ATOM 2835 N N . LEU A 1 367 ? 15.448 7.753 -29.046 1.00 87.31 367 LEU A N 1
ATOM 2836 C CA . LEU A 1 367 ? 14.087 8.272 -29.058 1.00 87.31 367 LEU A CA 1
ATOM 2837 C C . LEU A 1 367 ? 13.073 7.127 -29.195 1.00 87.31 367 LEU A C 1
ATOM 2839 O O . LEU A 1 367 ? 12.058 7.154 -28.512 1.00 87.31 367 LEU A O 1
ATOM 2843 N N . ALA A 1 368 ? 13.370 6.088 -29.986 1.00 87.75 368 ALA A N 1
ATOM 2844 C CA . ALA A 1 368 ? 12.549 4.878 -30.042 1.00 87.75 368 ALA A CA 1
ATOM 2845 C C . ALA A 1 368 ? 12.557 4.100 -28.712 1.00 87.75 368 ALA A C 1
ATOM 2847 O O . ALA A 1 368 ? 11.490 3.723 -28.238 1.00 87.75 368 ALA A O 1
ATOM 2848 N N . ALA A 1 369 ? 13.722 3.908 -28.075 1.00 85.88 369 ALA A N 1
ATOM 2849 C CA . ALA A 1 369 ? 13.821 3.282 -26.750 1.00 85.88 369 ALA A CA 1
ATOM 2850 C C . ALA A 1 369 ? 12.976 4.029 -25.709 1.00 85.88 369 ALA A C 1
ATOM 2852 O O . ALA A 1 369 ? 12.148 3.433 -25.027 1.00 85.88 369 ALA A O 1
ATOM 2853 N N . LEU A 1 370 ? 13.155 5.351 -25.636 1.00 85.69 370 LEU A N 1
ATOM 2854 C CA . LEU A 1 370 ? 12.432 6.222 -24.720 1.00 85.69 370 LEU A CA 1
ATOM 2855 C C . LEU A 1 370 ? 10.928 6.204 -25.013 1.00 85.69 370 LEU A C 1
ATOM 2857 O O . LEU A 1 370 ? 10.146 6.055 -24.085 1.00 85.69 370 LEU A O 1
ATOM 2861 N N . ALA A 1 371 ? 10.515 6.285 -26.281 1.00 88.12 371 ALA A N 1
ATOM 2862 C CA . ALA A 1 371 ? 9.108 6.203 -26.666 1.00 88.12 371 ALA A CA 1
ATOM 2863 C C . ALA A 1 371 ? 8.471 4.858 -26.280 1.00 88.12 371 ALA A C 1
ATOM 2865 O O . ALA A 1 371 ? 7.337 4.850 -25.811 1.00 88.12 371 ALA A O 1
ATOM 2866 N N . ILE A 1 372 ? 9.196 3.740 -26.411 1.00 88.38 372 ILE A N 1
ATOM 2867 C CA . ILE A 1 372 ? 8.736 2.417 -25.958 1.00 88.38 372 ILE A CA 1
ATOM 2868 C C . ILE A 1 372 ? 8.603 2.384 -24.430 1.00 88.38 372 ILE A C 1
ATOM 2870 O O . ILE A 1 372 ? 7.571 1.951 -23.928 1.00 88.38 372 ILE A O 1
ATOM 2874 N N . CYS A 1 373 ? 9.591 2.886 -23.683 1.00 85.50 373 CYS A N 1
ATOM 2875 C CA . CYS A 1 373 ? 9.521 2.955 -22.219 1.00 85.50 373 CYS A CA 1
ATOM 2876 C C . CYS A 1 373 ? 8.396 3.878 -21.722 1.00 85.50 373 CYS A C 1
ATOM 2878 O O . CYS A 1 373 ? 7.742 3.555 -20.736 1.00 85.50 373 CYS A O 1
ATOM 2880 N N . LEU A 1 374 ? 8.144 4.997 -22.407 1.00 84.00 374 LEU A N 1
ATOM 2881 C CA . LEU A 1 374 ? 7.037 5.913 -22.113 1.00 84.00 374 LEU A CA 1
ATOM 2882 C C . LEU A 1 374 ? 5.673 5.315 -22.474 1.00 84.00 374 LEU A C 1
ATOM 2884 O O . LEU A 1 374 ? 4.704 5.560 -21.764 1.00 84.00 374 LEU A O 1
ATOM 2888 N N . ALA A 1 375 ? 5.581 4.547 -23.562 1.00 86.88 375 ALA A N 1
ATOM 2889 C CA . ALA A 1 375 ? 4.358 3.842 -23.935 1.00 86.88 375 ALA A CA 1
ATOM 2890 C C . ALA A 1 375 ? 4.046 2.713 -22.942 1.00 86.88 375 ALA A C 1
ATOM 2892 O O . ALA A 1 375 ? 2.925 2.634 -22.462 1.00 86.88 375 ALA A O 1
ATOM 2893 N N . ALA A 1 376 ? 5.044 1.906 -22.573 1.00 86.88 376 ALA A N 1
ATOM 2894 C CA . ALA A 1 376 ? 4.899 0.859 -21.565 1.00 86.88 376 ALA A CA 1
ATOM 2895 C C . ALA A 1 376 ? 4.501 1.432 -20.194 1.00 86.88 376 ALA A C 1
ATOM 2897 O O . ALA A 1 376 ? 3.597 0.903 -19.555 1.00 86.88 376 ALA A O 1
ATOM 2898 N N . ALA A 1 377 ? 5.100 2.557 -19.785 1.00 83.88 377 ALA A N 1
ATOM 2899 C CA . ALA A 1 377 ? 4.754 3.212 -18.528 1.00 83.88 377 ALA A CA 1
ATOM 2900 C C . ALA A 1 377 ? 3.284 3.666 -18.473 1.00 83.88 377 ALA A C 1
ATOM 2902 O O . ALA A 1 377 ? 2.710 3.642 -17.399 1.00 83.88 377 ALA A O 1
ATOM 2903 N N . LYS A 1 378 ? 2.637 4.006 -19.599 1.00 82.44 378 LYS A N 1
ATOM 2904 C CA . LYS A 1 378 ? 1.194 4.332 -19.607 1.00 82.44 378 LYS A CA 1
ATOM 2905 C C . LYS A 1 378 ? 0.285 3.145 -19.275 1.00 82.44 378 LYS A C 1
ATOM 2907 O O . LYS A 1 378 ? -0.839 3.370 -18.852 1.00 82.44 378 LYS A O 1
ATOM 2912 N N . GLU A 1 379 ? 0.779 1.924 -19.456 1.00 84.81 379 GLU A N 1
ATOM 2913 C CA . GLU A 1 379 ? 0.082 0.663 -19.171 1.00 84.81 379 GLU A CA 1
ATOM 2914 C C . GLU A 1 379 ? 0.567 0.047 -17.836 1.00 84.81 379 GLU A C 1
ATOM 2916 O O . GLU A 1 379 ? 0.570 -1.170 -17.672 1.00 84.81 379 GLU A O 1
ATOM 2921 N N . ASP A 1 380 ? 1.082 0.875 -16.915 1.00 84.88 380 ASP A N 1
ATOM 2922 C CA . ASP A 1 380 ? 1.722 0.484 -15.645 1.00 84.88 380 ASP A CA 1
ATOM 2923 C C . ASP A 1 380 ? 2.975 -0.427 -15.780 1.00 84.88 380 ASP A C 1
ATOM 2925 O O . ASP A 1 380 ? 3.470 -0.964 -14.784 1.00 84.88 380 ASP A O 1
ATOM 2929 N N . ILE A 1 381 ? 3.552 -0.588 -16.982 1.00 86.81 381 ILE A N 1
ATOM 2930 C CA . ILE A 1 381 ? 4.723 -1.452 -17.235 1.00 86.81 381 ILE A CA 1
ATOM 2931 C C . ILE A 1 381 ? 6.034 -0.651 -17.164 1.00 86.81 381 ILE A C 1
ATOM 2933 O O . ILE A 1 381 ? 6.380 0.124 -18.061 1.00 86.81 381 ILE A O 1
ATOM 2937 N N . MET A 1 382 ? 6.846 -0.909 -16.137 1.00 86.75 382 MET A N 1
ATOM 2938 C CA . MET A 1 382 ? 8.135 -0.238 -15.932 1.00 86.75 382 MET A CA 1
ATOM 2939 C C . MET A 1 382 ? 9.291 -1.014 -16.574 1.00 86.75 382 MET A C 1
ATOM 2941 O O . MET A 1 382 ? 10.008 -1.763 -15.916 1.00 86.75 382 MET A O 1
ATOM 2945 N N . LEU A 1 383 ? 9.493 -0.809 -17.882 1.00 86.12 383 LEU A N 1
ATOM 2946 C CA . LEU A 1 383 ? 10.631 -1.381 -18.619 1.00 86.12 383 LEU A CA 1
ATOM 2947 C C . LEU A 1 383 ? 11.996 -0.869 -18.103 1.00 86.12 383 LEU A C 1
ATOM 2949 O O . LEU A 1 383 ? 12.075 0.281 -17.659 1.00 86.12 383 LEU A O 1
ATOM 2953 N N . PRO A 1 384 ? 13.086 -1.657 -18.219 1.00 83.38 384 PRO A N 1
ATOM 2954 C CA . PRO A 1 384 ? 14.358 -1.361 -17.570 1.00 83.38 384 PRO A CA 1
ATOM 2955 C C . PRO A 1 384 ? 15.167 -0.367 -18.408 1.00 83.38 384 PRO A C 1
ATOM 2957 O O . PRO A 1 384 ? 15.687 -0.702 -19.478 1.00 83.38 384 PRO A O 1
ATOM 2960 N N . MET A 1 385 ? 15.289 0.873 -17.940 1.00 83.88 385 MET A N 1
ATOM 2961 C CA . MET A 1 385 ? 15.971 1.943 -18.675 1.00 83.88 385 MET A CA 1
ATOM 2962 C C . MET A 1 385 ? 17.488 1.975 -18.450 1.00 83.88 385 MET A C 1
ATOM 2964 O O . MET A 1 385 ? 18.226 2.334 -19.370 1.00 83.88 385 MET A O 1
ATOM 2968 N N . ALA A 1 386 ? 17.980 1.565 -17.281 1.00 82.62 386 ALA A N 1
ATOM 2969 C CA . ALA A 1 386 ? 19.400 1.532 -16.938 1.00 82.62 386 ALA A CA 1
ATOM 2970 C C . ALA A 1 386 ? 20.179 0.557 -17.837 1.00 82.62 386 ALA A C 1
ATOM 2972 O O . ALA A 1 386 ? 21.223 0.920 -18.382 1.00 82.62 386 ALA A O 1
ATOM 2973 N N . GLY A 1 387 ? 19.642 -0.647 -18.070 1.00 78.56 387 GLY A N 1
ATOM 2974 C CA . GLY A 1 387 ? 20.235 -1.625 -18.990 1.00 78.56 387 GLY A CA 1
ATOM 2975 C C . GLY A 1 387 ? 20.269 -1.117 -20.436 1.00 78.56 387 GLY A C 1
ATOM 2976 O O . GLY A 1 387 ? 21.305 -1.195 -21.104 1.00 78.56 387 GLY A O 1
ATOM 2977 N N . LEU A 1 388 ? 19.169 -0.514 -20.905 1.00 79.00 388 LEU A N 1
ATOM 2978 C CA . LEU A 1 388 ? 19.085 0.091 -22.239 1.00 79.00 388 LEU A CA 1
ATOM 2979 C C . LEU A 1 388 ? 20.109 1.230 -22.400 1.00 79.00 388 LEU A C 1
ATOM 2981 O O . LEU A 1 388 ? 20.884 1.219 -23.360 1.00 79.00 388 LEU A O 1
ATOM 2985 N N . ALA A 1 389 ? 20.201 2.149 -21.433 1.00 77.31 389 ALA A N 1
ATOM 2986 C CA . ALA A 1 389 ? 21.207 3.217 -21.408 1.00 77.31 389 ALA A CA 1
ATOM 2987 C C . ALA A 1 389 ? 22.653 2.679 -21.301 1.00 77.31 389 ALA A C 1
ATOM 2989 O O . ALA A 1 389 ? 23.583 3.260 -21.869 1.00 77.31 389 ALA A O 1
ATOM 2990 N N . GLY A 1 390 ? 22.851 1.530 -20.650 1.00 74.88 390 GLY A N 1
ATOM 2991 C CA . GLY A 1 390 ? 24.124 0.811 -20.613 1.00 74.88 390 GLY A CA 1
ATOM 2992 C C . GLY A 1 390 ? 24.590 0.357 -22.000 1.00 74.88 390 GLY A C 1
ATOM 2993 O O . GLY A 1 390 ? 25.735 0.622 -22.380 1.00 74.88 390 GLY A O 1
ATOM 2994 N N . THR A 1 391 ? 23.701 -0.254 -22.801 1.00 71.56 391 THR A N 1
ATOM 2995 C CA . THR A 1 391 ? 24.046 -0.699 -24.175 1.00 71.56 391 THR A CA 1
ATOM 2996 C C . THR A 1 391 ? 24.509 0.476 -25.041 1.00 71.56 391 THR A C 1
ATOM 2998 O O . THR A 1 391 ? 25.421 0.355 -25.863 1.00 71.56 391 THR A O 1
ATOM 3001 N N . TRP A 1 392 ? 23.921 1.644 -24.790 1.00 72.69 392 TRP A N 1
ATOM 3002 C CA . TRP A 1 392 ? 24.219 2.911 -25.436 1.00 72.69 392 TRP A CA 1
ATOM 3003 C C . TRP A 1 392 ? 25.590 3.477 -25.082 1.00 72.69 392 TRP A C 1
ATOM 3005 O O . TRP A 1 392 ? 26.382 3.762 -25.986 1.00 72.69 392 TRP A O 1
ATOM 3015 N N . GLY A 1 393 ? 25.887 3.614 -23.787 1.00 71.25 393 GLY A N 1
ATOM 3016 C CA . GLY A 1 393 ? 27.170 4.143 -23.319 1.00 71.25 393 GLY A CA 1
ATOM 3017 C C . GLY A 1 393 ? 28.349 3.329 -23.856 1.00 71.25 393 GLY A C 1
ATOM 3018 O O . GLY A 1 393 ? 29.286 3.891 -24.428 1.00 71.25 393 GLY A O 1
ATOM 3019 N N . VAL A 1 394 ? 28.261 1.996 -23.783 1.00 70.69 394 VAL A N 1
ATOM 3020 C CA . VAL A 1 394 ? 29.318 1.094 -24.270 1.00 70.69 394 VAL A CA 1
ATOM 3021 C C . VAL A 1 394 ? 29.550 1.245 -25.778 1.00 70.69 394 VAL A C 1
ATOM 3023 O O . VAL A 1 394 ? 30.700 1.289 -26.220 1.00 70.69 394 VAL A O 1
ATOM 3026 N N . LEU A 1 395 ? 28.494 1.378 -26.588 1.00 66.69 395 LEU A N 1
ATOM 3027 C CA . LEU A 1 395 ? 28.631 1.480 -28.046 1.00 66.69 395 LEU A CA 1
ATOM 3028 C C . LEU A 1 395 ? 29.074 2.871 -28.525 1.00 66.69 395 LEU A C 1
ATOM 3030 O O . LEU A 1 395 ? 29.799 2.966 -29.522 1.00 66.69 395 LEU A O 1
ATOM 3034 N N . LEU A 1 396 ? 28.729 3.938 -27.799 1.00 68.19 396 LEU A N 1
ATOM 3035 C CA . LEU A 1 396 ? 29.302 5.272 -28.012 1.00 68.19 396 LEU A CA 1
ATOM 3036 C C . LEU A 1 396 ? 30.801 5.294 -27.677 1.00 68.19 396 LEU A C 1
ATOM 3038 O O . LEU A 1 396 ? 31.602 5.759 -28.494 1.00 68.19 396 LEU A O 1
ATOM 3042 N N . CYS A 1 397 ? 31.199 4.706 -26.545 1.00 69.00 397 CYS A N 1
ATOM 3043 C CA . CYS A 1 397 ? 32.606 4.534 -26.178 1.00 69.00 397 CYS A CA 1
ATOM 3044 C C . CYS A 1 397 ? 33.364 3.684 -27.208 1.00 69.00 397 CYS A C 1
ATOM 3046 O O . CYS A 1 397 ? 34.436 4.087 -27.659 1.00 69.00 397 CYS A O 1
ATOM 3048 N N . ALA A 1 398 ? 32.791 2.571 -27.677 1.00 64.06 398 ALA A N 1
ATOM 3049 C CA . ALA A 1 398 ? 33.386 1.751 -28.732 1.00 64.06 398 ALA A CA 1
ATOM 3050 C C . ALA A 1 398 ? 33.570 2.536 -30.046 1.00 64.06 398 ALA A C 1
ATOM 3052 O O . ALA A 1 398 ? 34.612 2.421 -30.692 1.00 64.06 398 ALA A O 1
ATOM 3053 N N . ALA A 1 399 ? 32.610 3.385 -30.431 1.00 62.28 399 ALA A N 1
ATOM 3054 C CA . ALA A 1 399 ? 32.741 4.259 -31.598 1.00 62.28 399 ALA A CA 1
ATOM 3055 C C . ALA A 1 399 ? 33.830 5.341 -31.421 1.00 62.28 399 ALA A C 1
ATOM 3057 O O . ALA A 1 399 ? 34.503 5.691 -32.397 1.00 62.28 399 ALA A O 1
ATOM 3058 N N . GLY A 1 400 ? 34.031 5.841 -30.196 1.00 63.88 400 GLY A N 1
ATOM 3059 C CA . GLY A 1 400 ? 35.107 6.769 -29.828 1.00 63.88 400 GLY A CA 1
ATOM 3060 C C . GLY A 1 400 ? 36.496 6.119 -29.797 1.00 63.88 400 GLY A C 1
ATOM 3061 O O . GLY A 1 400 ? 37.449 6.666 -30.352 1.00 63.88 400 GLY A O 1
ATOM 3062 N N . LEU A 1 401 ? 36.616 4.909 -29.251 1.00 55.69 401 LEU A N 1
ATOM 3063 C CA . LEU A 1 401 ? 37.859 4.130 -29.258 1.00 55.69 401 LEU A CA 1
ATOM 3064 C C . LEU A 1 401 ? 38.254 3.707 -30.680 1.00 55.69 401 LEU A C 1
ATOM 3066 O O . LEU A 1 401 ? 39.429 3.784 -31.046 1.00 55.69 401 LEU A O 1
ATOM 3070 N N . LEU A 1 402 ? 37.276 3.359 -31.526 1.00 51.75 402 LEU A N 1
ATOM 3071 C CA . LEU A 1 402 ? 37.512 3.094 -32.949 1.00 51.75 402 LEU A CA 1
ATOM 3072 C C . LEU A 1 402 ? 37.915 4.358 -33.728 1.00 51.75 402 LEU A C 1
ATOM 3074 O O . LEU A 1 402 ? 38.572 4.253 -34.758 1.00 51.75 402 LEU A O 1
ATOM 3078 N N . LYS A 1 403 ? 37.530 5.557 -33.266 1.00 53.50 403 LYS A N 1
ATOM 3079 C CA . LYS A 1 403 ? 38.065 6.821 -33.795 1.00 53.50 403 LYS A CA 1
ATOM 3080 C C . LYS A 1 403 ? 39.540 6.941 -33.409 1.00 53.50 403 LYS A C 1
ATOM 3082 O O . LYS A 1 403 ? 40.359 7.053 -34.311 1.00 53.50 403 LYS A O 1
ATOM 3087 N N . ASN A 1 404 ? 39.876 6.836 -32.120 1.00 47.53 404 ASN A N 1
ATOM 3088 C CA . ASN A 1 404 ? 41.246 7.036 -31.628 1.00 47.53 404 ASN A CA 1
ATOM 3089 C C . ASN A 1 404 ? 42.260 6.059 -32.251 1.00 47.53 404 ASN A C 1
ATOM 3091 O O . ASN A 1 404 ? 43.310 6.484 -32.718 1.00 47.53 404 ASN A O 1
ATOM 3095 N N . THR A 1 405 ? 41.913 4.773 -32.336 1.00 44.56 405 THR A N 1
ATOM 3096 C CA . THR A 1 405 ? 42.770 3.726 -32.936 1.00 44.56 405 THR A CA 1
ATOM 3097 C C . THR A 1 405 ? 42.930 3.837 -34.456 1.00 44.56 405 THR A C 1
ATOM 3099 O O . THR A 1 405 ? 43.899 3.319 -35.001 1.00 44.56 405 THR A O 1
ATOM 3102 N N . LEU A 1 406 ? 42.012 4.517 -35.155 1.00 44.41 406 LEU A N 1
ATOM 3103 C CA . LEU A 1 406 ? 42.123 4.782 -36.596 1.00 44.41 406 LEU A CA 1
ATOM 3104 C C . LEU A 1 406 ? 42.729 6.157 -36.918 1.00 44.41 406 LEU A C 1
ATOM 3106 O O . LEU A 1 406 ? 43.147 6.364 -38.054 1.00 44.41 406 LEU A O 1
ATOM 3110 N N . THR A 1 407 ? 42.768 7.094 -35.963 1.00 49.84 407 THR A N 1
ATOM 3111 C CA . THR A 1 407 ? 43.438 8.399 -36.126 1.00 49.84 407 THR A CA 1
ATOM 3112 C C . THR A 1 407 ? 44.858 8.437 -35.564 1.00 49.84 407 THR A C 1
ATOM 3114 O O . THR A 1 407 ? 45.638 9.246 -36.042 1.00 49.84 407 THR A O 1
ATOM 3117 N N . ASN A 1 408 ? 45.200 7.569 -34.605 1.00 43.19 408 ASN A N 1
ATOM 3118 C CA . ASN A 1 408 ? 46.555 7.384 -34.070 1.00 43.19 408 ASN A CA 1
ATOM 3119 C C . ASN A 1 408 ? 46.969 5.899 -34.174 1.00 43.19 408 ASN A C 1
ATOM 3121 O O . ASN A 1 408 ? 46.872 5.162 -33.190 1.00 43.19 408 ASN A O 1
ATOM 3125 N N . PRO A 1 409 ? 47.424 5.430 -35.353 1.00 46.38 409 PRO A N 1
ATOM 3126 C CA . PRO A 1 409 ? 47.924 4.063 -35.516 1.00 46.38 409 PRO A CA 1
ATOM 3127 C C . PRO A 1 409 ? 49.288 3.821 -34.839 1.00 46.38 409 PRO A C 1
ATOM 3129 O O . PRO A 1 409 ? 49.656 2.673 -34.622 1.00 46.38 409 PRO A O 1
ATOM 3132 N N . GLU A 1 410 ? 50.025 4.875 -34.476 1.00 44.66 410 GLU A N 1
ATOM 3133 C CA . GLU A 1 410 ? 51.399 4.801 -33.940 1.00 44.66 410 GLU A CA 1
ATOM 3134 C C . GLU A 1 410 ? 51.472 4.566 -32.414 1.00 44.66 410 GLU A C 1
ATOM 3136 O O . GLU A 1 410 ? 52.551 4.529 -31.833 1.00 44.66 410 GLU A O 1
ATOM 3141 N N . GLY A 1 411 ? 50.325 4.390 -31.744 1.00 42.25 411 GLY A N 1
ATOM 3142 C CA . GLY A 1 411 ? 50.239 4.255 -30.282 1.00 42.25 411 GLY A CA 1
ATOM 3143 C C . GLY A 1 411 ? 50.658 2.896 -29.700 1.00 42.25 411 GLY A C 1
ATOM 3144 O O . GLY A 1 411 ? 50.836 2.799 -28.488 1.00 42.25 411 GLY A O 1
ATOM 3145 N N . LEU A 1 412 ? 50.825 1.850 -30.521 1.00 44.91 412 LEU A N 1
ATOM 3146 C CA . LEU A 1 412 ? 51.562 0.652 -30.106 1.00 44.91 412 LEU A CA 1
ATOM 3147 C C . LEU A 1 412 ? 53.015 0.814 -30.542 1.00 44.91 412 LEU A C 1
ATOM 3149 O O . LEU A 1 412 ? 53.342 0.609 -31.711 1.00 44.91 412 LEU A O 1
ATOM 3153 N N . ALA A 1 413 ? 53.882 1.147 -29.586 1.00 38.38 413 ALA A N 1
ATOM 3154 C CA . ALA A 1 413 ? 55.319 1.119 -29.807 1.00 38.38 413 ALA A CA 1
ATOM 3155 C C . ALA A 1 413 ? 55.737 -0.276 -30.322 1.00 38.38 413 ALA A C 1
ATOM 3157 O O . ALA A 1 413 ? 55.321 -1.284 -29.736 1.00 38.38 413 ALA A O 1
ATOM 3158 N N . PRO A 1 414 ? 56.552 -0.374 -31.390 1.00 41.06 414 PRO A N 1
ATOM 3159 C CA . PRO A 1 414 ? 57.166 -1.644 -31.745 1.00 41.06 414 PRO A CA 1
ATOM 3160 C C . PRO A 1 414 ? 58.015 -2.125 -30.563 1.00 41.06 414 PRO A C 1
ATOM 3162 O O . PRO A 1 414 ? 58.661 -1.318 -29.891 1.00 41.06 414 PRO A O 1
ATOM 3165 N N . ALA A 1 415 ? 58.008 -3.436 -30.30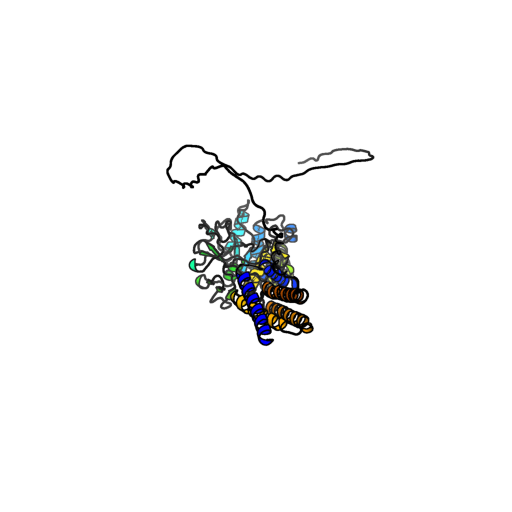4 1.00 43.12 415 ALA A N 1
ATOM 3166 C CA . ALA A 1 415 ? 58.822 -4.025 -29.244 1.00 43.12 415 ALA A CA 1
ATOM 3167 C C . ALA A 1 415 ? 60.283 -3.555 -29.390 1.00 43.12 415 ALA A C 1
ATOM 3169 O O . ALA A 1 415 ? 60.801 -3.575 -30.513 1.00 43.12 415 ALA A O 1
ATOM 3170 N N . PRO A 1 416 ? 60.944 -3.108 -28.303 1.00 38.41 416 PRO A N 1
ATOM 3171 C CA . PRO A 1 416 ? 62.250 -2.476 -28.400 1.00 38.41 416 PRO A CA 1
ATOM 3172 C C . PRO A 1 416 ? 63.251 -3.444 -29.029 1.00 38.41 416 PRO A C 1
ATOM 3174 O O . PRO A 1 416 ? 63.552 -4.504 -28.478 1.00 38.41 416 PRO A O 1
ATOM 3177 N N . SER A 1 417 ? 63.767 -3.075 -30.200 1.00 42.12 417 SER A N 1
ATOM 3178 C CA . SER A 1 417 ? 64.825 -3.826 -30.863 1.00 42.12 417 SER A CA 1
ATOM 3179 C C . SER A 1 417 ? 66.051 -3.858 -29.956 1.00 42.12 417 SER A C 1
ATOM 3181 O O . SER A 1 417 ? 66.573 -2.797 -29.606 1.00 42.12 417 SER A O 1
ATOM 3183 N N . LEU A 1 418 ? 66.509 -5.063 -29.599 1.00 37.44 418 LEU A N 1
ATOM 3184 C CA . LEU A 1 418 ? 67.715 -5.274 -28.797 1.00 37.44 418 LEU A CA 1
ATOM 3185 C C . LEU A 1 418 ? 68.874 -4.410 -29.329 1.00 37.44 418 LEU A C 1
ATOM 3187 O O . LEU A 1 418 ? 69.132 -4.427 -30.539 1.00 37.44 418 LEU A O 1
ATOM 3191 N N . PRO A 1 419 ? 69.580 -3.656 -28.465 1.00 35.41 419 PRO A N 1
ATOM 3192 C CA . PRO A 1 419 ? 70.676 -2.812 -28.912 1.00 35.41 419 PRO A CA 1
ATOM 3193 C C . PRO A 1 419 ? 71.778 -3.678 -29.526 1.00 35.41 419 PRO A C 1
ATOM 3195 O O . PRO A 1 419 ? 72.232 -4.655 -28.927 1.00 35.41 419 PRO A O 1
ATOM 3198 N N . LYS A 1 420 ? 72.232 -3.309 -30.730 1.00 40.81 420 LYS A N 1
ATOM 3199 C CA . LYS A 1 420 ? 73.402 -3.935 -31.355 1.00 40.81 420 LYS A CA 1
ATOM 3200 C C . LYS A 1 420 ? 74.619 -3.701 -30.464 1.00 40.81 420 LYS A C 1
ATOM 3202 O O . LYS A 1 420 ? 75.122 -2.583 -30.389 1.00 40.81 420 LYS A O 1
ATOM 3207 N N . VAL A 1 421 ? 75.102 -4.765 -29.827 1.00 36.66 421 VAL A N 1
ATOM 3208 C CA . VAL A 1 421 ? 76.368 -4.753 -29.092 1.00 36.66 421 VAL A CA 1
ATOM 3209 C C . VAL A 1 421 ? 77.494 -4.417 -30.070 1.00 36.66 421 VAL A C 1
ATOM 3211 O O . VAL A 1 421 ? 77.789 -5.181 -30.990 1.00 36.66 421 VAL A O 1
ATOM 3214 N N . LEU A 1 422 ? 78.121 -3.260 -29.867 1.00 37.75 422 LEU A N 1
ATOM 3215 C CA . LEU A 1 422 ? 79.376 -2.891 -30.512 1.00 37.75 422 LEU A CA 1
ATOM 3216 C C . LEU A 1 422 ? 80.483 -3.805 -29.977 1.00 37.75 422 LEU A C 1
ATOM 3218 O O . LEU A 1 422 ? 80.974 -3.614 -28.867 1.00 37.75 422 LEU A O 1
ATOM 3222 N N . LEU A 1 423 ? 80.874 -4.802 -30.770 1.00 34.03 423 LEU A N 1
ATOM 3223 C CA . LEU A 1 423 ? 82.064 -5.604 -30.496 1.00 34.03 423 LEU A CA 1
ATOM 3224 C C . LEU A 1 423 ? 83.322 -4.738 -30.706 1.00 34.03 423 LEU A C 1
ATOM 3226 O O . LEU A 1 423 ? 83.503 -4.205 -31.806 1.00 34.03 423 LEU A O 1
ATOM 3230 N N . PRO A 1 424 ? 84.212 -4.598 -29.706 1.00 33.44 424 PRO A N 1
ATOM 3231 C CA . PRO A 1 424 ? 85.499 -3.945 -29.907 1.00 33.44 424 PRO A CA 1
ATOM 3232 C C . PRO A 1 424 ? 86.406 -4.816 -30.791 1.00 33.44 424 PRO A C 1
ATOM 3234 O O . PRO A 1 424 ? 86.422 -6.043 -30.683 1.00 33.44 424 PRO A O 1
ATOM 3237 N N . LYS A 1 425 ? 87.187 -4.178 -31.670 1.00 33.19 425 LYS A N 1
ATOM 3238 C CA . LYS A 1 425 ? 88.179 -4.871 -32.506 1.00 33.19 425 LYS A CA 1
ATOM 3239 C C . LYS A 1 425 ? 89.325 -5.403 -31.641 1.00 33.19 425 LYS A C 1
ATOM 3241 O O . LYS A 1 425 ? 89.983 -4.628 -30.955 1.00 33.19 425 LYS A O 1
ATOM 3246 N N . ILE A 1 426 ? 89.603 -6.700 -31.749 1.00 30.31 426 ILE A N 1
ATOM 3247 C CA . ILE A 1 426 ? 90.784 -7.347 -31.164 1.00 30.31 426 ILE A CA 1
ATOM 3248 C C . ILE A 1 426 ? 91.982 -7.154 -32.116 1.00 30.31 426 ILE A C 1
ATOM 3250 O O . ILE A 1 426 ? 91.878 -7.558 -33.277 1.00 30.31 426 ILE A O 1
ATOM 3254 N N . PRO A 1 427 ? 93.125 -6.599 -31.669 1.00 32.47 427 PRO A N 1
ATOM 3255 C CA . PRO A 1 427 ? 94.404 -6.734 -32.364 1.00 32.47 427 PRO A CA 1
ATOM 3256 C C . PRO A 1 427 ? 95.018 -8.111 -32.065 1.00 32.47 427 PRO A C 1
ATOM 3258 O O . PRO A 1 427 ? 94.995 -8.576 -30.927 1.00 32.47 427 PRO A O 1
ATOM 3261 N N . GLN A 1 428 ? 95.573 -8.771 -33.080 1.00 32.28 428 GLN A N 1
ATOM 3262 C CA . GLN A 1 428 ? 96.166 -10.106 -32.953 1.00 32.28 428 GLN A CA 1
ATOM 3263 C C . GLN A 1 428 ? 97.655 -10.067 -32.561 1.00 32.28 428 GLN A C 1
ATOM 3265 O O . GLN A 1 428 ? 98.422 -9.255 -33.071 1.00 32.28 428 GLN A O 1
ATOM 3270 N N . THR A 1 429 ? 98.045 -11.070 -31.764 1.00 30.98 429 THR A N 1
ATOM 3271 C CA . THR A 1 429 ? 99.401 -11.634 -31.557 1.00 30.98 429 THR A CA 1
ATOM 3272 C C . THR A 1 429 ? 100.497 -10.820 -30.846 1.00 30.98 429 THR A C 1
ATOM 3274 O O . THR A 1 429 ? 100.866 -9.723 -31.242 1.00 30.98 429 THR A O 1
ATOM 3277 N N . GLY A 1 430 ? 101.102 -11.470 -29.841 1.00 28.50 430 GLY A N 1
ATOM 3278 C CA . GLY A 1 430 ? 102.328 -11.070 -29.138 1.00 28.50 430 GLY A CA 1
ATOM 3279 C C . GLY A 1 430 ? 102.560 -11.955 -27.903 1.00 28.50 430 GLY A C 1
ATOM 3280 O O . GLY A 1 430 ? 101.848 -11.835 -26.913 1.00 28.50 430 GLY A O 1
ATOM 3281 N N . SER A 1 431 ? 103.500 -12.900 -27.965 1.00 29.25 431 SER A N 1
ATOM 3282 C CA . SER A 1 431 ? 103.742 -13.919 -26.924 1.00 29.25 431 SER A CA 1
ATOM 3283 C C . SER A 1 431 ? 104.627 -13.445 -25.763 1.00 29.25 431 SER A C 1
ATOM 3285 O O . SER A 1 431 ? 105.651 -12.827 -26.038 1.00 29.25 431 SER A O 1
ATOM 3287 N N . THR A 1 432 ? 104.345 -13.866 -24.515 1.00 29.80 432 THR A N 1
ATOM 3288 C CA . THR A 1 432 ? 105.245 -14.642 -23.602 1.00 29.80 432 THR A CA 1
ATOM 3289 C C . THR A 1 432 ? 104.800 -14.624 -22.120 1.00 29.80 432 THR A C 1
ATOM 3291 O O . THR A 1 432 ? 104.314 -13.616 -21.630 1.00 29.80 432 THR A O 1
ATOM 3294 N N . GLY A 1 433 ? 105.065 -15.718 -21.379 1.00 26.95 433 GLY A N 1
ATOM 3295 C CA . GLY A 1 433 ? 105.592 -15.618 -19.998 1.00 26.95 433 GLY A CA 1
ATOM 3296 C C . GLY A 1 433 ? 104.707 -15.861 -18.746 1.00 26.95 433 GLY A C 1
ATOM 3297 O O . GLY A 1 433 ? 104.231 -14.917 -18.140 1.00 26.95 433 GLY A O 1
ATOM 3298 N N . LEU A 1 434 ? 104.683 -17.113 -18.253 1.00 28.06 434 LEU A N 1
ATOM 3299 C CA . LEU A 1 434 ? 104.707 -17.548 -16.825 1.00 28.06 434 LEU A CA 1
ATOM 3300 C C . LEU A 1 434 ? 103.643 -17.128 -15.750 1.00 28.06 434 LEU A C 1
ATOM 3302 O O . LEU A 1 434 ? 103.766 -16.109 -15.088 1.00 28.06 434 LEU A O 1
ATOM 3306 N N . SER A 1 435 ? 102.862 -18.147 -15.330 1.00 27.05 435 SER A N 1
ATOM 3307 C CA . SER A 1 435 ? 102.930 -18.820 -13.994 1.00 27.05 435 SER A CA 1
ATOM 3308 C C . SER A 1 435 ? 102.105 -18.368 -12.755 1.00 27.05 435 SER A C 1
ATOM 3310 O O . SER A 1 435 ? 102.387 -17.348 -12.138 1.00 27.05 435 SER A O 1
ATOM 3312 N N . ARG A 1 436 ? 101.298 -19.335 -12.251 1.00 30.84 436 ARG A N 1
ATOM 3313 C CA . ARG A 1 436 ? 100.781 -19.544 -10.861 1.00 30.84 436 ARG A CA 1
ATOM 3314 C C . ARG A 1 436 ? 99.749 -18.514 -10.326 1.00 30.84 436 ARG A C 1
ATOM 3316 O O . ARG A 1 436 ? 99.778 -17.356 -10.691 1.00 30.84 436 ARG A O 1
ATOM 3323 N N . ARG A 1 437 ? 98.794 -18.877 -9.447 1.00 27.77 437 ARG A N 1
ATOM 3324 C CA . ARG A 1 437 ? 98.708 -20.014 -8.490 1.00 27.77 437 ARG A CA 1
ATOM 3325 C C . ARG A 1 437 ? 97.260 -20.534 -8.292 1.00 27.77 437 ARG A C 1
ATOM 3327 O O . ARG A 1 437 ? 96.313 -19.963 -8.809 1.00 27.77 437 ARG A O 1
ATOM 3334 N N . VAL A 1 438 ? 97.130 -21.635 -7.545 1.00 31.75 438 VAL A N 1
ATOM 3335 C CA . VAL A 1 438 ? 95.934 -22.489 -7.350 1.00 31.75 438 VAL A CA 1
ATOM 3336 C C . VAL A 1 438 ? 95.148 -22.163 -6.068 1.00 31.75 438 VAL A C 1
ATOM 3338 O O . VAL A 1 438 ? 95.780 -21.981 -5.029 1.00 31.75 438 VAL A O 1
ATOM 3341 N N . SER A 1 439 ? 93.810 -22.267 -6.107 1.00 28.91 439 SER A N 1
ATOM 3342 C CA . SER A 1 439 ? 92.974 -22.853 -5.031 1.00 28.91 439 SER A CA 1
ATOM 3343 C C . SER A 1 439 ? 91.561 -23.229 -5.537 1.00 28.91 439 SER A C 1
ATOM 3345 O O . SER A 1 439 ? 91.070 -22.662 -6.511 1.00 28.91 439 SER A O 1
ATOM 3347 N N . HIS A 1 440 ? 90.934 -24.238 -4.917 1.00 29.89 440 HIS A N 1
ATOM 3348 C CA . HIS A 1 440 ? 89.646 -24.846 -5.311 1.00 29.89 440 HIS A CA 1
ATOM 3349 C C . HIS A 1 440 ? 88.578 -24.714 -4.185 1.00 29.89 440 HIS A C 1
ATOM 3351 O O . HIS A 1 440 ? 88.939 -24.321 -3.076 1.00 29.89 440 HIS A O 1
ATOM 3357 N N . PRO A 1 441 ? 87.279 -24.977 -4.462 1.00 47.53 441 PRO A N 1
ATOM 3358 C CA . PRO A 1 441 ? 86.138 -24.571 -3.620 1.00 47.53 441 PRO A CA 1
ATOM 3359 C C . PRO A 1 441 ? 85.713 -25.636 -2.585 1.00 47.53 441 PRO A C 1
ATOM 3361 O O . PRO A 1 441 ? 86.336 -26.695 -2.494 1.00 47.53 441 PRO A O 1
ATOM 3364 N N . PRO A 1 442 ? 84.601 -25.403 -1.854 1.00 36.50 442 PRO A N 1
ATOM 3365 C CA . PRO A 1 442 ? 83.469 -26.324 -2.048 1.00 36.50 442 PRO A CA 1
ATOM 3366 C C . PRO A 1 442 ? 82.059 -25.687 -2.030 1.00 36.50 442 PRO A C 1
ATOM 3368 O O . PRO A 1 442 ? 81.816 -24.618 -1.481 1.00 36.50 442 PRO A O 1
ATOM 3371 N N . SER A 1 443 ? 81.111 -26.421 -2.615 1.00 32.03 443 SER A N 1
ATOM 3372 C CA . SER A 1 443 ? 79.645 -26.296 -2.482 1.00 32.03 443 SER A CA 1
ATOM 3373 C C . SER A 1 443 ? 79.102 -27.057 -1.258 1.00 32.03 443 SER A C 1
ATOM 3375 O O . SER A 1 443 ? 79.792 -27.987 -0.854 1.00 32.03 443 SER A O 1
ATOM 3377 N N . ILE A 1 444 ? 77.843 -26.824 -0.813 1.00 30.77 444 ILE A N 1
ATOM 3378 C CA . ILE A 1 444 ? 76.804 -27.874 -0.551 1.00 30.77 444 ILE A CA 1
ATOM 3379 C C . ILE A 1 444 ? 75.467 -27.336 0.050 1.00 30.77 444 ILE A C 1
ATOM 3381 O O . ILE A 1 444 ? 75.472 -26.637 1.051 1.00 30.77 444 ILE A O 1
ATOM 3385 N N . ARG A 1 445 ? 74.354 -27.740 -0.600 1.00 28.98 445 ARG A N 1
ATOM 3386 C CA . ARG A 1 445 ? 72.956 -28.092 -0.183 1.00 28.98 445 ARG A CA 1
ATOM 3387 C C . ARG A 1 445 ? 72.137 -27.337 0.900 1.00 28.98 445 ARG A C 1
ATOM 3389 O O . ARG A 1 445 ? 72.601 -27.042 1.990 1.00 28.98 445 ARG A O 1
ATOM 3396 N N . ASN A 1 446 ? 70.825 -27.260 0.614 1.00 38.00 446 ASN A N 1
ATOM 3397 C CA . ASN A 1 446 ? 69.700 -27.111 1.561 1.00 38.00 446 ASN A CA 1
ATOM 3398 C C . ASN A 1 446 ? 69.558 -28.308 2.530 1.00 38.00 446 ASN A C 1
ATOM 3400 O O . ASN A 1 446 ? 69.969 -29.420 2.185 1.00 38.00 446 ASN A O 1
ATOM 3404 N N . PRO A 1 447 ? 68.805 -28.118 3.630 1.00 37.91 447 PRO A N 1
ATOM 3405 C CA . PRO A 1 447 ? 67.911 -29.143 4.178 1.00 37.91 447 PRO A CA 1
ATOM 3406 C C . PRO A 1 447 ? 66.448 -28.664 4.372 1.00 37.91 447 PRO A C 1
ATOM 3408 O O . PRO A 1 447 ? 66.103 -27.521 4.075 1.00 37.91 447 PRO A O 1
ATOM 3411 N N . GLU A 1 448 ? 65.590 -29.588 4.812 1.00 30.56 448 GLU A N 1
ATOM 3412 C CA . GLU A 1 448 ? 64.117 -29.551 4.747 1.00 30.56 448 GLU A CA 1
ATOM 3413 C C . GLU A 1 448 ? 63.421 -29.184 6.085 1.00 30.56 448 GLU A C 1
ATOM 3415 O O . GLU A 1 448 ? 64.062 -28.994 7.117 1.00 30.56 448 GLU A O 1
ATOM 3420 N N . LEU A 1 449 ? 62.083 -29.098 6.050 1.00 38.22 449 LEU A N 1
ATOM 3421 C CA . LEU A 1 449 ? 61.171 -28.956 7.200 1.00 38.22 449 LEU A CA 1
ATOM 3422 C C . LEU A 1 449 ? 61.104 -30.225 8.078 1.00 38.22 449 LEU A C 1
ATOM 3424 O O . LEU A 1 449 ? 61.244 -31.330 7.555 1.00 38.22 449 LEU A O 1
ATOM 3428 N N . PRO A 1 450 ? 60.708 -30.087 9.359 1.00 34.31 450 PRO A N 1
ATOM 3429 C CA . PRO A 1 450 ? 59.999 -31.151 10.075 1.00 34.31 450 PRO A CA 1
ATOM 3430 C C . PRO A 1 450 ? 58.651 -30.708 10.692 1.00 34.31 450 PRO A C 1
ATOM 3432 O O . PRO A 1 450 ? 58.303 -29.529 10.727 1.00 34.31 450 PRO A O 1
ATOM 3435 N N . VAL A 1 451 ? 57.889 -31.697 11.171 1.00 31.28 451 VAL A N 1
ATOM 3436 C CA . VAL A 1 451 ? 56.494 -31.617 11.650 1.00 31.28 451 VAL A CA 1
ATOM 3437 C C . VAL A 1 451 ? 56.389 -32.121 13.100 1.00 31.28 451 VAL A C 1
ATOM 3439 O O . VAL A 1 451 ? 56.972 -33.159 13.398 1.00 31.28 451 VAL A O 1
ATOM 3442 N N . GLY A 1 452 ? 55.543 -31.493 13.934 1.00 28.81 452 GLY A N 1
ATOM 3443 C CA . GLY A 1 452 ? 54.714 -32.221 14.920 1.00 28.81 452 GLY A CA 1
ATOM 3444 C C . GLY A 1 452 ? 54.870 -31.950 16.435 1.00 28.81 452 GLY A C 1
ATOM 3445 O O . GLY A 1 452 ? 55.977 -31.839 16.944 1.00 28.81 452 GLY A O 1
ATOM 3446 N N . MET A 1 453 ? 53.707 -32.007 17.114 1.00 27.05 453 MET A N 1
ATOM 3447 C CA . MET A 1 453 ? 53.418 -32.292 18.544 1.00 27.05 453 MET A CA 1
ATOM 3448 C C . MET A 1 453 ? 53.520 -31.205 19.646 1.00 27.05 453 MET A C 1
ATOM 3450 O O . MET A 1 453 ? 54.563 -30.983 20.246 1.00 27.05 453 MET A O 1
ATOM 3454 N N . ASP A 1 454 ? 52.342 -30.639 19.947 1.00 26.47 454 ASP A N 1
ATOM 3455 C CA . ASP A 1 454 ? 51.572 -30.666 21.213 1.00 26.47 454 ASP A CA 1
ATOM 3456 C C . ASP A 1 454 ? 52.091 -30.226 22.606 1.00 26.47 454 ASP A C 1
ATOM 3458 O O . ASP A 1 454 ? 53.068 -30.722 23.161 1.00 26.47 454 ASP A O 1
ATOM 3462 N N . SER A 1 455 ? 51.153 -29.507 23.249 1.00 26.98 455 SER A N 1
ATOM 3463 C CA . SER A 1 455 ? 50.785 -29.434 24.679 1.00 26.98 455 SER A CA 1
ATOM 3464 C C . SER A 1 455 ? 51.311 -28.282 25.558 1.00 26.98 455 SER A C 1
ATOM 3466 O O . SER A 1 455 ? 52.505 -28.088 25.735 1.00 26.98 455 SER A O 1
ATOM 3468 N N . ASN A 1 456 ? 50.322 -27.567 26.119 1.00 26.06 456 ASN A N 1
ATOM 3469 C CA . ASN A 1 456 ? 50.265 -26.764 27.350 1.00 26.06 456 ASN A CA 1
ATOM 3470 C C . ASN A 1 456 ? 51.488 -25.927 27.778 1.00 26.06 456 ASN A C 1
ATOM 3472 O O . ASN A 1 456 ? 52.453 -26.458 28.313 1.00 26.06 456 ASN A O 1
ATOM 3476 N N . ASP A 1 457 ? 51.339 -24.597 27.752 1.00 27.83 457 ASP A N 1
ATOM 3477 C CA . ASP A 1 457 ? 50.951 -23.855 28.968 1.00 27.83 457 ASP A CA 1
ATOM 3478 C C . ASP A 1 457 ? 50.468 -22.416 28.652 1.00 27.83 457 ASP A C 1
ATOM 3480 O O . ASP A 1 457 ? 50.609 -21.939 27.529 1.00 27.83 457 ASP A O 1
ATOM 3484 N N . ALA A 1 458 ? 49.818 -21.802 29.651 1.00 26.52 458 ALA A N 1
ATOM 3485 C CA . ALA A 1 458 ? 49.183 -20.470 29.766 1.00 26.52 458 ALA A CA 1
ATOM 3486 C C . ALA A 1 458 ? 49.693 -19.315 28.846 1.00 26.52 458 ALA A C 1
ATOM 3488 O O . ALA A 1 458 ? 50.869 -19.231 28.525 1.00 26.52 458 ALA A O 1
ATOM 3489 N N . GLU A 1 459 ? 48.879 -18.334 28.421 1.00 27.83 459 GLU A N 1
ATOM 3490 C CA . GLU A 1 459 ? 48.097 -17.414 29.272 1.00 27.83 459 GLU A CA 1
ATOM 3491 C C . GLU A 1 459 ? 46.888 -16.748 28.575 1.00 27.83 459 GLU A C 1
ATOM 3493 O O . GLU A 1 459 ? 46.802 -16.626 27.353 1.00 27.83 459 GLU A O 1
ATOM 3498 N N . THR A 1 460 ? 45.954 -16.269 29.402 1.00 27.12 460 THR A N 1
ATOM 3499 C CA . THR A 1 460 ? 44.698 -15.609 29.018 1.00 27.12 460 THR A CA 1
ATOM 3500 C C . THR A 1 460 ? 44.881 -14.107 28.784 1.00 27.12 460 THR A C 1
ATOM 3502 O O . THR A 1 460 ? 45.251 -13.389 29.709 1.00 27.12 460 THR A O 1
ATOM 3505 N N . VAL A 1 461 ? 44.481 -13.593 27.614 1.00 27.70 461 VAL A N 1
ATOM 3506 C CA . VAL A 1 461 ? 44.191 -12.157 27.424 1.00 27.70 461 VAL A CA 1
ATOM 3507 C C . VAL A 1 461 ? 42.871 -11.995 26.670 1.00 27.70 461 VAL A C 1
ATOM 3509 O O . VAL A 1 461 ? 42.783 -12.273 25.476 1.00 27.70 461 VAL A O 1
ATOM 3512 N N . GLN A 1 462 ? 41.838 -11.525 27.373 1.00 25.42 462 GLN A N 1
ATOM 3513 C CA . GLN A 1 462 ? 40.626 -10.996 26.745 1.00 25.42 462 GLN A CA 1
ATOM 3514 C C . GLN A 1 462 ? 40.937 -9.633 26.112 1.00 25.42 462 GLN A C 1
ATOM 3516 O O . GLN A 1 462 ? 41.578 -8.792 26.739 1.00 25.42 462 GLN A O 1
ATOM 3521 N N . MET A 1 463 ? 40.430 -9.390 24.903 1.00 25.50 463 MET A N 1
ATOM 3522 C CA . MET A 1 463 ? 40.305 -8.042 24.347 1.00 25.50 463 MET A CA 1
ATOM 3523 C C . MET A 1 463 ? 38.825 -7.684 24.234 1.00 25.50 463 MET A C 1
ATOM 3525 O O . MET A 1 463 ? 38.152 -8.093 23.289 1.00 25.50 463 MET A O 1
ATOM 3529 N N . ASP A 1 464 ? 38.338 -6.901 25.197 1.00 24.78 464 ASP A N 1
ATOM 3530 C CA . ASP A 1 464 ? 37.103 -6.137 25.038 1.00 24.78 464 ASP A CA 1
ATOM 3531 C C . ASP A 1 464 ? 37.309 -5.031 23.995 1.00 24.78 464 ASP A C 1
ATOM 3533 O O . ASP A 1 464 ? 38.324 -4.331 23.999 1.00 24.78 464 ASP A O 1
ATOM 3537 N N . ALA A 1 465 ? 36.322 -4.847 23.118 1.00 27.81 465 ALA A N 1
ATOM 3538 C CA . ALA A 1 465 ? 36.313 -3.802 22.098 1.00 27.81 465 ALA A CA 1
ATOM 3539 C C . ALA A 1 465 ? 35.036 -2.952 22.194 1.00 27.81 465 ALA A C 1
ATOM 3541 O O . ALA A 1 465 ? 34.186 -2.950 21.303 1.00 27.81 465 ALA A O 1
ATOM 3542 N N . THR A 1 466 ? 34.902 -2.201 23.286 1.00 25.86 466 THR A N 1
ATOM 3543 C CA . THR A 1 466 ? 33.924 -1.112 23.410 1.00 25.86 466 THR A CA 1
ATOM 3544 C C . THR A 1 466 ? 34.385 0.095 22.591 1.00 25.86 466 THR A C 1
ATOM 3546 O O . THR A 1 466 ? 35.376 0.740 22.925 1.00 25.86 466 THR A O 1
ATOM 3549 N N . VAL A 1 467 ? 33.652 0.436 21.526 1.00 26.44 467 VAL A N 1
ATOM 3550 C CA . VAL A 1 467 ? 33.914 1.636 20.711 1.00 26.44 467 VAL A CA 1
ATOM 3551 C C . VAL A 1 467 ? 32.863 2.703 21.004 1.00 26.44 467 VAL A C 1
ATOM 3553 O O . VAL A 1 467 ? 31.761 2.684 20.460 1.00 26.44 467 VAL A O 1
ATOM 3556 N N . THR A 1 468 ? 33.221 3.661 21.855 1.00 25.41 468 THR A N 1
ATOM 3557 C CA . THR A 1 468 ? 32.479 4.910 22.056 1.00 25.41 468 THR A CA 1
ATOM 3558 C C . THR A 1 468 ? 32.971 5.977 21.077 1.00 25.41 468 THR A C 1
ATOM 3560 O O . THR A 1 468 ? 34.162 6.271 21.002 1.00 25.41 468 THR A O 1
ATOM 3563 N N . TRP A 1 469 ? 32.053 6.596 20.329 1.00 23.41 469 TRP A N 1
ATOM 3564 C CA . TRP A 1 469 ? 32.368 7.743 19.472 1.00 23.41 469 TRP A CA 1
ATOM 3565 C C . TRP A 1 469 ? 32.183 9.060 20.236 1.00 23.41 469 TRP A C 1
ATOM 3567 O O . TRP A 1 469 ? 31.078 9.381 20.667 1.00 23.41 469 TRP A O 1
ATOM 3577 N N . GLN A 1 470 ? 33.259 9.842 20.364 1.00 25.03 470 GLN A N 1
ATOM 3578 C CA . GLN A 1 470 ? 33.222 11.238 20.814 1.00 25.03 470 GLN A CA 1
ATOM 3579 C C . GLN A 1 470 ? 33.500 12.187 19.639 1.00 25.03 470 GLN A C 1
ATOM 3581 O O . GLN A 1 470 ? 34.420 11.968 18.851 1.00 25.03 470 GLN A O 1
ATOM 3586 N N . SER A 1 471 ? 32.722 13.266 19.546 1.00 26.48 471 SER A N 1
ATOM 3587 C CA . SER A 1 471 ? 32.915 14.340 18.563 1.00 26.48 471 SER A CA 1
ATOM 3588 C C . SER A 1 471 ? 34.118 15.232 18.909 1.00 26.48 471 SER A C 1
ATOM 3590 O O . SER A 1 471 ? 34.283 15.583 20.079 1.00 26.48 471 SER A O 1
ATOM 3592 N N . PRO A 1 472 ? 34.911 15.695 17.925 1.00 29.70 472 PRO A N 1
ATOM 3593 C CA . PRO A 1 472 ? 35.949 16.696 18.151 1.00 29.70 472 PRO A CA 1
ATOM 3594 C C . PRO A 1 472 ? 35.449 18.127 17.887 1.00 29.70 472 PRO A C 1
ATOM 3596 O O . PRO A 1 472 ? 34.849 18.412 16.852 1.00 29.70 472 PRO A O 1
ATOM 3599 N N . ALA A 1 473 ? 35.793 19.054 18.783 1.00 26.39 473 ALA A N 1
ATOM 3600 C CA . ALA A 1 473 ? 35.693 20.499 18.573 1.00 26.39 473 ALA A CA 1
ATOM 3601 C C . ALA A 1 473 ? 37.006 21.182 18.996 1.00 26.39 473 ALA A C 1
ATOM 3603 O O . ALA A 1 473 ? 37.567 20.805 20.022 1.00 26.39 473 ALA A O 1
ATOM 3604 N N . ARG A 1 474 ? 37.469 22.176 18.220 1.00 27.97 474 ARG A N 1
ATOM 3605 C CA . ARG A 1 474 ? 38.457 23.237 18.548 1.00 27.97 474 ARG A CA 1
ATOM 3606 C C . ARG A 1 474 ? 38.264 24.375 17.526 1.00 27.97 474 ARG A C 1
ATOM 3608 O O . ARG A 1 474 ? 38.073 24.083 16.352 1.00 27.97 474 ARG A O 1
ATOM 3615 N N . GLU A 1 475 ? 38.034 25.632 17.920 1.00 28.55 475 GLU A N 1
ATOM 3616 C CA . GLU A 1 475 ? 38.995 26.640 18.439 1.00 28.55 475 GLU A CA 1
ATOM 3617 C C . GLU A 1 475 ? 40.084 27.060 17.424 1.00 28.55 475 GLU A C 1
ATOM 3619 O O . GLU A 1 475 ? 40.677 26.197 16.788 1.00 28.55 475 GLU A O 1
ATOM 3624 N N . ALA A 1 476 ? 40.500 28.329 17.274 1.00 29.12 476 ALA A N 1
ATOM 3625 C CA . ALA A 1 476 ? 39.991 29.650 17.708 1.00 29.12 476 ALA A CA 1
ATOM 3626 C C . ALA A 1 476 ? 40.889 30.770 17.104 1.00 29.12 476 ALA A C 1
ATOM 3628 O O . ALA A 1 476 ? 42.057 30.485 16.829 1.00 29.12 476 ALA A O 1
ATOM 3629 N N . ARG A 1 477 ? 40.410 32.033 16.989 1.00 24.91 477 ARG A N 1
ATOM 3630 C CA . ARG A 1 477 ? 41.082 33.301 17.430 1.00 24.91 477 ARG A CA 1
ATOM 3631 C C . ARG A 1 477 ? 40.401 34.599 16.927 1.00 24.91 477 ARG A C 1
ATOM 3633 O O . ARG A 1 477 ? 39.587 34.569 16.014 1.00 24.91 477 ARG A O 1
ATOM 3640 N N . SER A 1 478 ? 40.728 35.701 17.610 1.00 26.39 478 SER A N 1
ATOM 3641 C CA . SER A 1 478 ? 40.105 37.047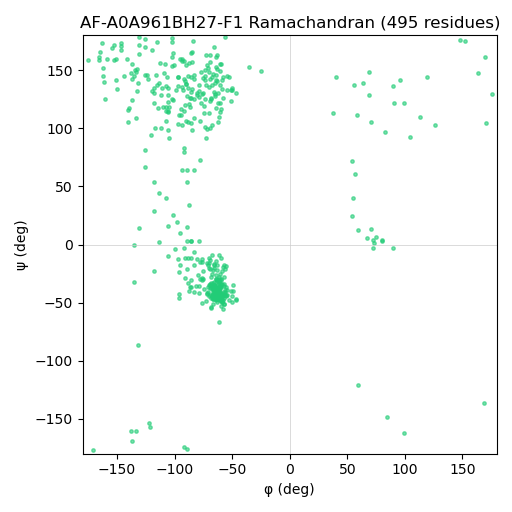 17.687 1.00 26.39 478 SER A CA 1
ATOM 3642 C C . SER A 1 478 ? 41.114 38.155 17.245 1.00 26.39 478 SER A C 1
ATOM 3644 O O . SER A 1 478 ? 42.075 37.755 16.578 1.00 26.39 478 SER A O 1
ATOM 3646 N N . PRO A 1 479 ? 41.043 39.476 17.605 1.00 52.28 479 PRO A N 1
ATOM 3647 C CA . PRO A 1 479 ? 40.032 40.300 18.322 1.00 52.28 479 PRO A CA 1
ATOM 3648 C C . PRO A 1 479 ? 39.762 41.725 17.717 1.00 52.28 479 PRO A C 1
ATOM 3650 O O . PRO A 1 479 ? 40.109 41.981 16.569 1.00 52.28 479 PRO A O 1
ATOM 3653 N N . ASP A 1 480 ? 39.182 42.618 18.550 1.00 29.17 480 ASP A N 1
ATOM 3654 C CA . ASP A 1 480 ? 39.107 44.108 18.503 1.00 29.17 480 ASP A CA 1
ATOM 3655 C C . ASP A 1 480 ? 37.915 44.773 17.761 1.00 29.17 480 ASP A C 1
ATOM 3657 O O . ASP A 1 480 ? 37.573 44.379 16.653 1.00 29.17 480 ASP A O 1
ATOM 3661 N N . GLU A 1 481 ? 37.243 45.832 18.259 1.00 30.83 481 GLU A N 1
ATOM 3662 C CA . GLU A 1 481 ? 37.088 46.421 19.618 1.00 30.83 481 GLU A CA 1
ATOM 3663 C C . GLU A 1 481 ? 35.889 47.434 19.612 1.00 30.83 481 GLU A C 1
ATOM 3665 O O . GLU A 1 481 ? 35.591 47.998 18.561 1.00 30.83 481 GLU A O 1
ATOM 3670 N N . LYS A 1 482 ? 35.297 47.738 20.793 1.00 28.52 482 LYS A N 1
ATOM 3671 C CA . LYS A 1 482 ? 34.649 49.019 21.239 1.00 28.52 482 LYS A CA 1
ATOM 3672 C C . LYS A 1 482 ? 33.124 49.169 21.511 1.00 28.52 482 LYS A C 1
ATOM 3674 O O . LYS A 1 482 ? 32.332 49.451 20.622 1.00 28.52 482 LYS A O 1
ATOM 3679 N N . ILE A 1 483 ? 32.867 49.314 22.828 1.00 28.52 483 ILE A N 1
ATOM 3680 C CA . ILE A 1 483 ? 32.039 50.329 23.542 1.00 28.52 483 ILE A CA 1
ATOM 3681 C C . ILE A 1 483 ? 30.565 49.988 23.907 1.00 28.52 483 ILE A C 1
ATOM 3683 O O . ILE A 1 483 ? 29.847 49.304 23.193 1.00 28.52 483 ILE A O 1
ATOM 3687 N N . SER A 1 484 ? 30.184 50.459 25.109 1.00 25.14 484 SER A N 1
ATOM 3688 C CA . SER A 1 484 ? 29.022 50.166 25.992 1.00 25.14 484 SER A CA 1
ATOM 3689 C C . SER A 1 484 ? 28.414 51.524 26.479 1.00 25.14 484 SER A C 1
ATOM 3691 O O . SER A 1 484 ? 28.816 52.528 25.881 1.00 25.14 484 SER A O 1
ATOM 3693 N N . PRO A 1 485 ? 27.608 51.702 27.569 1.00 49.41 485 PRO A N 1
ATOM 3694 C CA . PRO A 1 485 ? 26.777 50.803 28.411 1.00 49.41 485 PRO A CA 1
ATOM 3695 C C . PRO A 1 485 ? 25.356 51.364 28.785 1.00 49.41 485 PRO A C 1
ATOM 3697 O O . PRO A 1 485 ? 24.970 52.424 28.301 1.00 49.41 485 PRO A O 1
ATOM 3700 N N . ALA A 1 486 ? 24.668 50.673 29.725 1.00 28.59 486 ALA A N 1
ATOM 3701 C CA . ALA A 1 486 ? 23.638 51.094 30.726 1.00 28.59 486 ALA A CA 1
ATOM 3702 C C . ALA A 1 486 ? 22.328 50.265 30.638 1.00 28.59 486 ALA A C 1
ATOM 3704 O O . ALA A 1 486 ? 21.627 50.330 29.635 1.00 28.59 486 ALA A O 1
ATOM 3705 N N . GLU A 1 487 ? 22.059 49.290 31.520 1.00 31.70 487 GLU A N 1
ATOM 3706 C CA . GLU A 1 487 ? 21.613 49.371 32.939 1.00 31.70 487 GLU A CA 1
ATOM 3707 C C . GLU A 1 487 ? 20.161 49.856 33.149 1.00 31.70 487 GLU A C 1
ATOM 3709 O O . GLU A 1 487 ? 19.919 51.055 33.116 1.00 31.70 487 GLU A O 1
ATOM 3714 N N . GLU A 1 488 ? 19.236 48.938 33.491 1.00 30.23 488 GLU A N 1
ATOM 3715 C CA . GLU A 1 488 ? 18.352 49.088 34.671 1.00 30.23 488 GLU A CA 1
ATOM 3716 C C . GLU A 1 488 ? 17.680 47.761 35.115 1.00 30.23 488 GLU A C 1
ATOM 3718 O O . GLU A 1 488 ? 17.832 46.718 34.478 1.00 30.23 48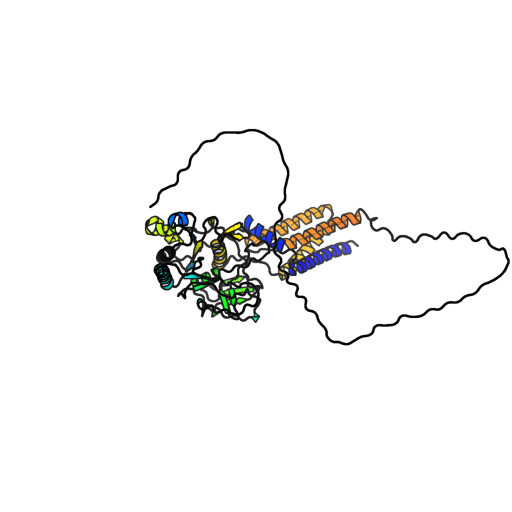8 GLU A O 1
ATOM 3723 N N . ASN A 1 489 ? 16.978 47.808 36.254 1.00 32.28 489 ASN A N 1
ATOM 3724 C CA . ASN A 1 489 ? 16.471 46.692 37.075 1.00 32.28 489 ASN A CA 1
ATOM 3725 C C . ASN A 1 489 ? 14.906 46.702 37.086 1.00 32.28 489 ASN A C 1
ATOM 3727 O O . ASN A 1 489 ? 14.304 47.625 36.553 1.00 32.28 489 ASN A O 1
ATOM 3731 N N . THR A 1 490 ? 14.121 45.766 37.644 1.00 31.84 490 THR A N 1
ATOM 3732 C CA . THR A 1 490 ? 14.367 44.725 38.664 1.00 31.84 490 THR A CA 1
ATOM 3733 C C . THR A 1 490 ? 13.415 43.518 38.490 1.00 31.84 490 THR A C 1
ATOM 3735 O O . THR A 1 490 ? 12.447 43.567 37.738 1.00 31.84 490 THR A O 1
ATOM 3738 N N . SER A 1 491 ? 13.668 42.450 39.253 1.00 30.72 491 SER A N 1
ATOM 3739 C CA . SER A 1 491 ? 12.777 41.325 39.603 1.00 30.72 491 SER A CA 1
ATOM 3740 C C . SER A 1 491 ? 11.279 41.620 39.809 1.00 30.72 491 SER A C 1
ATOM 3742 O O . SER A 1 491 ? 10.948 42.635 40.418 1.00 30.72 491 SER A O 1
ATOM 3744 N N . LEU A 1 492 ? 10.425 40.610 39.565 1.00 32.81 492 LEU A N 1
ATOM 3745 C CA . LEU A 1 492 ? 9.361 40.180 40.501 1.00 32.81 492 LEU A CA 1
ATOM 3746 C C . LEU A 1 492 ? 8.862 38.747 40.186 1.00 32.81 492 LEU A C 1
ATOM 3748 O O . LEU A 1 492 ? 8.725 38.374 39.024 1.00 32.81 492 LEU A O 1
ATOM 3752 N N . GLN A 1 493 ? 8.615 37.942 41.228 1.00 35.69 493 GLN A N 1
ATOM 3753 C CA . GLN A 1 493 ? 8.053 36.578 41.155 1.00 35.69 493 GLN A CA 1
ATOM 3754 C C . GLN A 1 493 ? 6.514 36.579 41.310 1.00 35.69 493 GLN A C 1
ATOM 3756 O O . GLN A 1 493 ? 5.968 37.539 41.859 1.00 35.69 493 GLN A O 1
ATOM 3761 N N . PRO A 1 494 ? 5.806 35.516 40.872 1.00 41.50 494 PRO A N 1
ATOM 3762 C CA . PRO A 1 494 ? 4.348 35.414 40.961 1.00 41.50 494 PRO A CA 1
ATOM 3763 C C . PRO A 1 494 ? 3.863 34.724 42.255 1.00 41.50 494 PRO A C 1
ATOM 3765 O O . PRO A 1 494 ? 4.592 33.903 42.817 1.00 41.50 494 PRO A O 1
ATOM 3768 N N . PRO A 1 495 ? 2.610 34.959 42.685 1.00 46.66 495 PRO A N 1
ATOM 3769 C CA . PRO A 1 495 ? 1.920 34.119 43.658 1.00 46.66 495 PRO A CA 1
ATOM 3770 C C . PRO A 1 495 ? 0.958 33.118 42.986 1.00 46.66 495 PRO A C 1
ATOM 3772 O O . PRO A 1 495 ? 0.127 33.498 42.164 1.00 46.66 495 PRO A O 1
ATOM 3775 N N . ALA A 1 496 ? 1.034 31.854 43.406 1.00 41.25 496 ALA A N 1
ATOM 3776 C CA . ALA A 1 496 ? -0.131 30.963 43.502 1.00 41.25 496 ALA A CA 1
ATOM 3777 C C . ALA A 1 496 ? -0.805 31.205 44.886 1.00 41.25 496 ALA A C 1
ATOM 3779 O O . ALA A 1 496 ? -0.175 31.854 45.734 1.00 41.25 496 ALA A O 1
ATOM 3780 N N . PRO A 1 497 ? -2.053 30.770 45.151 1.00 50.47 497 PRO A N 1
ATOM 3781 C CA . PRO A 1 497 ? -2.568 29.416 44.899 1.00 50.47 497 PRO A CA 1
ATOM 3782 C C . PRO A 1 497 ? -3.495 29.299 43.685 1.00 50.47 497 PRO A C 1
ATOM 3784 O O . PRO A 1 497 ? -4.326 30.213 43.492 1.00 50.47 497 PRO A O 1
#

Foldseek 3Di:
DLVVVLVVLLVQLLVLLLVLLVCVVVVNCVVVQLLVVLCCLQPPLQAAFDLLEEEAAAAPVNCVVQPDPPGQLVLVLVLLVLLVVLAFLAEEEPDAQLDDDPDNVSVVSNLVSQQVDARYEYEKAFPDKAQDQDAADPPVLCVPQWAFADPVQAREIAGHDIRGHNDHHNYHYAYLDFDQPDPVQAGFKGAQWHDHPRITGGHRLNRSVCSSQVADNVQWDDHAQQWTWGAPTPVHIFTFGHHRHRIFGFSLNDAPVSHNYDYSVLSVVLVVDVVSVVVVSVSRHHGYYYYYYFYPPDPQFGHHSNGTHHSSSVSSRVNSCRVVVLGQAEDDSVVSSVVSSVLSSQLSSLVSDDPVSSVVSLVVSVVVVVVVQSVCSVSSYHYRVSSSVSSSVVSVVVVVVVVVCVVCVPPDPDDDDDDPDDDDDDDDDDDDDDDDDDDDDDDDDDDDDDDDDDDDDDDDDDDDDDDDDDDDDDDDDDDDDDDDDDDDDDDDDDDDD

Solvent-accessible surface area (backbone atoms only — not comparable to full-atom values): 28926 Å² total; per-residue (Å²): 113,70,71,64,56,44,53,54,36,28,51,52,18,26,52,49,10,44,52,48,29,57,38,41,75,75,50,55,54,46,78,53,32,54,52,55,48,24,49,40,39,55,74,72,41,65,51,80,56,43,86,55,40,30,38,38,28,41,34,59,70,30,38,76,70,75,42,68,85,80,67,61,43,53,60,58,25,49,52,51,54,57,46,57,77,33,44,43,49,25,40,31,38,57,58,80,47,58,64,77,58,98,47,66,67,34,44,51,45,29,52,52,55,47,56,75,37,84,48,41,30,40,31,27,33,45,77,46,67,49,77,58,94,51,72,75,53,90,45,79,77,52,69,92,63,60,32,88,50,66,70,89,58,52,56,48,33,22,36,20,53,59,52,37,54,64,62,82,68,65,55,48,70,9,34,67,65,72,50,64,79,46,99,83,55,34,47,51,38,35,50,47,44,37,31,38,78,52,33,31,35,37,14,38,42,46,34,45,53,36,58,59,54,65,63,55,69,87,35,54,46,80,38,46,52,49,30,40,32,40,45,87,36,90,86,42,72,48,74,46,62,20,39,54,54,32,32,28,51,57,39,64,26,55,61,71,88,64,44,54,71,42,41,56,58,52,55,62,43,28,76,76,36,69,70,58,20,51,55,53,32,71,59,37,43,67,14,38,35,40,36,25,59,58,28,84,89,47,90,55,55,42,43,35,62,72,45,76,42,33,50,52,47,55,43,46,27,46,32,28,24,71,74,66,65,60,55,49,41,68,72,58,71,70,54,46,56,51,50,33,23,52,51,12,30,52,54,15,50,32,69,59,47,58,77,84,50,30,62,54,46,46,52,54,55,49,54,48,51,50,50,51,41,55,55,34,39,76,72,39,26,54,62,73,57,43,60,57,52,45,47,48,54,56,52,52,50,50,54,51,50,55,44,50,57,70,75,46,74,74,77,67,70,74,79,79,76,78,80,83,78,82,76,79,87,82,85,82,90,84,90,84,85,85,84,88,86,89,88,82,88,86,88,84,84,87,86,84,89,89,85,88,84,90,82,88,81,89,87,91,79,89,82,87,82,86,84,81,90,79,88,87,86,79,89,87,90,87,86,90,87,89,91,86,92,85,90,90,87,81,90,86,86,87,82,81,135